Protein AF-0000000067247276 (afdb_homodimer)

Foldseek 3Di:
DPQFDWDDFFPDNDIATQAEAEQQPEQPLADLVQVLVLCVVCLVRPHQHYEEEQQGRPPGDLVRGNVSLLSQLVSCVVVVCPVSHQFEYEFEADDPPDQPLSSVQQLDVVRHDSVPGDGQALAQVRVVSRLNSSCVSNVHQAHAEYEHAADNWDDQDLQADDDDPVRTDDGDALLRNLVNVQVCCVVVRYVAYAYERDDLVSLVRNLVSCVVVVGPGHRAYEYADELLAHPCVPSVCVCCPSVHSTGAYAYECHCLQVLLQCPCQVVDQDPGDCNVPVVPSVLSPPPLNNVLSVVLQVLCVVVVHGSLLLSLCLQLPDPRHNHYHDYDSDPVRSVSNSVSSVDHDDPVSNVVSVVSCVVSPNSSRPD/DPQFDWDDFFPDNDIATQAEAEQQPEQPLADLVQVLVLCVVCLVRPHQHYEEEQQGRPPGDLVRGNVSLLSQLVSCVVVVCPVSHQFEYEFEADDPPDQPLSSVQQLDVVRHDSVPGDGQALAQVRVVSRLNSSCVSNVHQAHAEYEHAADNWDDQDLQADDDDPVRTDDGDALLRNLVNVQVCCVVVRYVAYAYERDDLVSLVRNLVSCVVVVGPGHRAYEYADELLAHPCVPSVCVCCPSVHSGGAYAYECHCLQVLLQCPCQVVDQDDGDCNVPVVPSVLSPPPLNNVLSVVLQVLCVVVVHGSLLLSLCLQLPDPRHNHYHDYDSDPVRSVSNSVSSVDHDDPVSNVVSVVSCVVSPNSSRDD

Nearest PDB structures (foldseek):
  1lqa-assembly1_A  TM=9.675E-01  e=2.875E-35  Escherichia coli
  8jwn-assembly1_G  TM=9.158E-01  e=9.170E-26  Streptomyces xinghaiensis
  8jwn-assembly1_A  TM=9.059E-01  e=4.051E-25  Streptomyces xinghaiensis
  8jwm-assembly1_D  TM=9.086E-01  e=8.514E-25  Streptomyces xinghaiensis
  8hwn-assembly3_C  TM=9.092E-01  e=7.904E-24  Devosia

Organism: Chlamydomonas reinhardtii (NCBI:txid3055)

Structure (mmCIF, N/CA/C/O backbone):
data_AF-0000000067247276-model_v1
#
loop_
_entity.id
_entity.type
_entity.pdbx_description
1 polymer 'NADP-dependent oxidoreductase domain-containing protein'
#
loop_
_atom_site.group_PDB
_atom_site.id
_atom_site.type_symbol
_atom_site.label_atom_id
_atom_site.label_alt_id
_atom_site.label_comp_id
_atom_site.label_asym_id
_atom_site.label_entity_id
_atom_site.label_seq_id
_atom_site.pdbx_PDB_ins_code
_atom_site.Cartn_x
_atom_site.Cartn_y
_atom_site.Cartn_z
_atom_site.occupancy
_atom_site.B_iso_or_equiv
_atom_site.auth_seq_id
_atom_site.auth_comp_id
_atom_site.auth_asym_id
_atom_site.auth_atom_id
_atom_site.pdbx_PDB_model_num
ATOM 1 N N . MET A 1 1 ? 16.297 -17.594 -31.016 1 51.22 1 MET A N 1
ATOM 2 C CA . MET A 1 1 ? 15.453 -17.156 -29.906 1 51.22 1 MET A CA 1
ATOM 3 C C . MET A 1 1 ? 16.312 -16.578 -28.781 1 51.22 1 MET A C 1
ATOM 5 O O . MET A 1 1 ? 17.438 -17.031 -28.547 1 51.22 1 MET A O 1
ATOM 9 N N . ALA A 1 2 ? 15.969 -15.344 -28.328 1 64.12 2 ALA A N 1
ATOM 10 C CA . ALA A 1 2 ? 16.75 -14.727 -27.266 1 64.12 2 ALA A CA 1
ATOM 11 C C . ALA A 1 2 ? 16.859 -15.656 -26.047 1 64.12 2 ALA A C 1
ATOM 13 O O . ALA A 1 2 ? 15.914 -16.391 -25.734 1 64.12 2 ALA A O 1
ATOM 14 N N . ALA A 1 3 ? 18 -15.852 -25.609 1 83.62 3 ALA A N 1
ATOM 15 C CA . ALA A 1 3 ? 18.25 -16.688 -24.453 1 83.62 3 ALA A CA 1
ATOM 16 C C . ALA A 1 3 ? 17.344 -16.312 -23.281 1 83.62 3 ALA A C 1
ATOM 18 O O . ALA A 1 3 ? 17.047 -15.133 -23.078 1 83.62 3 ALA A O 1
ATOM 19 N N . MET A 1 4 ? 16.75 -17.328 -22.594 1 91.88 4 MET A N 1
ATOM 20 C CA . MET A 1 4 ? 15.875 -17.125 -21.453 1 91.88 4 MET A CA 1
ATOM 21 C C . MET A 1 4 ? 16.594 -16.375 -20.344 1 91.88 4 MET A C 1
ATOM 23 O O . MET A 1 4 ? 17.641 -16.828 -19.844 1 91.88 4 MET A O 1
ATOM 27 N N . ARG A 1 5 ? 16.078 -15.164 -20.062 1 93.94 5 ARG A N 1
ATOM 28 C CA . ARG A 1 5 ? 16.625 -14.375 -18.969 1 93.94 5 ARG A CA 1
ATOM 29 C C . ARG A 1 5 ? 16.344 -15.039 -17.609 1 93.94 5 ARG A C 1
ATOM 31 O O . ARG A 1 5 ? 15.234 -15.531 -17.391 1 93.94 5 ARG A O 1
ATOM 38 N N . ARG A 1 6 ? 17.344 -15.094 -16.797 1 96.38 6 ARG A N 1
ATOM 39 C CA . ARG A 1 6 ? 17.219 -15.672 -15.461 1 96.38 6 ARG A CA 1
ATOM 40 C C . ARG A 1 6 ? 17.734 -14.711 -14.398 1 96.38 6 ARG A C 1
ATOM 42 O O . ARG A 1 6 ? 18.562 -13.844 -14.68 1 96.38 6 ARG A O 1
ATOM 49 N N . HIS A 1 7 ? 17.25 -14.828 -13.195 1 95 7 HIS A N 1
ATOM 50 C CA . HIS A 1 7 ? 17.75 -14.031 -12.078 1 95 7 HIS A CA 1
ATOM 51 C C . HIS A 1 7 ? 17.391 -14.672 -10.742 1 95 7 HIS A C 1
ATOM 53 O O . HIS A 1 7 ? 16.562 -15.578 -10.688 1 95 7 HIS A O 1
ATOM 59 N N . LYS A 1 8 ? 18.047 -14.242 -9.703 1 97.31 8 LYS A N 1
ATOM 60 C CA . LYS A 1 8 ? 17.797 -14.742 -8.352 1 97.31 8 LYS A CA 1
ATOM 61 C C . LYS A 1 8 ? 16.438 -14.289 -7.844 1 97.31 8 LYS A C 1
ATOM 63 O O . LYS A 1 8 ? 16.031 -13.148 -8.07 1 97.31 8 LYS A O 1
ATOM 68 N N . LEU A 1 9 ? 15.742 -15.141 -7.18 1 98.5 9 LEU A N 1
ATOM 69 C CA . LEU A 1 9 ? 14.422 -14.828 -6.637 1 98.5 9 LEU A CA 1
ATOM 70 C C . LEU A 1 9 ? 14.539 -14.258 -5.227 1 98.5 9 LEU A C 1
ATOM 72 O O . LEU A 1 9 ? 14.93 -14.961 -4.297 1 98.5 9 LEU A O 1
ATOM 76 N N . GLY A 1 10 ? 14.125 -13 -5.105 1 97.69 10 GLY A N 1
ATOM 77 C CA . GLY A 1 10 ? 14.234 -12.336 -3.816 1 97.69 10 GLY A CA 1
ATOM 78 C C . GLY A 1 10 ? 15.609 -12.453 -3.195 1 97.69 10 GLY A C 1
ATOM 79 O O . GLY A 1 10 ? 16.625 -12.18 -3.852 1 97.69 10 GLY A O 1
ATOM 80 N N . SER A 1 11 ? 15.586 -12.82 -1.955 1 96.56 11 SER A N 1
ATOM 81 C CA . SER A 1 11 ? 16.828 -12.883 -1.201 1 96.56 11 SER A CA 1
ATOM 82 C C . SER A 1 11 ? 17.484 -14.258 -1.32 1 96.56 11 SER A C 1
ATOM 84 O O . SER A 1 11 ? 18.516 -14.516 -0.71 1 96.56 11 SER A O 1
ATOM 86 N N . SER A 1 12 ? 16.938 -15.109 -2.145 1 97.38 12 SER A N 1
ATOM 87 C CA . SER A 1 12 ? 17.422 -16.484 -2.221 1 97.38 12 SER A CA 1
ATOM 88 C C . SER A 1 12 ? 18.469 -16.625 -3.316 1 97.38 12 SER A C 1
ATOM 90 O O . SER A 1 12 ? 18.75 -15.688 -4.059 1 97.38 12 SER A O 1
ATOM 92 N N . ASP A 1 13 ? 19.031 -17.891 -3.361 1 96.38 13 ASP A N 1
ATOM 93 C CA . ASP A 1 13 ? 19.953 -18.25 -4.43 1 96.38 13 ASP A CA 1
ATOM 94 C C . ASP A 1 13 ? 19.25 -19.016 -5.543 1 96.38 13 ASP A C 1
ATOM 96 O O . ASP A 1 13 ? 19.891 -19.5 -6.477 1 96.38 13 ASP A O 1
ATOM 100 N N . LEU A 1 14 ? 17.938 -19.078 -5.41 1 97.69 14 LEU A N 1
ATOM 101 C CA . LEU A 1 14 ? 17.172 -19.75 -6.449 1 97.69 14 LEU A CA 1
ATOM 102 C C . LEU A 1 14 ? 17.109 -18.891 -7.715 1 97.69 14 LEU A C 1
ATOM 104 O O . LEU A 1 14 ? 16.547 -17.797 -7.699 1 97.69 14 LEU A O 1
ATOM 108 N N . GLU A 1 15 ? 17.688 -19.344 -8.758 1 97.62 15 GLU A N 1
ATOM 109 C CA . GLU A 1 15 ? 17.641 -18.641 -10.039 1 97.62 15 GLU A CA 1
ATOM 110 C C . GLU A 1 15 ? 16.438 -19.094 -10.859 1 97.62 15 GLU A C 1
ATOM 112 O O . GLU A 1 15 ? 16.312 -20.281 -11.188 1 97.62 15 GLU A O 1
ATOM 117 N N . VAL A 1 16 ? 15.602 -18.188 -11.172 1 98.69 16 VAL A N 1
ATOM 118 C CA . VAL A 1 16 ? 14.391 -18.531 -11.914 1 98.69 16 VAL A CA 1
ATOM 119 C C . VAL A 1 16 ? 14.391 -17.828 -13.266 1 98.69 16 VAL A C 1
ATOM 121 O O . VAL A 1 16 ? 14.984 -16.75 -13.406 1 98.69 16 VAL A O 1
ATOM 124 N N . PRO A 1 17 ? 13.828 -18.484 -14.281 1 98.75 17 PRO A N 1
ATOM 125 C CA . PRO A 1 17 ? 13.625 -17.766 -15.547 1 98.75 17 PRO A CA 1
ATOM 126 C C . PRO A 1 17 ? 12.57 -16.672 -15.43 1 98.75 17 PRO A C 1
ATOM 128 O 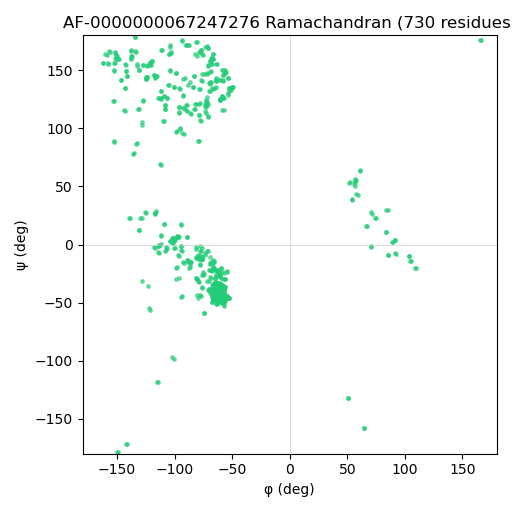O . PRO A 1 17 ? 11.727 -16.703 -14.531 1 98.75 17 PRO A O 1
ATOM 131 N N . ILE A 1 18 ? 12.539 -15.711 -16.328 1 98.75 18 ILE A N 1
ATOM 132 C CA . ILE A 1 18 ? 11.609 -14.594 -16.344 1 98.75 18 ILE A CA 1
ATOM 133 C C . ILE A 1 18 ? 10.195 -15.102 -16.641 1 98.75 18 ILE A C 1
ATOM 135 O O . ILE A 1 18 ? 9.219 -14.391 -16.406 1 98.75 18 ILE A O 1
ATOM 139 N N . VAL A 1 19 ? 10.109 -16.359 -17.125 1 98.88 19 VAL A N 1
ATOM 140 C CA . VAL A 1 19 ? 8.82 -16.984 -17.406 1 98.88 19 VAL A CA 1
ATOM 141 C C . VAL A 1 19 ? 8.57 -18.125 -16.438 1 98.88 19 VAL A C 1
ATOM 143 O O . VAL A 1 19 ? 9.438 -18.984 -16.25 1 98.88 19 VAL A O 1
ATOM 146 N N . CYS A 1 20 ? 7.504 -18.109 -15.781 1 98.94 20 CYS A N 1
ATOM 147 C CA . CYS A 1 20 ? 7 -19.219 -14.969 1 98.94 20 CYS A CA 1
ATOM 148 C C . CYS A 1 20 ? 5.773 -19.859 -15.617 1 98.94 20 CYS A C 1
ATOM 150 O O . CYS A 1 20 ? 4.848 -19.156 -16.031 1 98.94 20 CYS A O 1
ATOM 152 N N . LEU A 1 21 ? 5.828 -21.141 -15.773 1 98.88 21 LEU A N 1
ATOM 153 C CA . LEU A 1 21 ? 4.699 -21.844 -16.375 1 98.88 21 LEU A CA 1
ATOM 154 C C . LEU A 1 21 ? 3.572 -22.016 -15.359 1 98.88 21 LEU A C 1
ATOM 156 O O . LEU A 1 21 ? 3.689 -22.812 -14.422 1 98.88 21 LEU A O 1
ATOM 160 N N . GLY A 1 22 ? 2.498 -21.234 -15.562 1 98.81 22 GLY A N 1
ATOM 161 C CA . GLY A 1 22 ? 1.284 -21.453 -14.789 1 98.81 22 GLY A CA 1
ATOM 162 C C . GLY A 1 22 ? 0.493 -22.656 -15.266 1 98.81 22 GLY A C 1
ATOM 163 O O . GLY A 1 22 ? 0.414 -22.922 -16.469 1 98.81 22 GLY A O 1
ATOM 164 N N . THR A 1 23 ? -0.169 -23.328 -14.328 1 98.81 23 THR A N 1
ATOM 165 C CA . THR A 1 23 ? -0.74 -24.625 -14.688 1 98.81 23 THR A CA 1
ATOM 166 C C . THR A 1 23 ? -2.199 -24.703 -14.25 1 98.81 23 THR A C 1
ATOM 168 O O . THR A 1 23 ? -2.803 -25.781 -14.297 1 98.81 23 THR A O 1
ATOM 171 N N . MET A 1 24 ? -2.773 -23.578 -13.883 1 97.94 24 MET A N 1
ATOM 172 C CA . MET A 1 24 ? -4.074 -23.594 -13.227 1 97.94 24 MET A CA 1
ATOM 173 C C . MET A 1 24 ? -5.16 -24.109 -14.164 1 97.94 24 MET A C 1
ATOM 175 O O . MET A 1 24 ? -6.262 -24.453 -13.727 1 97.94 24 MET A O 1
ATOM 179 N N . THR A 1 25 ? -4.953 -24.188 -15.461 1 97.06 25 THR A N 1
ATOM 180 C CA . THR A 1 25 ? -5.973 -24.609 -16.422 1 97.06 25 THR A CA 1
ATOM 181 C C . THR A 1 25 ? -5.992 -26.125 -16.578 1 97.06 25 THR A C 1
ATOM 183 O O . THR A 1 25 ? -6.938 -26.688 -17.141 1 97.06 25 THR A O 1
ATOM 186 N N . TRP A 1 26 ? -4.938 -26.828 -16.203 1 98.56 26 TRP A N 1
ATOM 187 C CA . TRP A 1 26 ? -4.758 -28.25 -16.438 1 98.56 26 TRP A CA 1
ATOM 188 C C . TRP A 1 26 ? -5.676 -29.062 -15.539 1 98.56 26 TRP A C 1
ATOM 190 O O . TRP A 1 26 ? -5.543 -29.031 -14.312 1 98.56 26 TRP A O 1
ATOM 200 N N . GLY A 1 27 ? -6.496 -29.891 -16.141 1 97.38 27 GLY A N 1
ATOM 201 C CA . GLY A 1 27 ? -7.449 -30.703 -15.406 1 97.38 27 GLY A CA 1
ATOM 202 C C . GLY A 1 27 ? -8.875 -30.188 -15.516 1 97.38 27 GLY A C 1
ATOM 203 O O . GLY A 1 27 ? -9.812 -30.875 -15.102 1 97.38 27 GLY A O 1
ATOM 204 N N . GLU A 1 28 ? -9.039 -28.938 -15.992 1 95.69 28 GLU A N 1
ATOM 205 C CA . GLU A 1 28 ? -10.352 -28.359 -16.281 1 95.69 28 GLU A CA 1
ATOM 206 C C . GLU A 1 28 ? -10.461 -27.922 -17.734 1 95.69 28 GLU A C 1
ATOM 208 O O . GLU A 1 28 ? -11.234 -28.484 -18.5 1 95.69 28 GLU A O 1
ATOM 213 N N . GLN A 1 29 ? -9.57 -27.109 -18.188 1 95.44 29 GLN A N 1
ATOM 214 C CA . GLN A 1 29 ? -9.586 -26.609 -19.562 1 95.44 29 GLN A CA 1
ATOM 215 C C . GLN A 1 29 ? -8.625 -27.391 -20.438 1 95.44 29 GLN A C 1
ATOM 217 O O . GLN A 1 29 ? -8.719 -27.359 -21.672 1 95.44 29 GLN A O 1
ATOM 222 N N . ASN A 1 30 ? -7.645 -28.078 -19.891 1 97.44 30 ASN A N 1
ATOM 223 C CA . ASN A 1 30 ? -6.66 -28.891 -20.609 1 97.44 30 ASN A CA 1
ATOM 224 C C . ASN A 1 30 ? -6.637 -30.328 -20.094 1 97.44 30 ASN A C 1
ATOM 226 O O . ASN A 1 30 ? -6.758 -30.562 -18.891 1 97.44 30 ASN A O 1
ATOM 230 N N . THR A 1 31 ? -6.457 -31.234 -21 1 98.19 31 THR A N 1
ATOM 231 C CA . THR A 1 31 ? -6.25 -32.625 -20.656 1 98.19 31 THR A CA 1
ATOM 232 C C . THR A 1 31 ? -4.824 -32.875 -20.156 1 98.19 31 THR A C 1
ATOM 234 O O . THR A 1 31 ? -3.98 -31.969 -20.25 1 98.19 31 THR A O 1
ATOM 237 N N . GLU A 1 32 ? -4.617 -34.062 -19.578 1 98.75 32 GLU A N 1
ATOM 238 C CA . GLU A 1 32 ? -3.275 -34.438 -19.141 1 98.75 32 GLU A CA 1
ATOM 239 C C . GLU A 1 32 ? -2.293 -34.438 -20.312 1 98.75 32 GLU A C 1
ATOM 241 O O . GLU A 1 32 ? -1.143 -34 -20.156 1 98.75 32 GLU A O 1
ATOM 246 N N . GLU A 1 33 ? -2.783 -34.969 -21.422 1 98.62 33 GLU A N 1
ATOM 247 C CA . GLU A 1 33 ? -1.938 -35 -22.609 1 98.62 33 GLU A CA 1
ATOM 248 C C . GLU A 1 33 ? -1.524 -33.594 -23.031 1 98.62 33 GLU A C 1
ATOM 250 O O . GLU A 1 33 ? -0.365 -33.344 -23.375 1 98.62 33 GLU A O 1
ATOM 255 N N . GLU A 1 34 ? -2.438 -32.688 -23.031 1 98.62 34 GLU A N 1
ATOM 256 C CA . GLU A 1 34 ? -2.146 -31.281 -23.359 1 98.62 34 GLU A CA 1
ATOM 257 C C . GLU A 1 34 ? -1.194 -30.656 -22.344 1 98.62 34 GLU A C 1
ATOM 259 O O . GLU A 1 34 ? -0.307 -29.891 -22.703 1 98.62 34 GLU A O 1
ATOM 264 N N . ALA A 1 35 ? -1.417 -30.969 -21.109 1 98.81 35 ALA A N 1
ATOM 265 C CA . ALA A 1 35 ? -0.517 -30.516 -20.062 1 98.81 35 ALA A CA 1
ATOM 266 C C . ALA A 1 35 ? 0.913 -30.984 -20.312 1 98.81 35 ALA A C 1
ATOM 268 O O . ALA A 1 35 ? 1.857 -30.188 -20.219 1 98.81 35 ALA A O 1
ATOM 269 N N . TRP A 1 36 ? 1.057 -32.25 -20.688 1 98.81 36 TRP A N 1
ATOM 270 C CA . TRP A 1 36 ? 2.373 -32.812 -20.938 1 98.81 36 TRP A CA 1
ATOM 271 C C . TRP A 1 36 ? 3.049 -32.156 -22.125 1 98.81 36 TRP A C 1
ATOM 273 O O . TRP A 1 36 ? 4.254 -31.891 -22.094 1 98.81 36 TRP A O 1
ATOM 283 N N . GLN A 1 37 ? 2.25 -31.906 -23.141 1 98.81 37 GLN A N 1
ATOM 284 C CA . GLN A 1 37 ? 2.791 -31.219 -24.312 1 98.81 37 GLN A CA 1
ATOM 285 C C . GLN A 1 37 ? 3.338 -29.844 -23.922 1 98.81 37 GLN A C 1
ATOM 287 O O . GLN A 1 37 ? 4.41 -29.438 -24.391 1 98.81 37 GLN A O 1
ATOM 292 N N . GLN A 1 38 ? 2.621 -29.109 -23.125 1 98.81 38 GLN A N 1
ATOM 293 C CA . GLN A 1 38 ? 3.035 -27.781 -22.688 1 98.81 38 GLN A CA 1
ATOM 294 C C . GLN A 1 38 ? 4.277 -27.859 -21.797 1 98.81 38 GLN A C 1
ATOM 296 O O . GLN A 1 38 ? 5.199 -27.047 -21.953 1 98.81 38 GLN A O 1
ATOM 301 N N . LEU A 1 39 ? 4.293 -28.812 -20.922 1 98.88 39 LEU A N 1
ATOM 302 C CA . LEU A 1 39 ? 5.441 -29 -20.047 1 98.88 39 LEU A CA 1
ATOM 303 C C . LEU A 1 39 ? 6.695 -29.328 -20.844 1 98.88 39 LEU A C 1
ATOM 305 O O . LEU A 1 39 ? 7.758 -28.75 -20.609 1 98.88 39 LEU A O 1
ATOM 309 N N . ASP A 1 40 ? 6.539 -30.281 -21.797 1 98.81 40 ASP A N 1
ATOM 310 C CA . ASP A 1 40 ? 7.668 -30.656 -22.641 1 98.81 40 ASP A CA 1
ATOM 311 C C . ASP A 1 40 ? 8.219 -29.453 -23.406 1 98.81 40 ASP A C 1
ATOM 313 O O . ASP A 1 40 ? 9.43 -29.234 -23.422 1 98.81 40 ASP A O 1
ATOM 317 N N . TYR A 1 41 ? 7.344 -28.734 -24 1 98.69 41 TYR A N 1
ATOM 318 C CA . TYR A 1 41 ? 7.75 -27.594 -24.797 1 98.69 41 TYR A CA 1
ATOM 319 C C . TYR A 1 41 ? 8.422 -26.531 -23.922 1 98.69 41 TYR A C 1
ATOM 321 O O . TYR A 1 41 ? 9.461 -25.984 -24.297 1 98.69 41 TYR A O 1
ATOM 329 N N . ALA A 1 42 ? 7.785 -26.219 -22.797 1 98.62 42 ALA A N 1
ATOM 330 C CA . ALA A 1 42 ? 8.328 -25.203 -21.891 1 98.62 42 ALA A CA 1
ATOM 331 C C . ALA A 1 42 ? 9.742 -25.562 -21.453 1 98.62 42 ALA A C 1
ATOM 333 O O . ALA A 1 42 ? 10.656 -24.75 -21.562 1 98.62 42 ALA A O 1
ATOM 334 N N . LEU A 1 43 ? 9.891 -26.766 -20.984 1 98.25 43 LEU A N 1
ATOM 335 C CA . LEU A 1 43 ? 11.195 -27.219 -20.516 1 98.25 43 LEU A CA 1
ATOM 336 C C . LEU A 1 43 ? 12.234 -27.141 -21.625 1 98.25 43 LEU A C 1
ATOM 338 O O . LEU A 1 43 ? 13.359 -26.688 -21.406 1 98.25 43 LEU A O 1
ATOM 342 N N . GLU A 1 44 ? 11.828 -27.578 -22.812 1 97.5 44 GLU A N 1
ATOM 343 C CA . GLU A 1 44 ? 12.711 -27.547 -23.969 1 97.5 44 GLU A CA 1
ATOM 344 C C . GLU A 1 44 ? 13.141 -26.125 -24.312 1 97.5 44 GLU A C 1
ATOM 346 O O . GLU A 1 44 ? 14.219 -25.922 -24.875 1 97.5 44 GLU A O 1
ATOM 351 N N . HIS A 1 45 ? 12.375 -25.172 -23.922 1 97.38 45 HIS A N 1
ATOM 352 C CA . HIS A 1 45 ? 12.641 -23.797 -24.297 1 97.38 45 HIS A CA 1
ATOM 353 C C . HIS A 1 45 ? 13.117 -22.984 -23.094 1 97.38 45 HIS A C 1
ATOM 355 O O . HIS A 1 45 ? 12.969 -21.75 -23.078 1 97.38 45 HIS A O 1
ATOM 361 N N . GLY A 1 46 ? 13.562 -23.609 -22.047 1 97.12 46 GLY A N 1
ATOM 362 C CA . GLY A 1 46 ? 14.266 -22.969 -20.953 1 97.12 46 GLY A CA 1
ATOM 363 C C . GLY A 1 46 ? 13.336 -22.516 -19.828 1 97.12 46 GLY A C 1
ATOM 364 O O . GLY A 1 46 ? 13.766 -21.844 -18.906 1 97.12 46 GLY A O 1
ATOM 365 N N . VAL A 1 47 ? 12.078 -22.828 -19.953 1 98.56 47 VAL A N 1
ATOM 366 C CA . VAL A 1 47 ? 11.125 -22.547 -18.875 1 98.56 47 VAL A CA 1
ATOM 367 C C . VAL A 1 47 ? 10.992 -23.766 -17.969 1 98.56 47 VAL A C 1
ATOM 369 O O . VAL A 1 47 ? 10.172 -24.656 -18.219 1 98.56 47 VAL A O 1
ATOM 372 N N . ASN A 1 48 ? 11.766 -23.688 -16.922 1 98.56 48 ASN A N 1
ATOM 373 C CA . ASN A 1 48 ? 11.773 -24.844 -16.031 1 98.56 48 ASN A CA 1
ATOM 374 C C . ASN A 1 48 ? 11.141 -24.516 -14.68 1 98.56 48 ASN A C 1
ATOM 376 O O . ASN A 1 48 ? 11.312 -25.266 -13.711 1 98.56 48 ASN A O 1
ATOM 380 N N . PHE A 1 49 ? 10.555 -23.359 -14.531 1 98.94 49 PHE A N 1
ATOM 381 C CA . PHE A 1 49 ? 9.844 -22.922 -13.336 1 98.94 49 PHE A CA 1
ATOM 382 C C . PHE A 1 49 ? 8.352 -23.172 -13.469 1 98.94 49 PHE A C 1
ATOM 384 O O . PHE A 1 49 ? 7.684 -22.578 -14.312 1 98.94 49 PHE A O 1
ATOM 391 N N . ILE A 1 50 ? 7.785 -24.078 -12.656 1 98.94 50 ILE A N 1
ATOM 392 C CA . ILE A 1 50 ? 6.398 -24.516 -12.742 1 98.94 50 ILE A CA 1
ATOM 393 C C . ILE A 1 50 ? 5.637 -24.078 -11.492 1 98.94 50 ILE A C 1
ATOM 395 O O . ILE A 1 50 ? 6.082 -24.328 -10.367 1 98.94 50 ILE A O 1
ATOM 399 N N . ASP A 1 51 ? 4.559 -23.406 -11.688 1 98.94 51 ASP A N 1
ATOM 400 C CA . ASP A 1 51 ? 3.711 -22.953 -10.586 1 98.94 51 ASP A CA 1
ATOM 401 C C . ASP A 1 51 ? 2.422 -23.766 -10.516 1 98.94 51 ASP A C 1
ATOM 403 O O . ASP A 1 51 ? 1.688 -23.859 -11.5 1 98.94 51 ASP A O 1
ATOM 407 N N . THR A 1 52 ? 2.137 -24.312 -9.414 1 98.88 52 THR A N 1
ATOM 408 C CA . THR A 1 52 ? 0.88 -25 -9.172 1 98.88 52 THR A CA 1
ATOM 409 C C . THR A 1 52 ? 0.379 -24.734 -7.75 1 98.88 52 THR A C 1
ATOM 411 O O . THR A 1 52 ? 0.795 -23.766 -7.113 1 98.88 52 THR A O 1
ATOM 414 N N . ALA A 1 53 ? -0.673 -25.438 -7.309 1 98.94 53 ALA A N 1
ATOM 415 C CA . ALA A 1 53 ? -1.272 -25.328 -5.984 1 98.94 53 ALA A CA 1
ATOM 416 C C . ALA A 1 53 ? -2.139 -26.531 -5.66 1 98.94 53 ALA A C 1
ATOM 418 O O . ALA A 1 53 ? -2.678 -27.188 -6.562 1 98.94 53 ALA A O 1
ATOM 419 N N . GLU A 1 54 ? -2.342 -26.812 -4.395 1 98.81 54 GLU A N 1
ATOM 420 C CA . GLU A 1 54 ? -3.215 -27.922 -4.012 1 98.81 54 GLU A CA 1
ATOM 421 C C . GLU A 1 54 ? -4.648 -27.672 -4.469 1 98.81 54 GLU A C 1
ATOM 423 O O . GLU A 1 54 ? -5.406 -28.625 -4.688 1 98.81 54 GLU A O 1
ATOM 428 N N . LEU A 1 55 ? -4.973 -26.438 -4.672 1 98.44 55 LEU A N 1
ATOM 429 C CA . LEU A 1 55 ? -6.312 -26 -5.059 1 98.44 55 LEU A CA 1
ATOM 430 C C . LEU A 1 55 ? -6.574 -26.297 -6.531 1 98.44 55 LEU A C 1
ATOM 432 O O . LEU A 1 55 ? -7.727 -26.438 -6.941 1 98.44 55 LEU A O 1
ATOM 436 N N . TYR A 1 56 ? -5.602 -26.375 -7.344 1 98.5 56 TYR A N 1
ATOM 437 C CA . TYR A 1 56 ? -5.766 -26.375 -8.797 1 98.5 56 TYR A CA 1
ATOM 438 C C . TYR A 1 56 ? -6.367 -27.703 -9.266 1 98.5 56 TYR A C 1
ATOM 440 O O . TYR A 1 56 ? -6.129 -28.75 -8.672 1 98.5 56 TYR A O 1
ATOM 448 N N . PRO A 1 57 ? -7.188 -27.562 -10.383 1 98.12 57 PRO A N 1
ATOM 449 C CA . PRO A 1 57 ? -7.309 -26.469 -11.359 1 98.12 57 PRO A CA 1
ATOM 450 C C . PRO A 1 57 ? -8.344 -25.422 -10.953 1 98.12 57 PRO A C 1
ATOM 452 O O . PRO A 1 57 ? -9.016 -25.578 -9.93 1 98.12 57 PRO A O 1
ATOM 455 N N . VAL A 1 58 ? -8.297 -24.312 -11.797 1 95.38 58 VAL A N 1
ATOM 456 C CA . VAL A 1 58 ? -9.242 -23.219 -11.625 1 95.38 58 VAL A CA 1
ATOM 457 C C . VAL A 1 58 ? -10.125 -23.094 -12.867 1 95.38 58 VAL A C 1
ATOM 459 O O . VAL A 1 58 ? -9.633 -23.188 -13.992 1 95.38 58 VAL A O 1
ATOM 462 N N . PRO A 1 59 ? -11.484 -22.75 -12.695 1 95.81 59 PRO A N 1
ATOM 463 C CA . PRO A 1 59 ? -12.172 -22.516 -11.422 1 95.81 59 PRO A CA 1
ATOM 464 C C . PRO A 1 59 ? -12.164 -23.734 -10.5 1 95.81 59 PRO A C 1
ATOM 466 O O . PRO A 1 59 ? -12.312 -24.859 -10.969 1 95.81 59 PRO A O 1
ATOM 469 N N . PRO A 1 60 ? -12.008 -23.469 -9.25 1 95 60 PRO A N 1
ATOM 470 C CA . PRO A 1 60 ? -11.914 -24.562 -8.289 1 95 60 PRO A CA 1
ATOM 471 C C . PRO A 1 60 ? -13.242 -25.297 -8.109 1 95 60 PRO A C 1
ATOM 473 O O . PRO A 1 60 ? -14.305 -24.672 -8.109 1 95 60 PRO A O 1
ATOM 476 N N . ASN A 1 61 ? -13.188 -26.578 -8.023 1 94.19 61 ASN A N 1
ATOM 477 C CA . ASN A 1 61 ? -14.367 -27.391 -7.742 1 94.19 61 ASN A CA 1
ATOM 478 C C . ASN A 1 61 ? -14 -28.75 -7.16 1 94.19 61 ASN A C 1
ATOM 480 O O . ASN A 1 61 ? -12.875 -29.219 -7.34 1 94.19 61 ASN A O 1
ATOM 484 N N . PRO A 1 62 ? -14.938 -29.375 -6.406 1 95.06 62 PRO A N 1
ATOM 485 C CA . PRO A 1 62 ? -14.641 -30.609 -5.672 1 95.06 62 PRO A CA 1
ATOM 486 C C . PRO A 1 62 ? -14.273 -31.766 -6.594 1 95.06 62 PRO A C 1
ATOM 488 O O . PRO A 1 62 ? -13.578 -32.688 -6.172 1 95.06 62 PRO A O 1
ATOM 491 N N . LYS A 1 63 ? -14.648 -31.719 -7.805 1 95.62 63 LYS A N 1
ATOM 492 C CA . LYS A 1 63 ? -14.461 -32.844 -8.703 1 95.62 63 LYS A CA 1
ATOM 493 C C . LYS A 1 63 ? -13.039 -32.875 -9.258 1 95.62 63 LYS A C 1
ATOM 495 O O . LYS A 1 63 ? -12.516 -33.969 -9.57 1 95.62 63 LYS A O 1
ATOM 500 N N . THR A 1 64 ? -12.43 -31.688 -9.367 1 97.31 64 THR A N 1
ATOM 501 C CA . THR A 1 64 ? -11.164 -31.656 -10.094 1 97.31 64 THR A CA 1
ATOM 502 C C . THR A 1 64 ? -10.023 -31.203 -9.18 1 97.31 64 THR A C 1
ATOM 504 O O . THR A 1 64 ? -8.867 -31.188 -9.594 1 97.31 64 THR A O 1
ATOM 507 N N . VAL A 1 65 ? -10.328 -30.875 -7.926 1 97.81 65 VAL A N 1
ATOM 508 C CA . VAL A 1 65 ? -9.328 -30.375 -6.992 1 97.81 65 VAL A CA 1
ATOM 509 C C . VAL A 1 65 ? -8.141 -31.328 -6.941 1 97.81 65 VAL A C 1
ATOM 511 O O . VAL A 1 65 ? -8.312 -32.562 -6.887 1 97.81 65 VAL A O 1
ATOM 514 N N . GLY A 1 66 ? -6.863 -30.766 -6.992 1 98.25 66 GLY A N 1
ATOM 515 C CA . GLY A 1 66 ? -5.637 -31.547 -6.859 1 98.25 66 GLY A CA 1
ATOM 516 C C . GLY A 1 66 ? -5.172 -32.156 -8.164 1 98.25 66 GLY A C 1
ATOM 517 O O . GLY A 1 66 ? -4.035 -32.625 -8.273 1 98.25 66 GLY A O 1
ATOM 518 N N . ARG A 1 67 ? -5.965 -32.094 -9.203 1 98.56 67 ARG A N 1
ATOM 519 C CA . ARG A 1 67 ? -5.691 -32.781 -10.453 1 98.56 67 ARG A CA 1
ATOM 520 C C . ARG A 1 67 ? -4.465 -32.219 -11.148 1 98.56 67 ARG A C 1
ATOM 522 O O . ARG A 1 67 ? -3.701 -32.969 -11.781 1 98.56 67 ARG A O 1
ATOM 529 N N . THR A 1 68 ? -4.309 -30.906 -11.078 1 98.88 68 THR A N 1
ATOM 530 C CA . THR A 1 68 ? -3.16 -30.281 -11.719 1 98.88 68 THR A CA 1
ATOM 531 C C . THR A 1 68 ? -1.856 -30.844 -11.172 1 98.88 68 THR A C 1
ATOM 533 O O . THR A 1 68 ? -0.961 -31.203 -11.938 1 98.88 68 THR A O 1
ATOM 536 N N . GLU A 1 69 ? -1.758 -30.953 -9.844 1 98.94 69 GLU A N 1
ATOM 537 C CA . GLU A 1 69 ? -0.56 -31.516 -9.234 1 98.94 69 GLU A CA 1
ATOM 538 C C . GLU A 1 69 ? -0.362 -32.969 -9.672 1 98.94 69 GLU A C 1
ATOM 540 O O . GLU A 1 69 ? 0.77 -33.406 -9.891 1 98.94 69 GLU A O 1
ATOM 545 N N . VAL A 1 70 ? -1.438 -33.719 -9.812 1 98.88 70 VAL A N 1
ATOM 546 C CA . VAL A 1 70 ? -1.355 -35.125 -10.25 1 98.88 70 VAL A CA 1
ATOM 547 C C . VAL A 1 70 ? -0.779 -35.188 -11.664 1 98.88 70 VAL A C 1
ATOM 549 O O . VAL A 1 70 ? 0.12 -36 -11.938 1 98.88 70 VAL A O 1
ATOM 552 N N . TYR A 1 71 ? -1.316 -34.312 -12.539 1 98.94 71 TYR A N 1
ATOM 553 C CA . TYR A 1 71 ? -0.807 -34.281 -13.906 1 98.94 71 TYR A CA 1
ATOM 554 C C . TYR A 1 71 ? 0.69 -34 -13.922 1 98.94 71 TYR A C 1
ATOM 556 O O . TYR A 1 71 ? 1.44 -34.625 -14.664 1 98.94 71 TYR A O 1
ATOM 564 N N . ILE A 1 72 ? 1.138 -33.062 -13.133 1 98.94 72 ILE A N 1
ATOM 565 C CA . ILE A 1 72 ? 2.545 -32.688 -13.07 1 98.94 72 ILE A CA 1
ATOM 566 C C . ILE A 1 72 ? 3.369 -33.844 -12.508 1 98.94 72 ILE A C 1
ATOM 568 O O . ILE A 1 72 ? 4.43 -34.156 -13.039 1 98.94 72 ILE A O 1
ATOM 572 N N . GLY A 1 73 ? 2.871 -34.438 -11.398 1 98.94 73 GLY A N 1
ATOM 573 C CA . GLY A 1 73 ? 3.564 -35.562 -10.805 1 98.94 73 GLY A CA 1
ATOM 574 C C . GLY A 1 73 ? 3.766 -36.719 -11.773 1 98.94 73 GLY A C 1
ATOM 575 O O . GLY A 1 73 ? 4.855 -37.281 -11.859 1 98.94 73 GLY A O 1
ATOM 576 N N . ASN A 1 74 ? 2.686 -37.062 -12.5 1 98.88 74 ASN A N 1
ATOM 577 C CA . ASN A 1 74 ? 2.77 -38.094 -13.516 1 98.88 74 ASN A CA 1
ATOM 578 C C . ASN A 1 74 ? 3.82 -37.781 -14.57 1 98.88 74 ASN A C 1
ATOM 580 O O . ASN A 1 74 ? 4.574 -38.656 -15 1 98.88 74 ASN A O 1
ATOM 584 N N . TRP A 1 75 ? 3.842 -36.562 -14.977 1 98.94 75 TRP A N 1
ATOM 585 C CA . TRP A 1 75 ? 4.801 -36.125 -15.977 1 98.94 75 TRP A CA 1
ATOM 586 C C . TRP A 1 75 ? 6.227 -36.219 -15.453 1 98.94 75 TRP A C 1
ATOM 588 O O . TRP A 1 75 ? 7.117 -36.719 -16.141 1 98.94 75 TRP A O 1
ATOM 598 N N . LEU A 1 76 ? 6.461 -35.75 -14.234 1 98.88 76 LEU A N 1
ATOM 599 C CA . LEU A 1 76 ? 7.781 -35.812 -13.617 1 98.88 76 LEU A CA 1
ATOM 600 C C . LEU A 1 76 ? 8.297 -37.25 -13.555 1 98.88 76 LEU A C 1
ATOM 602 O O . LEU A 1 76 ? 9.453 -37.531 -13.883 1 98.88 76 LEU A O 1
ATOM 606 N N . LYS A 1 77 ? 7.449 -38.094 -13.125 1 9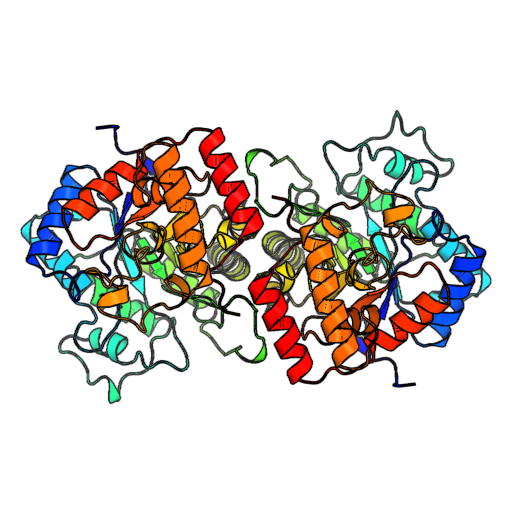8.62 77 LYS A N 1
ATOM 607 C CA . LYS A 1 77 ? 7.812 -39.5 -13.023 1 98.62 77 LYS A CA 1
ATOM 608 C C . LYS A 1 77 ? 8.117 -40.094 -14.391 1 98.62 77 LYS A C 1
ATOM 610 O O . LYS A 1 77 ? 9.133 -40.781 -14.57 1 98.62 77 LYS A O 1
ATOM 615 N N . ALA A 1 78 ? 7.254 -39.812 -15.289 1 98.69 78 ALA A N 1
ATOM 616 C CA . ALA A 1 78 ? 7.391 -40.406 -16.625 1 98.69 78 ALA A CA 1
ATOM 617 C C . ALA A 1 78 ? 8.672 -39.906 -17.297 1 98.69 78 ALA A C 1
ATOM 619 O O . ALA A 1 78 ? 9.336 -40.688 -18 1 98.69 78 ALA A O 1
ATOM 620 N N . ARG A 1 79 ? 8.977 -38.625 -17.125 1 98.31 79 ARG A N 1
ATOM 621 C CA . ARG A 1 79 ? 10.133 -38.031 -17.781 1 98.31 79 ARG A CA 1
ATOM 622 C C . ARG A 1 79 ? 11.398 -38.219 -16.938 1 98.31 79 ARG A C 1
ATOM 624 O O . ARG A 1 79 ? 12.508 -38.031 -17.438 1 98.31 79 ARG A O 1
ATOM 631 N N . GLY A 1 80 ? 11.25 -38.531 -15.703 1 98.25 80 GLY A N 1
ATOM 632 C CA . GLY A 1 80 ? 12.391 -38.625 -14.805 1 98.25 80 GLY A CA 1
ATOM 633 C C . GLY A 1 80 ? 13.172 -37.312 -14.695 1 98.25 80 GLY A C 1
ATOM 634 O O . GLY A 1 80 ? 14.406 -37.312 -14.734 1 98.25 80 GLY A O 1
ATOM 635 N N . CYS A 1 81 ? 12.484 -36.156 -14.594 1 97.94 81 CYS A N 1
ATOM 636 C CA . CYS A 1 81 ? 13.18 -34.906 -14.758 1 97.94 81 CYS A CA 1
ATOM 637 C C . CYS A 1 81 ? 12.953 -34 -13.555 1 97.94 81 CYS A C 1
ATOM 639 O O . CYS A 1 81 ? 12.945 -32.75 -13.68 1 97.94 81 CYS A O 1
ATOM 641 N N . ARG A 1 82 ? 12.703 -34.562 -12.359 1 98.5 82 ARG A N 1
ATOM 642 C CA . ARG A 1 82 ? 12.438 -33.75 -11.164 1 98.5 82 ARG A CA 1
ATOM 643 C C . ARG A 1 82 ? 13.578 -32.781 -10.898 1 98.5 82 ARG A C 1
ATOM 645 O O . ARG A 1 82 ? 13.344 -31.641 -10.477 1 98.5 82 ARG A O 1
ATOM 652 N N . ASP A 1 83 ? 14.766 -33.156 -11.133 1 97.62 83 ASP A N 1
ATOM 653 C CA . ASP A 1 83 ? 15.953 -32.344 -10.812 1 97.62 83 ASP A CA 1
ATOM 654 C C . ASP A 1 83 ? 16.156 -31.234 -11.828 1 97.62 83 ASP A C 1
ATOM 656 O O . ASP A 1 83 ? 17 -30.359 -11.633 1 97.62 83 ASP A O 1
ATOM 660 N N . LYS A 1 84 ? 15.344 -31.234 -12.867 1 98.06 84 LYS A N 1
ATOM 661 C CA . LYS A 1 84 ? 15.508 -30.25 -13.938 1 98.06 84 LYS A CA 1
ATOM 662 C C . LYS A 1 84 ? 14.5 -29.109 -13.789 1 98.06 84 LYS A C 1
ATOM 664 O O . LYS A 1 84 ? 14.555 -28.141 -14.539 1 98.06 84 LYS A O 1
ATOM 669 N N . VAL A 1 85 ? 13.617 -29.203 -12.789 1 98.62 85 VAL A N 1
ATOM 670 C CA . VAL A 1 85 ? 12.562 -28.203 -12.711 1 98.62 85 VAL A CA 1
ATOM 671 C C . VAL A 1 85 ? 12.578 -27.547 -11.336 1 98.62 85 VAL A C 1
ATOM 673 O O . VAL A 1 85 ? 13.008 -28.141 -10.352 1 98.62 85 VAL A O 1
ATOM 676 N N . ILE A 1 86 ? 12.305 -26.281 -11.312 1 98.88 86 ILE A N 1
ATOM 677 C CA . ILE A 1 86 ? 11.906 -25.562 -10.109 1 98.88 86 ILE A CA 1
ATOM 678 C C . ILE A 1 86 ? 10.398 -25.688 -9.898 1 98.88 86 ILE A C 1
ATOM 680 O O . ILE A 1 86 ? 9.609 -25.203 -10.711 1 98.88 86 ILE A O 1
ATOM 684 N N . LEU A 1 87 ? 10.008 -26.375 -8.875 1 98.94 87 LEU A N 1
ATOM 685 C CA . LEU A 1 87 ? 8.609 -26.703 -8.648 1 98.94 87 LEU A CA 1
ATOM 686 C C . LEU A 1 87 ? 8.047 -25.906 -7.477 1 98.94 87 LEU A C 1
ATOM 688 O O . LEU A 1 87 ? 8.547 -26 -6.355 1 98.94 87 LEU A O 1
ATOM 692 N N . ALA A 1 88 ? 7.043 -25.047 -7.77 1 98.94 88 ALA A N 1
ATOM 693 C CA . ALA A 1 88 ? 6.355 -24.25 -6.754 1 98.94 88 ALA A CA 1
ATOM 694 C C . ALA A 1 88 ? 4.914 -24.719 -6.582 1 98.94 88 ALA A C 1
ATOM 696 O O . ALA A 1 88 ? 4.215 -24.984 -7.562 1 98.94 88 ALA A O 1
ATOM 697 N N . THR A 1 89 ? 4.48 -24.922 -5.402 1 98.94 89 THR A N 1
ATOM 698 C CA . THR A 1 89 ? 3.078 -25.188 -5.09 1 98.94 89 THR A CA 1
ATOM 699 C C . THR A 1 89 ? 2.625 -24.344 -3.895 1 98.94 89 THR A C 1
ATOM 701 O O . THR A 1 89 ? 3.363 -23.484 -3.416 1 98.94 89 THR A O 1
ATOM 704 N N . LYS A 1 90 ? 1.312 -24.469 -3.506 1 98.94 90 LYS A N 1
ATOM 705 C CA . LYS A 1 90 ? 0.764 -23.562 -2.504 1 98.94 90 LYS A CA 1
ATOM 706 C C . LYS A 1 90 ? -0.198 -24.281 -1.568 1 98.94 90 LYS A C 1
ATOM 708 O O . LYS A 1 90 ? -0.857 -25.25 -1.971 1 98.94 90 LYS A O 1
ATOM 713 N N . VAL A 1 91 ? -0.206 -23.781 -0.413 1 98.94 91 VAL A N 1
ATOM 714 C CA . VAL A 1 91 ? -1.186 -24.234 0.567 1 98.94 91 VAL A CA 1
ATOM 715 C C . VAL A 1 91 ? -2.338 -23.234 0.65 1 98.94 91 VAL A C 1
ATOM 717 O O . VAL A 1 91 ? -2.115 -22.016 0.715 1 98.94 91 VAL A O 1
ATOM 720 N N . ALA A 1 92 ? -3.564 -23.75 0.669 1 98.69 92 ALA A N 1
ATOM 721 C CA . ALA A 1 92 ? -4.762 -22.906 0.732 1 98.69 92 ALA A CA 1
ATOM 722 C C . ALA A 1 92 ? -4.98 -22.375 2.141 1 98.69 92 ALA A C 1
ATOM 724 O O . ALA A 1 92 ? -4.758 -23.078 3.127 1 98.69 92 ALA A O 1
ATOM 725 N N . ALA A 1 93 ? -5.41 -21.125 2.209 1 98.38 93 ALA A N 1
ATOM 726 C CA . ALA A 1 93 ? -5.777 -20.484 3.463 1 98.38 93 ALA A CA 1
ATOM 727 C C . ALA A 1 93 ? -7.293 -20.391 3.611 1 98.38 93 ALA A C 1
ATOM 729 O O . ALA A 1 93 ? -8.039 -20.734 2.689 1 98.38 93 ALA A O 1
ATOM 730 N N . PRO A 1 94 ? -7.719 -19.984 4.805 1 96.88 94 PRO A N 1
ATOM 731 C CA . PRO A 1 94 ? -9.164 -19.828 4.996 1 96.88 94 PRO A CA 1
ATOM 732 C C . PRO A 1 94 ? -9.766 -18.75 4.109 1 96.88 94 PRO A C 1
ATOM 734 O O . PRO A 1 94 ? -9.141 -17.703 3.896 1 96.88 94 PRO A O 1
ATOM 737 N N . LEU A 1 95 ? -10.898 -19.016 3.621 1 93.88 95 LEU A N 1
ATOM 738 C CA . LEU A 1 95 ? -11.695 -18.062 2.863 1 93.88 95 LEU A CA 1
ATOM 739 C C . LEU A 1 95 ? -13.141 -18.062 3.338 1 93.88 95 LEU A C 1
ATOM 741 O O . LEU A 1 95 ? -14.008 -18.656 2.701 1 93.88 95 LEU A O 1
ATOM 745 N N . PRO A 1 96 ? -13.406 -17.266 4.344 1 90.06 96 PRO A N 1
ATOM 746 C CA . PRO A 1 96 ? -14.758 -17.281 4.91 1 90.06 96 PRO A CA 1
ATOM 747 C C . PRO A 1 96 ? -15.836 -16.953 3.877 1 90.06 96 PRO A C 1
ATOM 749 O O . PRO A 1 96 ? -15.641 -16.094 3.023 1 90.06 96 PRO A O 1
ATOM 752 N N . GLY A 1 97 ? -16.875 -17.672 4.043 1 90.5 97 GLY A N 1
ATOM 753 C CA . GLY A 1 97 ? -18.016 -17.453 3.168 1 90.5 97 GLY A CA 1
ATOM 754 C C . GLY A 1 97 ? -18 -18.344 1.932 1 90.5 97 GLY A C 1
ATOM 755 O O . GLY A 1 97 ? -18.969 -18.375 1.177 1 90.5 97 GLY A O 1
ATOM 756 N N . VAL A 1 98 ? -16.922 -19.062 1.718 1 91.06 98 VAL A N 1
ATOM 757 C CA . VAL A 1 98 ? -16.781 -19.984 0.586 1 91.06 98 VAL A CA 1
ATOM 758 C C . VAL A 1 98 ? -16.375 -21.359 1.083 1 91.06 98 VAL A C 1
ATOM 760 O O . VAL A 1 98 ? -15.359 -21.516 1.766 1 91.06 98 VAL A O 1
ATOM 763 N N . ASP A 1 99 ? -17.156 -22.344 0.752 1 94.5 99 ASP A N 1
ATOM 764 C CA . ASP A 1 99 ? -16.797 -23.688 1.171 1 94.5 99 ASP A CA 1
ATOM 765 C C . ASP A 1 99 ? -15.586 -24.203 0.391 1 94.5 99 ASP A C 1
ATOM 767 O O . ASP A 1 99 ? -15.617 -24.266 -0.84 1 94.5 99 ASP A O 1
ATOM 771 N N . ARG A 1 100 ? -14.562 -24.531 1.145 1 96.5 100 ARG A N 1
ATOM 772 C CA . ARG A 1 100 ? -13.359 -25.125 0.566 1 96.5 100 ARG A CA 1
ATOM 773 C C . ARG A 1 100 ? -12.953 -26.391 1.319 1 96.5 100 ARG A C 1
ATOM 775 O O . ARG A 1 100 ? -11.773 -26.75 1.333 1 96.5 100 ARG A O 1
ATOM 782 N N . SER A 1 101 ? -13.969 -26.953 1.982 1 97.12 101 SER A N 1
ATOM 783 C CA . SER A 1 101 ? -13.711 -28.156 2.762 1 97.12 101 SER A CA 1
ATOM 784 C C . SER A 1 101 ? -13.219 -29.297 1.872 1 97.12 101 SER A C 1
ATOM 786 O O . SER A 1 101 ? -12.484 -30.172 2.328 1 97.12 101 SER A O 1
ATOM 788 N N . TRP A 1 102 ? -13.594 -29.281 0.623 1 97.38 102 TRP A N 1
ATOM 789 C CA . TRP A 1 102 ? -13.227 -30.328 -0.314 1 97.38 102 TRP A CA 1
ATOM 790 C C . TRP A 1 102 ? -11.734 -30.281 -0.633 1 97.38 102 TRP A C 1
ATOM 792 O O . TRP A 1 102 ? -11.156 -31.281 -1.068 1 97.38 102 TRP A O 1
ATOM 802 N N . ILE A 1 103 ? -11.039 -29.141 -0.453 1 98.38 103 ILE A N 1
ATOM 803 C CA . ILE A 1 103 ? -9.586 -29.078 -0.569 1 98.38 103 ILE A CA 1
ATOM 804 C C . ILE A 1 103 ? -8.945 -29.938 0.521 1 98.38 103 ILE A C 1
ATOM 806 O O . ILE A 1 103 ? -8.016 -30.703 0.251 1 98.38 103 ILE A O 1
ATOM 810 N N . VAL A 1 104 ? -9.492 -29.781 1.716 1 98.25 104 VAL A N 1
ATOM 811 C CA . VAL A 1 104 ? -8.977 -30.516 2.861 1 98.25 104 VAL A CA 1
ATOM 812 C C . VAL A 1 104 ? -9.266 -32 2.689 1 98.25 104 VAL A C 1
ATOM 814 O O . VAL A 1 104 ? -8.414 -32.844 2.977 1 98.25 104 VAL A O 1
ATOM 817 N N . ALA A 1 105 ? -10.445 -32.281 2.205 1 98.06 105 ALA A N 1
ATOM 818 C CA . ALA A 1 105 ? -10.812 -33.688 1.956 1 98.06 105 ALA A CA 1
ATOM 819 C C . ALA A 1 105 ? -9.828 -34.344 0.991 1 98.06 105 ALA A C 1
ATOM 821 O O . ALA A 1 105 ? -9.516 -35.531 1.133 1 98.06 105 ALA A O 1
ATOM 822 N N . ASN A 1 106 ? -9.352 -33.594 0.069 1 97.94 106 ASN A N 1
ATOM 823 C CA . ASN A 1 106 ? -8.484 -34.125 -0.981 1 97.94 106 ASN A CA 1
ATOM 824 C C . ASN A 1 106 ? -7.059 -34.344 -0.475 1 97.94 106 ASN A C 1
ATOM 826 O O . ASN A 1 106 ? -6.203 -34.844 -1.206 1 97.94 106 ASN A O 1
ATOM 830 N N . ARG A 1 107 ? -6.738 -34.031 0.805 1 98.25 107 ARG A N 1
ATOM 831 C CA . ARG A 1 107 ? -5.41 -34.219 1.379 1 98.25 107 ARG A CA 1
ATOM 832 C C . ARG A 1 107 ? -5.207 -35.656 1.821 1 98.25 107 ARG A C 1
ATOM 834 O O . ARG A 1 107 ? -4.074 -36.062 2.064 1 98.25 107 ARG A O 1
ATOM 841 N N . SER A 1 108 ? -6.355 -36.344 1.813 1 95.94 108 SER A N 1
ATOM 842 C CA . SER A 1 108 ? -6.305 -37.75 2.195 1 95.94 108 SER A CA 1
ATOM 843 C C . SER A 1 108 ? -6.402 -38.688 0.975 1 95.94 108 SER A C 1
ATOM 845 O O . SER A 1 108 ? -7.031 -38.312 -0.023 1 95.94 108 SER A O 1
ATOM 847 N N . ASP A 1 109 ? -5.824 -39.812 1.003 1 93.19 109 ASP A N 1
ATOM 848 C CA . ASP A 1 109 ? -5.934 -40.875 0.009 1 93.19 109 ASP A CA 1
ATOM 849 C C . ASP A 1 109 ? -6.285 -42.188 0.667 1 93.19 109 ASP A C 1
ATOM 851 O O . ASP A 1 109 ? -5.445 -42.812 1.335 1 93.19 109 ASP A O 1
ATOM 855 N N . PRO A 1 110 ? -7.527 -42.75 0.605 1 93 110 PRO A N 1
ATOM 856 C CA . PRO A 1 110 ? -8.531 -42.219 -0.331 1 93 110 PRO A CA 1
ATOM 857 C C . PRO A 1 110 ? -9.148 -40.906 0.129 1 93 110 PRO A C 1
ATOM 859 O O . PRO A 1 110 ? -9 -40.531 1.293 1 93 110 PRO A O 1
ATOM 862 N N . LEU A 1 111 ? -9.766 -40.281 -0.859 1 92.75 111 LEU A N 1
ATOM 863 C CA . LEU A 1 111 ? -10.43 -39 -0.615 1 92.75 111 LEU A CA 1
ATOM 864 C C . LEU A 1 111 ? -11.367 -39.094 0.583 1 92.75 111 LEU A C 1
ATOM 866 O O . LEU A 1 111 ? -12.125 -40.062 0.71 1 92.75 111 LEU A O 1
ATOM 870 N N . ALA A 1 112 ? -11.25 -38.062 1.49 1 94.81 112 ALA A N 1
ATOM 871 C CA . ALA A 1 112 ? -12.156 -38.031 2.633 1 94.81 112 ALA A CA 1
ATOM 872 C C . ALA A 1 112 ? -13.5 -37.406 2.236 1 94.81 112 ALA A C 1
ATOM 874 O O . ALA A 1 112 ? -13.633 -36.812 1.165 1 94.81 112 ALA A O 1
ATOM 875 N N . ASP A 1 113 ? -14.531 -37.656 3.143 1 94.44 113 ASP A N 1
ATOM 876 C CA . ASP A 1 113 ? -15.82 -37 2.984 1 94.44 113 ASP A CA 1
ATOM 877 C C . ASP A 1 113 ? -15.727 -35.5 3.322 1 94.44 113 ASP A C 1
ATOM 879 O O . ASP A 1 113 ? -15.57 -35.125 4.488 1 94.44 113 ASP A O 1
ATOM 883 N N . HIS A 1 114 ? -15.852 -34.688 2.248 1 92.31 114 HIS A N 1
ATOM 884 C CA . HIS A 1 114 ? -15.641 -33.281 2.441 1 92.31 114 HIS A CA 1
ATOM 885 C C . HIS A 1 114 ? -16.641 -32.688 3.438 1 92.31 114 HIS A C 1
ATOM 887 O O . HIS A 1 114 ? -16.344 -31.719 4.129 1 92.31 114 HIS A O 1
ATOM 893 N N . THR A 1 115 ? -17.828 -33.312 3.584 1 93.12 115 THR A N 1
ATOM 894 C CA . THR A 1 115 ? -18.875 -32.781 4.465 1 93.12 115 THR A CA 1
ATOM 895 C C . THR A 1 115 ? -18.453 -32.906 5.926 1 93.12 115 THR A C 1
ATOM 897 O O . THR A 1 115 ? -19.047 -32.25 6.797 1 93.12 115 THR A O 1
ATOM 900 N N . THR A 1 116 ? -17.391 -33.625 6.188 1 94.94 116 THR A N 1
ATOM 901 C CA . THR A 1 116 ? -16.922 -33.812 7.559 1 94.94 116 THR A CA 1
ATOM 902 C C . THR A 1 116 ? -15.562 -33.125 7.758 1 94.94 116 THR A C 1
ATOM 904 O O . THR A 1 116 ? -14.961 -33.219 8.828 1 94.94 116 THR A O 1
ATOM 907 N N . CYS A 1 117 ? -15.039 -32.531 6.723 1 96.19 117 CYS A N 1
ATOM 908 C CA . CYS A 1 117 ? -13.734 -31.875 6.777 1 96.19 117 CYS A CA 1
ATOM 909 C C . CYS A 1 117 ? -13.867 -30.406 7.156 1 96.19 117 CYS A C 1
ATOM 911 O O . CYS A 1 117 ? -14.859 -29.75 6.809 1 96.19 117 CYS A O 1
ATOM 913 N N . PRO A 1 118 ? -12.93 -29.953 7.91 1 96.62 118 PRO A N 1
ATOM 914 C CA . PRO A 1 118 ? -12.922 -28.516 8.18 1 96.62 118 PRO A CA 1
ATOM 915 C C . PRO A 1 118 ? -12.531 -27.688 6.953 1 96.62 118 PRO A C 1
ATOM 917 O O . PRO A 1 118 ? -12.141 -28.25 5.926 1 96.62 118 PRO A O 1
ATOM 920 N N . GLN A 1 119 ? -12.719 -26.375 7.062 1 96.94 119 GLN A N 1
ATOM 921 C CA . GLN A 1 119 ? -12.164 -25.453 6.066 1 96.94 119 GLN A CA 1
ATOM 922 C C . GLN A 1 119 ? -10.641 -25.422 6.145 1 96.94 119 GLN A C 1
ATOM 924 O O . GLN A 1 119 ? -10.055 -25.75 7.176 1 96.94 119 GLN A O 1
ATOM 929 N N . PRO A 1 120 ? -9.977 -25.047 5.012 1 98 120 PRO A N 1
ATOM 930 C CA . PRO A 1 120 ? -8.523 -24.875 5.066 1 98 120 PRO A CA 1
ATOM 931 C C . PRO A 1 120 ? -8.086 -23.922 6.172 1 98 120 PRO A C 1
ATOM 933 O O . PRO A 1 120 ? -8.773 -22.938 6.449 1 98 120 PRO A O 1
ATOM 936 N N . GLU A 1 121 ? -6.996 -24.203 6.781 1 97.94 121 GLU A N 1
ATOM 937 C CA . GLU A 1 121 ? -6.367 -23.391 7.82 1 97.94 121 GLU A CA 1
ATOM 938 C C . GLU A 1 121 ? -4.855 -23.328 7.625 1 97.94 121 GLU A C 1
ATOM 940 O O . GLU A 1 121 ? -4.293 -24.078 6.82 1 97.94 121 GLU A O 1
ATOM 945 N N . LEU A 1 122 ? -4.199 -22.422 8.344 1 98.75 122 LEU A N 1
ATOM 946 C CA . LEU A 1 122 ? -2.75 -22.297 8.234 1 98.75 122 LEU A CA 1
ATOM 947 C C . LEU A 1 122 ? -2.082 -22.609 9.57 1 98.75 122 LEU A C 1
ATOM 949 O O . LEU A 1 122 ? -1.063 -22 9.914 1 98.75 122 LEU A O 1
ATOM 953 N N . ASP A 1 123 ? -2.764 -23.438 10.352 1 98.56 123 ASP A N 1
ATOM 954 C CA . ASP A 1 123 ? -2.088 -23.984 11.523 1 98.56 123 ASP A CA 1
ATOM 955 C C . ASP A 1 123 ? -1.194 -25.172 11.148 1 98.56 123 ASP A C 1
ATOM 957 O O . ASP A 1 123 ? -1.18 -25.594 9.992 1 98.56 123 ASP A O 1
ATOM 961 N N . GLU A 1 124 ? -0.439 -25.688 12.086 1 98.62 124 GLU A N 1
ATOM 962 C CA . GLU A 1 124 ? 0.624 -26.641 11.797 1 98.62 124 GLU A CA 1
ATOM 963 C C . GLU A 1 124 ? 0.06 -27.938 11.211 1 98.62 124 GLU A C 1
ATOM 965 O O . GLU A 1 124 ? 0.499 -28.375 10.148 1 98.62 124 GLU A O 1
ATOM 970 N N . PRO A 1 125 ? -0.988 -28.609 11.852 1 98.5 125 PRO A N 1
ATOM 971 C CA . PRO A 1 125 ? -1.503 -29.828 11.242 1 98.5 125 PRO A CA 1
ATOM 972 C C . PRO A 1 125 ? -1.995 -29.625 9.812 1 98.5 125 PRO A C 1
ATOM 974 O O . PRO A 1 125 ? -1.788 -30.484 8.953 1 98.5 125 PRO A O 1
ATOM 977 N N . SER A 1 126 ? -2.594 -28.516 9.586 1 98.56 126 SER A N 1
ATOM 978 C CA . SER A 1 126 ? -3.148 -28.234 8.266 1 98.56 126 SER A CA 1
ATOM 979 C C . SER A 1 126 ? -2.047 -28.078 7.223 1 98.56 126 SER A C 1
ATOM 981 O O . SER A 1 126 ? -2.115 -28.672 6.148 1 98.56 126 SER A O 1
ATOM 983 N N . ILE A 1 127 ? -1.043 -27.266 7.508 1 98.88 127 ILE A N 1
ATOM 984 C CA . ILE A 1 127 ? 0.038 -27.016 6.559 1 98.88 127 ILE A CA 1
ATOM 985 C C . ILE A 1 127 ? 0.785 -28.312 6.273 1 98.88 127 ILE A C 1
ATOM 987 O O . ILE A 1 127 ? 1.089 -28.609 5.117 1 98.88 127 ILE A O 1
ATOM 991 N N . ARG A 1 128 ? 1.083 -29.094 7.285 1 98.81 128 ARG A N 1
ATOM 992 C CA . ARG A 1 128 ? 1.815 -30.344 7.117 1 98.81 128 ARG A CA 1
ATOM 993 C C . ARG A 1 128 ? 1.016 -31.344 6.281 1 98.81 128 ARG A C 1
ATOM 995 O O . ARG A 1 128 ? 1.567 -32 5.406 1 98.81 128 ARG A O 1
ATOM 1002 N N . ALA A 1 129 ? -0.279 -31.438 6.594 1 98.75 129 ALA A N 1
ATOM 1003 C CA . ALA A 1 129 ? -1.129 -32.344 5.824 1 98.75 129 ALA A CA 1
ATOM 1004 C C . ALA A 1 129 ? -1.215 -31.906 4.363 1 98.75 129 ALA A C 1
ATOM 1006 O O . ALA A 1 129 ? -1.209 -32.75 3.459 1 98.75 129 ALA A O 1
ATOM 1007 N N . ALA A 1 130 ? -1.342 -30.594 4.145 1 98.94 130 ALA A N 1
ATOM 1008 C CA . ALA A 1 130 ? -1.428 -30.062 2.791 1 98.94 130 ALA A CA 1
ATOM 1009 C C . ALA A 1 130 ? -0.163 -30.375 1.996 1 98.94 130 ALA A C 1
ATOM 1011 O O . ALA A 1 130 ? -0.237 -30.844 0.858 1 98.94 130 ALA A O 1
ATOM 1012 N N . LEU A 1 131 ? 0.996 -30.125 2.6 1 98.94 131 LEU A N 1
ATOM 1013 C CA . LEU A 1 131 ? 2.256 -30.375 1.904 1 98.94 131 LEU A CA 1
ATOM 1014 C C . LEU A 1 131 ? 2.445 -31.859 1.628 1 98.94 131 LEU A C 1
ATOM 1016 O O . LEU A 1 131 ? 2.861 -32.25 0.532 1 98.94 131 LEU A O 1
ATOM 1020 N N . ALA A 1 132 ? 2.158 -32.688 2.629 1 98.88 132 ALA A N 1
ATOM 1021 C CA . ALA A 1 132 ? 2.291 -34.125 2.436 1 98.88 132 ALA A CA 1
ATOM 1022 C C . ALA A 1 132 ? 1.451 -34.594 1.252 1 98.88 132 ALA A C 1
ATOM 1024 O O . ALA A 1 132 ? 1.908 -35.406 0.444 1 98.88 132 ALA A O 1
ATOM 1025 N N . ALA A 1 133 ? 0.271 -34.156 1.173 1 98.94 133 ALA A N 1
ATOM 1026 C CA . ALA A 1 133 ? -0.622 -34.531 0.079 1 98.94 133 ALA A CA 1
ATOM 1027 C C . ALA A 1 133 ? -0.101 -34 -1.257 1 98.94 133 ALA A C 1
ATOM 1029 O O . ALA A 1 133 ? -0.164 -34.688 -2.271 1 98.94 133 ALA A O 1
ATOM 1030 N N . SER A 1 134 ? 0.371 -32.719 -1.282 1 98.94 134 SER A N 1
ATOM 1031 C CA . SER A 1 134 ? 0.952 -32.156 -2.498 1 98.94 134 SER A CA 1
ATOM 1032 C C . SER A 1 134 ? 2.143 -33 -2.973 1 98.94 134 SER A C 1
ATOM 1034 O O . SER A 1 134 ? 2.262 -33.281 -4.164 1 98.94 134 SER A O 1
ATOM 1036 N N . LEU A 1 135 ? 3.023 -33.312 -2.025 1 98.94 135 LEU A N 1
ATOM 1037 C CA . LEU A 1 135 ? 4.199 -34.094 -2.371 1 98.94 135 LEU A CA 1
ATOM 1038 C C . LEU A 1 135 ? 3.791 -35.469 -2.934 1 98.94 135 LEU A C 1
ATOM 1040 O O . LEU A 1 135 ? 4.41 -35.938 -3.877 1 98.94 135 LEU A O 1
ATOM 1044 N N . ARG A 1 136 ? 2.76 -36.062 -2.355 1 98.81 136 ARG A N 1
ATOM 1045 C CA . ARG A 1 136 ? 2.246 -37.344 -2.871 1 98.81 136 ARG A CA 1
ATOM 1046 C C . ARG A 1 136 ? 1.738 -37.188 -4.301 1 98.81 136 ARG A C 1
ATOM 1048 O O . ARG A 1 136 ? 2.098 -37.969 -5.18 1 98.81 136 ARG A O 1
ATOM 1055 N N . ARG A 1 137 ? 0.917 -36.188 -4.57 1 98.88 137 ARG A N 1
ATOM 1056 C CA . ARG A 1 137 ? 0.349 -35.969 -5.895 1 98.88 137 ARG A CA 1
ATOM 1057 C C . ARG A 1 137 ? 1.437 -35.625 -6.906 1 98.88 137 ARG A C 1
ATOM 1059 O O . ARG A 1 137 ? 1.405 -36.094 -8.047 1 98.88 137 ARG A O 1
ATOM 1066 N N . LEU A 1 138 ? 2.418 -34.844 -6.449 1 98.94 138 LEU A N 1
ATOM 1067 C CA . LEU A 1 138 ? 3.5 -34.375 -7.312 1 98.94 138 LEU A CA 1
ATOM 1068 C C . LEU A 1 138 ? 4.555 -35.469 -7.492 1 98.94 138 LEU A C 1
ATOM 1070 O O . LEU A 1 138 ? 5.434 -35.344 -8.344 1 98.94 138 LEU A O 1
ATOM 1074 N N . GLN A 1 139 ? 4.473 -36.531 -6.695 1 98.75 139 GLN A N 1
ATOM 1075 C CA . GLN A 1 139 ? 5.371 -37.656 -6.758 1 98.75 139 GLN A CA 1
ATOM 1076 C C . GLN A 1 139 ? 6.828 -37.25 -6.59 1 98.75 139 GLN A C 1
ATOM 1078 O O . GLN A 1 139 ? 7.688 -37.625 -7.387 1 98.75 139 GLN A O 1
ATOM 1083 N N . THR A 1 140 ? 7.074 -36.5 -5.559 1 98.81 140 THR A N 1
ATOM 1084 C CA . THR A 1 140 ? 8.406 -36 -5.195 1 98.81 140 THR A CA 1
ATOM 1085 C C . THR A 1 140 ? 8.516 -35.812 -3.686 1 98.81 140 THR A C 1
ATOM 1087 O O . THR A 1 140 ? 7.508 -35.781 -2.98 1 98.81 140 THR A O 1
ATOM 1090 N N . ASP A 1 141 ? 9.75 -35.719 -3.16 1 98.5 141 ASP A N 1
ATOM 1091 C CA . ASP A 1 141 ? 9.969 -35.656 -1.72 1 98.5 141 ASP A CA 1
ATOM 1092 C C . ASP A 1 141 ? 10.133 -34.219 -1.249 1 98.5 141 ASP A C 1
ATOM 1094 O O . ASP A 1 141 ? 10.172 -33.938 -0.046 1 98.5 141 ASP A O 1
ATOM 1098 N N . TYR A 1 142 ? 10.242 -33.281 -2.232 1 98.81 142 TYR A N 1
ATOM 1099 C CA . TYR A 1 142 ? 10.398 -31.875 -1.878 1 98.81 142 TYR A CA 1
ATOM 1100 C C . TYR A 1 142 ? 9.828 -30.969 -2.961 1 98.81 142 TYR A C 1
ATOM 1102 O O . TYR A 1 142 ? 9.586 -31.406 -4.086 1 98.81 142 TYR A O 1
ATOM 1110 N N . VAL A 1 143 ? 9.57 -29.797 -2.6 1 98.88 143 VAL A N 1
ATOM 1111 C CA . VAL A 1 143 ? 9.328 -28.734 -3.574 1 98.88 143 VAL A CA 1
ATOM 1112 C C . VAL A 1 143 ? 10.344 -27.609 -3.371 1 98.88 143 VAL A C 1
ATOM 1114 O O . VAL A 1 143 ? 10.898 -27.453 -2.279 1 98.88 143 VAL A O 1
ATOM 1117 N N . ASP A 1 144 ? 10.609 -26.859 -4.457 1 98.94 144 ASP A N 1
ATOM 1118 C CA . ASP A 1 144 ? 11.602 -25.797 -4.418 1 98.94 144 ASP A CA 1
ATOM 1119 C C . ASP A 1 144 ? 11.039 -24.531 -3.764 1 98.94 144 ASP A C 1
ATOM 1121 O O . ASP A 1 144 ? 11.773 -23.766 -3.137 1 98.94 144 ASP A O 1
ATOM 1125 N N . LEU A 1 145 ? 9.766 -24.312 -3.926 1 98.94 145 LEU A N 1
ATOM 1126 C CA . LEU A 1 145 ? 9.094 -23.125 -3.398 1 98.94 145 LEU A CA 1
ATOM 1127 C C . LEU A 1 145 ? 7.684 -23.484 -2.926 1 98.94 145 LEU A C 1
ATOM 1129 O O . LEU A 1 145 ? 6.852 -23.922 -3.717 1 98.94 145 LEU A O 1
ATOM 1133 N N . TYR A 1 146 ? 7.438 -23.359 -1.651 1 98.94 146 TYR A N 1
ATOM 1134 C CA . TYR A 1 146 ? 6.117 -23.562 -1.064 1 98.94 146 TYR A CA 1
ATOM 1135 C C . TYR A 1 146 ? 5.504 -22.25 -0.615 1 98.94 146 TYR A C 1
ATOM 1137 O O . TYR A 1 146 ? 6.055 -21.562 0.246 1 98.94 146 TYR A O 1
ATOM 1145 N N . GLN A 1 147 ? 4.344 -21.906 -1.182 1 98.94 147 GLN A N 1
ATOM 1146 C CA . GLN A 1 147 ? 3.807 -20.562 -0.929 1 98.94 147 GLN A CA 1
ATOM 1147 C C . GLN A 1 147 ? 2.482 -20.641 -0.172 1 98.94 147 GLN A C 1
ATOM 1149 O O . GLN A 1 147 ? 1.713 -21.594 -0.35 1 98.94 147 GLN A O 1
ATOM 1154 N N . ILE A 1 148 ? 2.215 -19.688 0.717 1 98.94 148 ILE A N 1
ATOM 1155 C CA . ILE A 1 148 ? 0.882 -19.469 1.268 1 98.94 148 ILE A CA 1
ATOM 1156 C C . ILE A 1 148 ? -0.012 -18.828 0.208 1 98.94 148 ILE A C 1
ATOM 1158 O O . ILE A 1 148 ? 0.248 -17.703 -0.239 1 98.94 148 ILE A O 1
ATOM 1162 N N . HIS A 1 149 ? -1.059 -19.438 -0.176 1 98.88 149 HIS A N 1
ATOM 1163 C CA . HIS A 1 149 ? -1.829 -19.109 -1.366 1 98.88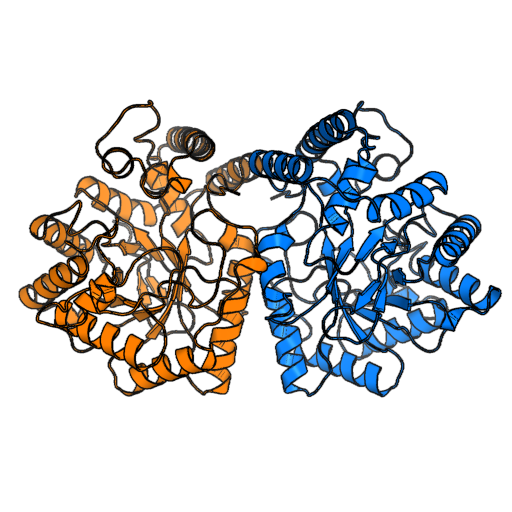 149 HIS A CA 1
ATOM 1164 C C . HIS A 1 149 ? -2.541 -17.766 -1.195 1 98.88 149 HIS A C 1
ATOM 1166 O O . HIS A 1 149 ? -2.689 -17.016 -2.158 1 98.88 149 HIS A O 1
ATOM 1172 N N . TRP A 1 150 ? -3.096 -17.484 -0.087 1 98.62 150 TRP A N 1
ATOM 1173 C CA . TRP A 1 150 ? -3.59 -16.188 0.38 1 98.62 150 TRP A CA 1
ATOM 1174 C C . TRP A 1 150 ? -3.529 -16.109 1.901 1 98.62 150 TRP A C 1
ATOM 1176 O O . TRP A 1 150 ? -3.34 -17.109 2.582 1 98.62 150 TRP A O 1
ATOM 1186 N N . PRO A 1 151 ? -3.652 -14.914 2.457 1 98.56 151 PRO A N 1
ATOM 1187 C CA . PRO A 1 151 ? -3.422 -14.75 3.895 1 98.56 151 PRO A CA 1
ATOM 1188 C C . PRO A 1 151 ? -4.496 -15.43 4.746 1 98.56 151 PRO A C 1
ATOM 1190 O O . PRO A 1 151 ? -5.664 -15.477 4.348 1 98.56 151 PRO A O 1
ATOM 1193 N N . ALA A 1 152 ? -4.074 -15.867 5.902 1 98.25 152 ALA A N 1
ATOM 1194 C CA . ALA A 1 152 ? -5 -16.422 6.887 1 98.25 152 ALA A CA 1
ATOM 1195 C C . ALA A 1 152 ? -5.984 -15.352 7.367 1 98.25 152 ALA A C 1
ATOM 1197 O O . ALA A 1 152 ? -7.145 -15.656 7.652 1 98.25 152 ALA A O 1
ATOM 1198 N N . ARG A 1 153 ? -5.555 -14.125 7.43 1 98.25 153 ARG A N 1
ATOM 1199 C CA . ARG A 1 153 ? -6.344 -13.008 7.934 1 98.25 153 ARG A CA 1
ATOM 1200 C C . ARG A 1 153 ? -7.184 -12.391 6.824 1 98.25 153 ARG A C 1
ATOM 1202 O O . ARG A 1 153 ? -7.016 -12.719 5.648 1 98.25 153 ARG A O 1
ATOM 1209 N N . TYR A 1 154 ? -8.039 -11.5 7.25 1 97.56 154 TYR A N 1
ATOM 1210 C CA . TYR A 1 154 ? -8.805 -10.789 6.234 1 97.56 154 TYR A CA 1
ATOM 1211 C C . TYR A 1 154 ? -7.918 -9.836 5.445 1 97.56 154 TYR A C 1
ATOM 1213 O O . TYR A 1 154 ? -7.109 -9.109 6.023 1 97.56 154 TYR A O 1
ATOM 1221 N N . VAL A 1 155 ? -7.988 -9.852 4.207 1 97.44 155 VAL A N 1
ATOM 1222 C CA . VAL A 1 155 ? -7.438 -8.906 3.238 1 97.44 155 VAL A CA 1
ATOM 1223 C C . VAL A 1 155 ? -8.406 -8.727 2.076 1 97.44 155 VAL A C 1
ATOM 1225 O O . VAL A 1 155 ? -9.016 -9.695 1.615 1 97.44 155 VAL A O 1
ATOM 1228 N N . PRO A 1 156 ? -8.609 -7.418 1.68 1 96.5 156 PRO A N 1
ATOM 1229 C CA . PRO A 1 156 ? -9.367 -7.305 0.434 1 96.5 156 PRO A CA 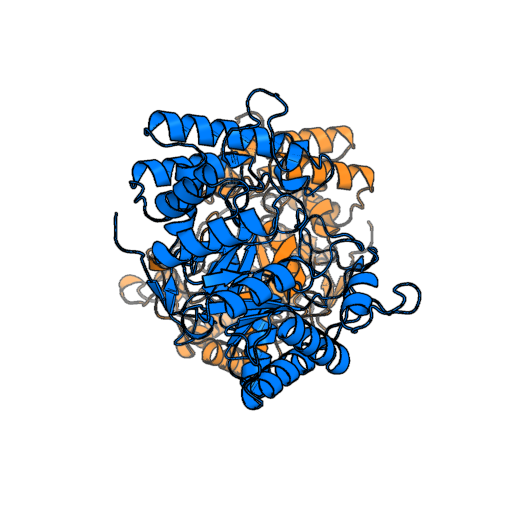1
ATOM 1230 C C . PRO A 1 156 ? -8.672 -7.98 -0.747 1 96.5 156 PRO A C 1
ATOM 1232 O O . PRO A 1 156 ? -7.504 -7.699 -1.021 1 96.5 156 PRO A O 1
ATOM 1235 N N . LEU A 1 157 ? -9.312 -8.875 -1.445 1 94.5 157 LEU A N 1
ATOM 1236 C CA . LEU A 1 157 ? -8.711 -9.672 -2.51 1 94.5 157 LEU A CA 1
ATOM 1237 C C . LEU A 1 157 ? -9.602 -9.68 -3.75 1 94.5 157 LEU A C 1
ATOM 1239 O O . LEU A 1 157 ? -10.812 -9.484 -3.65 1 94.5 157 LEU A O 1
ATOM 1243 N N . TRP A 1 158 ? -8.945 -9.883 -4.91 1 94.25 158 TRP A N 1
ATOM 1244 C CA . TRP A 1 158 ? -9.586 -10.266 -6.16 1 94.25 158 TRP A CA 1
ATOM 1245 C C . TRP A 1 158 ? -10.656 -9.25 -6.559 1 94.25 158 TRP A C 1
ATOM 1247 O O . TRP A 1 158 ? -11.812 -9.617 -6.781 1 94.25 158 TRP A O 1
ATOM 1257 N N . GLY A 1 159 ? -10.266 -8.055 -6.645 1 94.81 159 GLY A N 1
ATOM 1258 C CA . GLY A 1 159 ? -11.117 -6.965 -7.09 1 94.81 159 GLY A CA 1
ATOM 1259 C C . GLY A 1 159 ? -11.492 -6.008 -5.973 1 94.81 159 GLY A C 1
ATOM 1260 O O . GLY A 1 159 ? -11.898 -4.875 -6.234 1 94.81 159 GLY A O 1
ATOM 1261 N N . LYS A 1 160 ? -11.375 -6.473 -4.738 1 95.25 160 LYS A N 1
ATOM 1262 C CA . LYS A 1 160 ? -11.617 -5.609 -3.582 1 95.25 160 LYS A CA 1
ATOM 1263 C C . LYS A 1 160 ? -10.344 -4.879 -3.166 1 95.25 160 LYS A C 1
ATOM 1265 O O . LYS A 1 160 ? -9.258 -5.449 -3.207 1 95.25 160 LYS A O 1
ATOM 1270 N N . ARG A 1 161 ? -10.508 -3.588 -2.863 1 94.12 161 ARG A N 1
ATOM 1271 C CA . ARG A 1 161 ? -9.336 -2.783 -2.543 1 94.12 161 ARG A CA 1
ATOM 1272 C C . ARG A 1 161 ? -9.469 -2.148 -1.162 1 94.12 161 ARG A C 1
ATOM 1274 O O . ARG A 1 161 ? -8.469 -1.999 -0.447 1 94.12 161 ARG A O 1
ATOM 1281 N N . GLN A 1 162 ? -10.656 -1.748 -0.764 1 96.62 162 GLN A N 1
ATOM 1282 C CA . GLN A 1 162 ? -10.883 -1.076 0.51 1 96.62 162 GLN A CA 1
ATOM 1283 C C . GLN A 1 162 ? -10.75 -2.049 1.678 1 96.62 162 GLN A C 1
ATOM 1285 O O . GLN A 1 162 ? -11.375 -3.111 1.684 1 96.62 162 GLN A O 1
ATOM 1290 N N . TYR A 1 163 ? -9.922 -1.7 2.637 1 98.25 163 TYR A N 1
ATOM 1291 C CA . TYR A 1 163 ? -9.844 -2.506 3.85 1 98.25 163 TYR A CA 1
ATOM 1292 C C . TYR A 1 163 ? -11.07 -2.287 4.727 1 98.25 163 TYR A C 1
ATOM 1294 O O . TYR A 1 163 ? -11.352 -1.16 5.145 1 98.25 163 TYR A O 1
ATOM 1302 N N . ARG A 1 164 ? -11.773 -3.326 4.984 1 97.19 164 ARG A N 1
ATOM 1303 C CA . ARG A 1 164 ? -13.008 -3.273 5.758 1 97.19 164 ARG A CA 1
ATOM 1304 C C . ARG A 1 164 ? -12.828 -3.928 7.125 1 97.19 164 ARG A C 1
ATOM 1306 O O . ARG A 1 164 ? -12.875 -5.152 7.242 1 97.19 164 ARG A O 1
ATOM 1313 N N . VAL A 1 165 ? -12.766 -3.084 8.109 1 97.5 165 VAL A N 1
ATOM 1314 C CA . VAL A 1 165 ? -12.398 -3.527 9.445 1 97.5 165 VAL A CA 1
ATOM 1315 C C . VAL A 1 165 ? -13.453 -4.496 9.977 1 97.5 165 VAL A C 1
ATOM 1317 O O . VAL A 1 165 ? -13.141 -5.395 10.766 1 97.5 165 VAL A O 1
ATOM 1320 N N . GLU A 1 166 ? -14.688 -4.367 9.5 1 97.06 166 GLU A N 1
ATOM 1321 C CA . GLU A 1 166 ? -15.789 -5.207 9.961 1 97.06 166 GLU A CA 1
ATOM 1322 C C . GLU A 1 166 ? -15.609 -6.652 9.5 1 97.06 166 GLU A C 1
ATOM 1324 O O . GLU A 1 166 ? -16.281 -7.559 10.008 1 97.06 166 GLU A O 1
ATOM 1329 N N . ASN A 1 167 ? -14.734 -6.895 8.523 1 97.19 167 ASN A N 1
ATOM 1330 C CA . ASN A 1 167 ? -14.516 -8.234 7.996 1 97.19 167 ASN A CA 1
ATOM 1331 C C . ASN A 1 167 ? -13.336 -8.922 8.688 1 97.19 167 ASN A C 1
ATOM 1333 O O . ASN A 1 167 ? -13.031 -10.078 8.398 1 97.19 167 ASN A O 1
ATOM 1337 N N . GLU A 1 168 ? -12.703 -8.211 9.609 1 98 168 GLU A N 1
ATOM 1338 C CA . GLU A 1 168 ? -11.625 -8.828 10.367 1 98 168 GLU A CA 1
ATOM 1339 C C . GLU A 1 168 ? -12.102 -10.094 11.07 1 98 168 GLU A C 1
ATOM 1341 O O . GLU A 1 168 ? -13.281 -10.211 11.422 1 98 168 GLU A O 1
ATOM 1346 N N . ARG A 1 169 ? -11.18 -11.055 11.266 1 97.31 169 ARG A N 1
ATOM 1347 C CA . ARG A 1 169 ? -11.469 -12.344 11.883 1 97.31 169 ARG A CA 1
ATOM 1348 C C . ARG A 1 169 ? -10.227 -12.914 12.555 1 97.31 169 ARG A C 1
ATOM 1350 O O . ARG A 1 169 ? -9.102 -12.539 12.211 1 97.31 169 ARG A O 1
ATOM 1357 N N . PRO A 1 170 ? -10.469 -13.812 1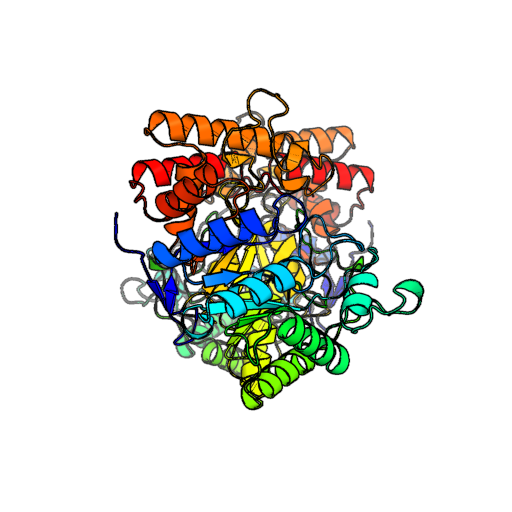3.57 1 97.19 170 PRO A N 1
ATOM 1358 C CA . PRO A 1 170 ? -9.312 -14.531 14.102 1 97.19 170 PRO A CA 1
ATOM 1359 C C . PRO A 1 170 ? -8.57 -15.336 13.031 1 97.19 170 PRO A C 1
ATOM 1361 O O . PRO A 1 170 ? -9.195 -15.828 12.086 1 97.19 170 PRO A O 1
ATOM 1364 N N . PHE A 1 171 ? -7.297 -15.414 13.164 1 98.19 171 PHE A N 1
ATOM 1365 C CA . PHE A 1 171 ? -6.484 -16.156 12.211 1 98.19 171 PHE A CA 1
ATOM 1366 C C . PHE A 1 171 ? -5.258 -16.75 12.891 1 98.19 171 PHE A C 1
ATOM 1368 O O . PHE A 1 171 ? -4.898 -16.344 14 1 98.19 171 PHE A O 1
ATOM 1375 N N . THR A 1 172 ? -4.648 -17.797 12.258 1 98.62 172 THR A N 1
ATOM 1376 C CA . THR A 1 172 ? -3.387 -18.344 12.742 1 98.62 172 THR A CA 1
ATOM 1377 C C . THR A 1 172 ? -2.312 -17.266 12.797 1 98.62 172 THR A C 1
ATOM 1379 O O . THR A 1 172 ? -2.062 -16.578 11.797 1 98.62 172 THR A O 1
ATOM 1382 N N . PRO A 1 173 ? -1.671 -17.078 13.945 1 98.5 173 PRO A N 1
ATOM 1383 C CA . PRO A 1 173 ? -0.685 -16 14.078 1 98.5 173 PRO A CA 1
ATOM 1384 C C . PRO A 1 173 ? 0.465 -16.125 13.078 1 98.5 173 PRO A C 1
ATOM 1386 O O . PRO A 1 173 ? 0.855 -17.234 12.719 1 98.5 173 PRO A O 1
ATOM 1389 N N . PHE A 1 174 ? 1.032 -14.977 12.688 1 98.75 174 PHE A N 1
ATOM 1390 C CA . PHE A 1 174 ? 2.145 -14.922 11.75 1 98.75 174 PHE A CA 1
ATOM 1391 C C . PHE A 1 174 ? 3.293 -15.812 12.211 1 98.75 174 PHE A C 1
ATOM 1393 O O . PHE A 1 174 ? 3.859 -16.562 11.422 1 98.75 174 PHE A O 1
ATOM 1400 N N . GLU A 1 175 ? 3.627 -15.719 13.469 1 98.75 175 GLU A N 1
ATOM 1401 C CA . GLU A 1 175 ? 4.762 -16.453 14.031 1 98.75 175 GLU A CA 1
ATOM 1402 C C . GLU A 1 175 ? 4.578 -17.953 13.875 1 98.75 175 GLU A C 1
ATOM 1404 O O . GLU A 1 175 ? 5.535 -18.672 13.586 1 98.75 175 GLU A O 1
ATOM 1409 N N . GLU A 1 176 ? 3.363 -18.391 14.109 1 98.88 176 GLU A N 1
ATOM 1410 C CA . GLU A 1 176 ? 3.092 -19.828 13.953 1 98.88 176 GLU A CA 1
ATOM 1411 C C . GLU A 1 176 ? 3.26 -20.266 12.5 1 98.88 176 GLU A C 1
ATOM 1413 O O . GLU A 1 176 ? 3.883 -21.281 12.219 1 98.88 176 GLU A O 1
ATOM 1418 N N . GLN A 1 177 ? 2.732 -19.531 11.578 1 98.94 177 GLN A N 1
ATOM 1419 C CA . GLN A 1 177 ? 2.859 -19.844 10.164 1 98.94 177 GLN A CA 1
ATOM 1420 C C . GLN A 1 177 ? 4.324 -19.906 9.742 1 98.94 177 GLN A C 1
ATOM 1422 O O . GLN A 1 177 ? 4.746 -20.844 9.07 1 98.94 177 GLN A O 1
ATOM 1427 N N . VAL A 1 178 ? 5.09 -18.906 10.195 1 98.94 178 VAL A N 1
ATOM 1428 C CA . VAL A 1 178 ? 6.5 -18.781 9.836 1 98.94 178 VAL A CA 1
ATOM 1429 C C . VAL A 1 178 ? 7.281 -19.953 10.445 1 98.94 178 VAL A C 1
ATOM 1431 O O . VAL A 1 178 ? 8.125 -20.547 9.781 1 98.94 178 VAL A O 1
ATOM 1434 N N . ARG A 1 179 ? 7.016 -20.219 11.719 1 98.88 179 ARG A N 1
ATOM 1435 C CA . ARG A 1 179 ? 7.691 -21.328 12.398 1 98.88 179 ARG A CA 1
ATOM 1436 C C . ARG A 1 179 ? 7.516 -22.625 11.633 1 98.88 179 ARG A C 1
ATOM 1438 O O . ARG A 1 179 ? 8.477 -23.391 11.461 1 98.88 179 ARG A O 1
ATOM 1445 N N . ILE A 1 180 ? 6.309 -22.906 11.156 1 98.94 180 ILE A N 1
ATOM 1446 C CA . ILE A 1 180 ? 6.008 -24.141 10.438 1 98.94 180 ILE A CA 1
ATOM 1447 C C . ILE A 1 180 ? 6.812 -24.188 9.141 1 98.94 180 ILE A C 1
ATOM 1449 O O . ILE A 1 180 ? 7.395 -25.234 8.805 1 98.94 180 ILE A O 1
ATOM 1453 N N . MET A 1 181 ? 6.887 -23.062 8.383 1 98.94 181 MET A N 1
ATOM 1454 C CA . MET A 1 181 ? 7.684 -23.016 7.164 1 98.94 181 MET A CA 1
ATOM 1455 C C . MET A 1 181 ? 9.148 -23.312 7.457 1 98.94 181 MET A C 1
ATOM 1457 O O . MET A 1 181 ? 9.805 -24.047 6.715 1 98.94 181 MET A O 1
ATOM 1461 N N . GLY A 1 182 ? 9.641 -22.734 8.531 1 98.94 182 GLY A N 1
ATOM 1462 C CA . GLY A 1 182 ? 11.016 -23 8.938 1 98.94 182 GLY A CA 1
ATOM 1463 C C . GLY A 1 182 ? 11.273 -24.469 9.227 1 98.94 182 GLY A C 1
ATOM 1464 O O . GLY A 1 182 ? 12.312 -25 8.828 1 98.94 182 GLY A O 1
ATOM 1465 N N . GLU A 1 183 ? 10.359 -25.109 9.93 1 98.88 183 GLU A N 1
ATOM 1466 C CA . GLU A 1 183 ? 10.492 -26.531 10.25 1 98.88 183 GLU A CA 1
ATOM 1467 C C . GLU A 1 183 ? 10.492 -27.375 8.984 1 98.88 183 GLU A C 1
ATOM 1469 O O . GLU A 1 183 ? 11.258 -28.344 8.875 1 98.88 183 GLU A O 1
ATOM 1474 N N . LEU A 1 184 ? 9.633 -27.016 8.047 1 98.94 184 LEU A N 1
ATOM 1475 C CA . LEU A 1 184 ? 9.555 -27.766 6.793 1 98.94 184 LEU A CA 1
ATOM 1476 C C . LEU A 1 184 ? 10.852 -27.625 6 1 98.94 184 LEU A C 1
ATOM 1478 O O . LEU A 1 184 ? 11.266 -28.547 5.309 1 98.94 184 LEU A O 1
ATOM 1482 N N . ILE A 1 185 ? 11.508 -26.453 6.023 1 98.88 185 ILE A N 1
ATOM 1483 C CA . ILE A 1 185 ? 12.812 -26.25 5.395 1 98.88 185 ILE A CA 1
ATOM 1484 C C . ILE A 1 185 ? 13.852 -27.156 6.047 1 98.88 185 ILE A C 1
ATOM 1486 O O . ILE A 1 185 ? 14.609 -27.844 5.355 1 98.88 185 ILE A O 1
ATOM 1490 N N . LYS A 1 186 ? 13.891 -27.25 7.352 1 98.75 186 LYS A N 1
ATOM 1491 C CA . LYS A 1 186 ? 14.836 -28.078 8.094 1 98.75 186 LYS A CA 1
ATOM 1492 C C . LYS A 1 186 ? 14.641 -29.547 7.766 1 98.75 186 LYS A C 1
ATOM 1494 O O . LYS A 1 186 ? 15.609 -30.312 7.703 1 98.75 186 LYS A O 1
ATOM 1499 N N . GLU A 1 187 ? 13.383 -29.906 7.574 1 98.81 187 GLU A N 1
ATOM 1500 C CA . GLU A 1 187 ? 13.055 -31.297 7.273 1 98.81 187 GLU A CA 1
ATOM 1501 C C . GLU A 1 187 ? 13.383 -31.641 5.824 1 98.81 187 GLU A C 1
ATOM 1503 O O . GLU A 1 187 ? 13.312 -32.812 5.43 1 98.81 187 GLU A O 1
ATOM 1508 N N . GLY A 1 188 ? 13.656 -30.641 5 1 98.69 188 GLY A N 1
ATOM 1509 C CA . GLY A 1 188 ? 14.047 -30.844 3.613 1 98.69 188 GLY A CA 1
ATOM 1510 C C . GLY A 1 188 ? 12.859 -31.031 2.682 1 98.69 188 GLY A C 1
ATOM 1511 O O . GLY A 1 188 ? 13.031 -31.422 1.523 1 98.69 188 GLY A O 1
ATOM 1512 N N . LYS A 1 189 ? 11.68 -30.781 3.18 1 98.88 189 LYS A N 1
ATOM 1513 C CA . LYS A 1 189 ? 10.469 -30.969 2.381 1 98.88 189 LYS A CA 1
ATOM 1514 C C . LYS A 1 189 ? 10.234 -29.781 1.447 1 98.88 189 LYS A C 1
ATOM 1516 O O . LYS A 1 189 ? 9.586 -29.922 0.41 1 98.88 189 LYS A O 1
ATOM 1521 N N . ILE A 1 190 ? 10.688 -28.625 1.872 1 98.88 190 ILE A N 1
ATOM 1522 C CA . ILE A 1 190 ? 10.695 -27.453 1.01 1 98.88 190 ILE A CA 1
ATOM 1523 C C . ILE A 1 190 ? 12.07 -26.781 1.05 1 98.88 190 ILE A C 1
ATOM 1525 O O . ILE A 1 190 ? 12.789 -26.891 2.049 1 98.88 190 ILE A O 1
ATOM 1529 N N . ARG A 1 191 ? 12.438 -26.125 -0.072 1 98.81 191 ARG A N 1
ATOM 1530 C CA . ARG A 1 191 ? 13.719 -25.422 -0.103 1 98.81 191 ARG A CA 1
ATOM 1531 C C . ARG A 1 191 ? 13.555 -23.953 0.275 1 98.81 191 ARG A C 1
ATOM 1533 O O . ARG A 1 191 ? 14.375 -23.406 1.012 1 98.81 191 ARG A O 1
ATOM 1540 N N . HIS A 1 192 ? 12.57 -23.312 -0.254 1 98.88 192 HIS A N 1
ATOM 1541 C CA . HIS A 1 192 ? 12.203 -21.922 0.005 1 98.88 192 HIS A CA 1
ATOM 1542 C C . HIS A 1 192 ? 10.703 -21.797 0.231 1 98.88 192 HIS A C 1
ATOM 1544 O O . HIS A 1 192 ? 9.945 -22.734 -0.008 1 98.88 192 HIS A O 1
ATOM 1550 N N . TRP A 1 193 ? 10.273 -20.672 0.732 1 98.94 193 TRP A N 1
ATOM 1551 C CA . TRP A 1 193 ? 8.844 -20.422 0.873 1 98.94 193 TRP A CA 1
ATOM 1552 C C . TRP A 1 193 ? 8.5 -19 0.467 1 98.94 193 TRP A C 1
ATOM 1554 O O . TRP A 1 193 ? 9.391 -18.156 0.292 1 98.94 193 TRP A O 1
ATOM 1564 N N . GLY A 1 194 ? 7.234 -18.75 0.147 1 98.94 194 GLY A N 1
ATOM 1565 C CA . GLY A 1 194 ? 6.777 -17.469 -0.336 1 98.94 194 GLY A CA 1
ATOM 1566 C C . GLY A 1 194 ? 5.344 -17.156 0.052 1 98.94 194 GLY A C 1
ATOM 1567 O O . GLY A 1 194 ? 4.742 -17.875 0.853 1 98.94 194 GLY A O 1
ATOM 1568 N N . LEU A 1 195 ? 4.918 -16.047 -0.387 1 98.94 195 LEU A N 1
ATOM 1569 C CA . LEU A 1 195 ? 3.588 -15.516 -0.113 1 98.94 195 LEU A CA 1
ATOM 1570 C C . LEU A 1 195 ? 2.807 -15.32 -1.407 1 98.94 195 LEU A C 1
ATOM 1572 O O . LEU A 1 195 ? 3.395 -15.242 -2.488 1 98.94 195 LEU A O 1
ATOM 1576 N N . SER A 1 196 ? 1.499 -15.281 -1.334 1 98.81 196 SER A N 1
ATOM 1577 C CA . SER A 1 196 ? 0.644 -14.93 -2.463 1 98.81 196 SER A CA 1
ATOM 1578 C C . SER A 1 196 ? -0.544 -14.086 -2.016 1 98.81 196 SER A C 1
ATOM 1580 O O . SER A 1 196 ? -1.073 -14.281 -0.919 1 98.81 196 SER A O 1
ATOM 1582 N N . ASN A 1 197 ? -0.93 -13.172 -2.855 1 98.5 197 ASN A N 1
ATOM 1583 C CA . ASN A 1 197 ? -2.059 -12.281 -2.592 1 98.5 197 ASN A CA 1
ATOM 1584 C C . ASN A 1 197 ? -1.904 -11.562 -1.257 1 98.5 197 ASN A C 1
ATOM 1586 O O . ASN A 1 197 ? -2.869 -11.43 -0.502 1 98.5 197 ASN A O 1
ATOM 1590 N N . GLU A 1 198 ? -0.69 -11.172 -0.98 1 98.62 198 GLU A N 1
ATOM 1591 C CA . GLU A 1 198 ? -0.343 -10.586 0.311 1 98.62 198 GLU A CA 1
ATOM 1592 C C . GLU A 1 198 ? -0.193 -9.07 0.205 1 98.62 198 GLU A C 1
ATOM 1594 O O . GLU A 1 198 ? -0.159 -8.523 -0.897 1 98.62 198 GLU A O 1
ATOM 1599 N N . THR A 1 199 ? -0.173 -8.352 1.33 1 98.75 199 THR A N 1
ATOM 1600 C CA . THR A 1 199 ? -0.054 -6.902 1.447 1 98.75 199 THR A CA 1
ATOM 1601 C C . THR A 1 199 ? 1.291 -6.516 2.059 1 98.75 199 THR A C 1
ATOM 1603 O O . THR A 1 199 ? 2.031 -7.379 2.535 1 98.75 199 THR A O 1
ATOM 1606 N N . SER A 1 200 ? 1.617 -5.215 1.978 1 98.88 200 SER A N 1
ATOM 1607 C CA . SER A 1 200 ? 2.848 -4.727 2.594 1 98.88 200 SER A CA 1
ATOM 1608 C C . SER A 1 200 ? 2.883 -5.043 4.086 1 98.88 200 SER A C 1
ATOM 1610 O O . SER A 1 200 ? 3.936 -5.387 4.625 1 98.88 200 SER A O 1
ATOM 1612 N N . TYR A 1 201 ? 1.72 -4.926 4.816 1 98.88 201 TYR A N 1
ATOM 1613 C CA . TYR A 1 201 ? 1.635 -5.266 6.234 1 98.88 201 TYR A CA 1
ATOM 1614 C C . TYR A 1 201 ? 1.993 -6.73 6.465 1 98.88 201 TYR A C 1
ATOM 1616 O O . TYR A 1 201 ? 2.805 -7.047 7.34 1 98.88 201 TYR A O 1
ATOM 1624 N N . GLY A 1 202 ? 1.364 -7.59 5.633 1 98.88 202 GLY A N 1
ATOM 1625 C CA . GLY A 1 202 ? 1.633 -9.008 5.773 1 98.88 202 GLY A CA 1
ATOM 1626 C C . GLY A 1 202 ? 3.078 -9.375 5.492 1 98.88 202 GLY A C 1
ATOM 1627 O O . GLY A 1 202 ? 3.672 -10.18 6.211 1 98.88 202 GLY A O 1
ATOM 1628 N N . VAL A 1 203 ? 3.656 -8.828 4.422 1 98.94 203 VAL A N 1
ATOM 1629 C CA . VAL A 1 203 ? 5.059 -9.07 4.102 1 98.94 203 VAL A CA 1
ATOM 1630 C C . VAL A 1 203 ? 5.938 -8.672 5.285 1 98.94 203 VAL A C 1
ATOM 1632 O O . VAL A 1 203 ? 6.816 -9.43 5.699 1 98.94 203 VAL A O 1
ATOM 1635 N N . ALA A 1 204 ? 5.672 -7.457 5.816 1 98.94 204 ALA A N 1
ATOM 1636 C CA . ALA A 1 204 ? 6.465 -6.98 6.949 1 98.94 204 ALA A CA 1
ATOM 1637 C C . ALA A 1 204 ? 6.348 -7.93 8.141 1 98.94 204 ALA A C 1
ATOM 1639 O O . ALA A 1 204 ? 7.352 -8.305 8.742 1 98.94 204 ALA A O 1
ATOM 1640 N N . GLN A 1 205 ? 5.09 -8.312 8.461 1 98.88 205 GLN A N 1
ATOM 1641 C CA . GLN A 1 205 ? 4.871 -9.195 9.602 1 98.88 205 GLN A CA 1
ATOM 1642 C C . GLN A 1 205 ? 5.582 -10.531 9.414 1 98.88 205 GLN A C 1
ATOM 1644 O O . GLN A 1 205 ? 6.219 -11.039 10.336 1 98.88 205 GLN A O 1
ATOM 1649 N N . MET A 1 206 ? 5.457 -11.133 8.211 1 98.94 206 MET A N 1
ATOM 1650 C CA . MET A 1 206 ? 6.074 -12.43 7.922 1 98.94 206 MET A CA 1
ATOM 1651 C C . MET A 1 206 ? 7.594 -12.336 7.988 1 98.94 206 MET A C 1
ATOM 1653 O O . MET A 1 206 ? 8.25 -13.195 8.578 1 98.94 206 MET A O 1
ATOM 1657 N N . CYS A 1 207 ? 8.164 -11.32 7.395 1 98.88 207 CYS A N 1
ATOM 1658 C CA . CYS A 1 207 ? 9.617 -11.164 7.363 1 98.88 207 CYS A CA 1
ATOM 1659 C C . CYS A 1 207 ? 10.164 -10.883 8.758 1 98.88 207 CYS A C 1
ATOM 1661 O O . CYS A 1 207 ? 11.203 -11.414 9.141 1 98.88 207 CYS A O 1
ATOM 1663 N N . GLU A 1 208 ? 9.484 -10.016 9.516 1 98.69 208 GLU A N 1
ATOM 1664 C CA . GLU A 1 208 ? 9.938 -9.719 10.875 1 98.69 208 GLU A CA 1
ATOM 1665 C C . GLU A 1 208 ? 9.82 -10.938 11.781 1 98.69 208 GLU A C 1
ATOM 1667 O O . GLU A 1 208 ? 10.68 -11.164 12.633 1 98.69 208 GLU A O 1
ATOM 1672 N N . ALA A 1 209 ? 8.727 -11.688 11.633 1 98.75 209 ALA A N 1
ATOM 1673 C CA . ALA A 1 209 ? 8.602 -12.945 12.375 1 98.75 209 ALA A CA 1
ATOM 1674 C C . ALA A 1 209 ? 9.727 -13.906 12.023 1 98.75 209 ALA A C 1
ATOM 1676 O O . ALA A 1 209 ? 10.297 -14.555 12.906 1 98.75 209 ALA A O 1
ATOM 1677 N N . ALA A 1 210 ? 10.047 -14.039 10.719 1 98.88 210 ALA A N 1
ATOM 1678 C CA . ALA A 1 210 ? 11.133 -14.914 10.273 1 98.88 210 ALA A CA 1
ATOM 1679 C C . ALA A 1 210 ? 12.453 -14.508 10.922 1 98.88 210 ALA A C 1
ATOM 1681 O O . ALA A 1 210 ? 13.203 -15.367 11.398 1 98.88 210 ALA A O 1
ATOM 1682 N N . LYS A 1 211 ? 12.695 -13.242 10.922 1 98.06 211 LYS A N 1
ATOM 1683 C CA . LYS A 1 211 ? 13.914 -12.727 11.547 1 98.06 211 LYS A CA 1
ATOM 1684 C C . LYS A 1 211 ? 13.977 -13.102 13.023 1 98.06 211 LYS A C 1
ATOM 1686 O O . LYS A 1 211 ? 15.008 -13.578 13.508 1 98.06 211 LYS A O 1
ATOM 1691 N N . ARG A 1 212 ? 12.898 -12.922 13.734 1 97.56 212 ARG A N 1
ATOM 1692 C CA . ARG A 1 212 ? 12.844 -13.188 15.172 1 97.56 212 ARG A CA 1
ATOM 1693 C C . ARG A 1 212 ? 13.031 -14.68 15.453 1 97.56 212 ARG A C 1
ATOM 1695 O O . ARG A 1 212 ? 13.648 -15.047 16.453 1 97.56 212 ARG A O 1
ATOM 1702 N N . LEU A 1 213 ? 12.555 -15.5 14.57 1 98.56 213 LEU A N 1
ATOM 1703 C CA . LEU A 1 213 ? 12.547 -16.938 14.812 1 98.56 213 LEU A CA 1
ATOM 1704 C C . LEU A 1 213 ? 13.781 -17.609 14.219 1 98.56 213 LEU A C 1
ATOM 1706 O O . LEU A 1 213 ? 13.992 -18.812 14.383 1 98.56 213 LEU A O 1
ATOM 1710 N N . GLY A 1 214 ? 14.586 -16.844 13.516 1 98.5 214 GLY A N 1
ATOM 1711 C CA . GLY A 1 214 ? 15.742 -17.406 12.836 1 98.5 214 GLY A CA 1
ATOM 1712 C C . GLY A 1 214 ? 15.375 -18.281 11.648 1 98.5 214 GLY A C 1
ATOM 1713 O O . GLY A 1 214 ? 16.047 -19.281 11.383 1 98.5 214 GLY A O 1
ATOM 1714 N N . VAL A 1 215 ? 14.25 -18.047 11 1 98.75 215 VAL A N 1
ATOM 1715 C CA . VAL A 1 215 ? 13.781 -18.75 9.812 1 98.75 215 VAL A CA 1
ATOM 1716 C C . VAL A 1 215 ? 14.164 -17.953 8.562 1 98.75 215 VAL A C 1
ATOM 1718 O O . VAL A 1 215 ? 14.086 -16.734 8.547 1 98.75 215 VAL A O 1
ATOM 1721 N N . PRO A 1 216 ? 14.719 -18.672 7.492 1 98.69 216 PRO A N 1
ATOM 1722 C CA . PRO A 1 216 ? 14.883 -17.922 6.238 1 98.69 216 PRO A CA 1
ATOM 1723 C C . PRO A 1 216 ? 13.609 -17.188 5.82 1 98.69 216 PRO A C 1
ATOM 1725 O O . PRO A 1 216 ? 12.508 -17.734 5.953 1 98.69 216 PRO A O 1
ATOM 1728 N N . PRO A 1 217 ? 13.695 -15.945 5.398 1 98.69 217 PRO A N 1
ATOM 1729 C CA . PRO A 1 217 ? 12.508 -15.172 5.027 1 98.69 217 PRO A CA 1
ATOM 1730 C C . PRO A 1 217 ? 11.844 -15.68 3.746 1 98.69 217 PRO A C 1
ATOM 1732 O O . PRO A 1 217 ? 12.461 -16.438 2.99 1 98.69 217 PRO A O 1
ATOM 1735 N N . PRO A 1 218 ? 10.539 -15.359 3.562 1 98.94 218 PRO A N 1
ATOM 1736 C CA . PRO A 1 218 ? 9.953 -15.648 2.252 1 98.94 218 PRO A CA 1
ATOM 1737 C C . PRO A 1 218 ? 10.719 -14.992 1.105 1 98.94 218 PRO A C 1
ATOM 1739 O O . PRO A 1 218 ? 11.211 -13.867 1.252 1 98.94 218 PRO A O 1
ATOM 1742 N N . VAL A 1 219 ? 10.75 -15.656 -0.072 1 98.88 219 VAL A N 1
ATOM 1743 C CA . VAL A 1 219 ? 11.625 -15.164 -1.129 1 98.88 219 VAL A CA 1
ATOM 1744 C C . VAL A 1 219 ? 10.781 -14.664 -2.305 1 98.88 219 VAL A C 1
ATOM 1746 O O . VAL A 1 219 ? 11.312 -14.055 -3.238 1 98.88 219 VAL A O 1
ATOM 1749 N N . SER A 1 220 ? 9.406 -14.891 -2.248 1 98.88 220 SER A N 1
ATOM 1750 C CA . SER A 1 220 ? 8.531 -14.508 -3.352 1 98.88 220 SER A CA 1
ATOM 1751 C C . SER A 1 220 ? 7.195 -13.984 -2.842 1 98.88 220 SER A C 1
ATOM 1753 O O . SER A 1 220 ? 6.812 -14.25 -1.701 1 98.88 220 SER A O 1
ATOM 1755 N N . ILE A 1 221 ? 6.609 -13.211 -3.635 1 98.94 221 ILE A N 1
ATOM 1756 C CA . ILE A 1 221 ? 5.211 -12.836 -3.48 1 98.94 221 ILE A CA 1
ATOM 1757 C C . ILE A 1 221 ? 4.48 -13 -4.812 1 98.94 221 ILE A C 1
ATOM 1759 O O . ILE A 1 221 ? 4.867 -12.398 -5.816 1 98.94 221 ILE A O 1
ATOM 1763 N N . GLN A 1 222 ? 3.514 -13.883 -4.867 1 98.94 222 GLN A N 1
ATOM 1764 C CA . GLN A 1 222 ? 2.705 -14.102 -6.059 1 98.94 222 GLN A CA 1
ATOM 1765 C C . GLN A 1 222 ? 1.411 -13.289 -6.004 1 98.94 222 GLN A C 1
ATOM 1767 O O . GLN A 1 222 ? 0.472 -13.664 -5.297 1 98.94 222 GLN A O 1
ATOM 1772 N N . ASN A 1 223 ? 1.383 -12.141 -6.691 1 98.81 223 ASN A N 1
ATOM 1773 C CA . ASN A 1 223 ? 0.239 -11.234 -6.672 1 98.81 223 ASN A CA 1
ATOM 1774 C C . ASN A 1 223 ? -0.286 -10.961 -8.078 1 98.81 223 ASN A C 1
ATOM 1776 O O . ASN A 1 223 ? 0.457 -11.07 -9.055 1 98.81 223 ASN A O 1
ATOM 1780 N N . ASP A 1 224 ? -1.639 -10.617 -8.133 1 98.25 224 ASP A N 1
ATOM 1781 C CA . ASP A 1 224 ? -2.277 -10.156 -9.359 1 98.25 224 ASP A CA 1
ATOM 1782 C C . ASP A 1 224 ? -1.623 -8.867 -9.867 1 98.25 224 ASP A C 1
ATOM 1784 O O . ASP A 1 224 ? -1.433 -7.922 -9.102 1 98.25 224 ASP A O 1
ATOM 1788 N N . PHE A 1 225 ? -1.152 -8.859 -11.102 1 98.62 225 PHE A N 1
ATOM 1789 C CA . PHE A 1 225 ? -0.462 -7.703 -11.664 1 98.62 225 PHE A CA 1
ATOM 1790 C C . PHE A 1 225 ? -0.61 -7.664 -13.18 1 98.62 225 PHE A C 1
ATOM 1792 O O . PHE A 1 225 ? -0.277 -8.633 -13.867 1 98.62 225 PHE A O 1
ATOM 1799 N N . ALA A 1 226 ? -1.107 -6.621 -13.688 1 98.62 226 ALA A N 1
ATOM 1800 C CA . ALA A 1 226 ? -1.375 -6.41 -15.109 1 98.62 226 ALA A CA 1
ATOM 1801 C C . ALA A 1 226 ? -1.416 -4.922 -15.445 1 98.62 226 ALA A C 1
ATOM 1803 O O . ALA A 1 226 ? -1.471 -4.078 -14.547 1 98.62 226 ALA A O 1
ATOM 1804 N N . PRO A 1 227 ? -1.362 -4.605 -16.75 1 98.56 227 PRO A N 1
ATOM 1805 C CA . PRO A 1 227 ? -1.521 -3.197 -17.125 1 98.56 227 PRO A CA 1
ATOM 1806 C C . PRO A 1 227 ? -2.805 -2.58 -16.578 1 98.56 227 PRO A C 1
ATOM 1808 O O . PRO A 1 227 ? -2.852 -1.377 -16.312 1 98.56 227 PRO A O 1
ATOM 1811 N N . VAL A 1 228 ? -3.828 -3.396 -16.266 1 98 228 VAL A N 1
ATOM 1812 C CA . VAL A 1 228 ? -5.121 -2.902 -15.812 1 98 228 VAL A CA 1
ATOM 1813 C C . VAL A 1 228 ? -5.227 -3.057 -14.297 1 98 228 VAL A C 1
ATOM 1815 O O . VAL A 1 228 ? -6.289 -2.832 -13.719 1 98 228 VAL A O 1
ATOM 1818 N N . TYR A 1 229 ? -4.152 -3.467 -13.695 1 97.38 229 TYR A N 1
ATOM 1819 C CA . TYR A 1 229 ? -4.113 -3.727 -12.258 1 97.38 229 TYR A CA 1
ATOM 1820 C C . TYR A 1 229 ? -2.703 -3.541 -11.711 1 97.38 229 TYR A C 1
ATOM 1822 O O . TYR A 1 229 ? -1.966 -4.512 -11.539 1 97.38 229 TYR A O 1
ATOM 1830 N N . ARG A 1 230 ? -2.336 -2.355 -11.297 1 97.5 230 ARG A N 1
ATOM 1831 C CA . ARG A 1 230 ? -0.946 -2.014 -11.008 1 97.5 230 ARG A CA 1
ATOM 1832 C C . ARG A 1 230 ? -0.764 -1.652 -9.539 1 97.5 230 ARG A C 1
ATOM 1834 O O . ARG A 1 230 ? 0.124 -0.871 -9.188 1 97.5 230 ARG A O 1
ATOM 1841 N N . HIS A 1 231 ? -1.624 -2.184 -8.602 1 96.12 231 HIS A N 1
ATOM 1842 C CA . HIS A 1 231 ? -1.533 -1.861 -7.184 1 96.12 231 HIS A CA 1
ATOM 1843 C C . HIS A 1 231 ? -0.162 -2.223 -6.621 1 96.12 231 HIS A C 1
ATOM 1845 O O . HIS A 1 231 ? 0.34 -1.551 -5.719 1 96.12 231 HIS A O 1
ATOM 1851 N N . TYR A 1 232 ? 0.497 -3.236 -7.18 1 98.06 232 TYR A N 1
ATOM 1852 C CA . TYR A 1 232 ? 1.785 -3.715 -6.691 1 98.06 232 TYR A CA 1
ATOM 1853 C C . TYR A 1 232 ? 2.85 -2.629 -6.805 1 98.06 232 TYR A C 1
ATOM 1855 O O . TYR A 1 232 ? 3.76 -2.557 -5.977 1 98.06 232 TYR A O 1
ATOM 1863 N N . GLU A 1 233 ? 2.846 -1.767 -7.77 1 97.69 233 GLU A N 1
ATOM 1864 C CA . GLU A 1 233 ? 3.963 -0.95 -8.234 1 97.69 233 GLU A CA 1
ATOM 1865 C C . GLU A 1 233 ? 4.277 0.173 -7.254 1 97.69 233 GLU A C 1
ATOM 1867 O O . GLU A 1 233 ? 5.305 0.843 -7.375 1 97.69 233 GLU A O 1
ATOM 1872 N N . SER A 1 234 ? 3.404 0.365 -6.238 1 96 234 SER A N 1
ATOM 1873 C CA . SER A 1 234 ? 3.602 1.433 -5.262 1 96 234 SER A CA 1
ATOM 1874 C C . SER A 1 234 ? 4.168 0.889 -3.955 1 96 234 SER A C 1
ATOM 1876 O O . SER A 1 234 ? 5.363 0.594 -3.865 1 96 234 SER A O 1
ATOM 1878 N N . GLU A 1 235 ? 3.301 0.618 -2.938 1 97.25 235 GLU A N 1
ATOM 1879 C CA . GLU A 1 235 ? 3.762 0.26 -1.599 1 97.25 235 GLU A CA 1
ATOM 1880 C C . GLU A 1 235 ? 4.402 -1.124 -1.588 1 97.25 235 GLU A C 1
ATOM 1882 O O . GLU A 1 235 ? 5.395 -1.349 -0.893 1 97.25 235 GLU A O 1
ATOM 1887 N N . LEU A 1 236 ? 3.852 -2.061 -2.354 1 98.56 236 LEU A N 1
ATOM 1888 C CA . LEU A 1 236 ? 4.414 -3.408 -2.361 1 98.56 236 LEU A CA 1
ATOM 1889 C C . LEU A 1 236 ? 5.766 -3.428 -3.066 1 98.56 236 LEU A C 1
ATOM 1891 O O . LEU A 1 236 ? 6.672 -4.16 -2.658 1 98.56 236 LEU A O 1
ATOM 1895 N N . ALA A 1 237 ? 5.848 -2.641 -4.168 1 98.75 237 ALA A N 1
ATOM 1896 C CA . ALA A 1 237 ? 7.141 -2.541 -4.844 1 98.75 237 ALA A CA 1
ATOM 1897 C C . ALA A 1 237 ? 8.219 -2.029 -3.891 1 98.75 237 ALA A C 1
ATOM 1899 O O . ALA A 1 237 ? 9.336 -2.543 -3.879 1 98.75 237 ALA A O 1
ATOM 1900 N N . GLU A 1 238 ? 7.875 -1.048 -3.088 1 98.75 238 GLU A N 1
ATOM 1901 C CA . GLU A 1 238 ? 8.805 -0.56 -2.07 1 98.75 238 GLU A CA 1
ATOM 1902 C C . GLU A 1 238 ? 9.125 -1.646 -1.048 1 98.75 238 GLU A C 1
ATOM 1904 O O . GLU A 1 238 ? 10.289 -1.927 -0.778 1 98.75 238 GLU A O 1
ATOM 1909 N N . THR A 1 239 ? 8.086 -2.279 -0.513 1 98.88 239 THR A N 1
ATOM 1910 C CA . THR A 1 239 ? 8.203 -3.229 0.587 1 98.88 239 THR A CA 1
ATOM 1911 C C . THR A 1 239 ? 9.047 -4.438 0.172 1 98.88 239 THR A C 1
ATOM 1913 O O . THR A 1 239 ? 9.805 -4.977 0.978 1 98.88 239 THR A O 1
ATOM 1916 N N . CYS A 1 240 ? 8.93 -4.777 -1.125 1 98.88 240 CYS A N 1
ATOM 1917 C CA . CYS A 1 240 ? 9.578 -5.988 -1.614 1 98.88 240 CYS A CA 1
ATOM 1918 C C . CYS A 1 240 ? 10.883 -5.656 -2.33 1 98.88 240 CYS A C 1
ATOM 1920 O O . CYS A 1 240 ? 11.539 -6.543 -2.877 1 98.88 240 CYS A O 1
ATOM 1922 N N . ALA A 1 241 ? 11.289 -4.387 -2.346 1 98.69 241 ALA A N 1
ATOM 1923 C CA . ALA A 1 241 ? 12.5 -3.971 -3.041 1 98.69 241 ALA A CA 1
ATOM 1924 C C . ALA A 1 241 ? 13.734 -4.617 -2.42 1 98.69 241 ALA A C 1
ATOM 1926 O O . ALA A 1 241 ? 13.727 -4.98 -1.241 1 98.69 241 ALA A O 1
ATOM 1927 N N . PRO A 1 242 ? 14.82 -4.758 -3.209 1 98.12 242 PRO A N 1
ATOM 1928 C CA . PRO A 1 242 ? 16.062 -5.309 -2.67 1 98.12 242 PRO A CA 1
ATOM 1929 C C . PRO A 1 242 ? 16.578 -4.531 -1.46 1 98.12 242 PRO A C 1
ATOM 1931 O O . PRO A 1 242 ? 17.203 -5.113 -0.564 1 98.12 242 PRO A O 1
ATOM 1934 N N . SER A 1 243 ? 16.312 -3.236 -1.365 1 98.12 243 SER A N 1
ATOM 1935 C CA . SER A 1 243 ? 16.766 -2.387 -0.262 1 98.12 243 SER A CA 1
ATOM 1936 C C . SER A 1 243 ? 15.875 -2.578 0.967 1 98.12 243 SER A C 1
ATOM 1938 O O . SER A 1 243 ? 16.203 -2.088 2.051 1 98.12 243 SER A O 1
ATOM 1940 N N . ALA A 1 244 ? 14.781 -3.301 0.793 1 98.5 244 ALA A N 1
ATOM 1941 C CA . ALA A 1 244 ? 13.836 -3.566 1.873 1 98.5 244 ALA A CA 1
ATOM 1942 C C . ALA A 1 244 ? 13.797 -5.055 2.213 1 98.5 244 ALA A C 1
ATOM 1944 O O . ALA A 1 244 ? 14.812 -5.641 2.58 1 98.5 244 ALA A O 1
ATOM 1945 N N . TYR A 1 245 ? 12.586 -5.727 2.043 1 98.75 245 TYR A N 1
ATOM 1946 C CA . TYR A 1 245 ? 12.492 -7.117 2.471 1 98.75 245 TYR A CA 1
ATOM 1947 C C . TYR A 1 245 ? 12.914 -8.062 1.354 1 98.75 245 TYR A C 1
ATOM 1949 O O . TYR A 1 245 ? 13.148 -9.25 1.592 1 98.75 245 TYR A O 1
ATOM 1957 N N . ASN A 1 246 ? 13.039 -7.625 0.131 1 98.69 246 ASN A N 1
ATOM 1958 C CA . ASN A 1 246 ? 13.625 -8.305 -1.02 1 98.69 246 ASN A CA 1
ATOM 1959 C C . ASN A 1 246 ? 12.875 -9.594 -1.353 1 98.69 246 ASN A C 1
ATOM 1961 O O . ASN A 1 246 ? 13.453 -10.68 -1.315 1 98.69 246 ASN A O 1
ATOM 1965 N N . LEU A 1 247 ? 11.664 -9.492 -1.726 1 98.88 247 LEU A N 1
ATOM 1966 C CA . LEU A 1 247 ? 10.867 -10.57 -2.295 1 98.88 247 LEU A CA 1
ATOM 1967 C C . LEU A 1 247 ? 10.688 -10.391 -3.799 1 98.88 247 LEU A C 1
ATOM 1969 O O . LEU A 1 247 ? 10.477 -9.266 -4.27 1 98.88 247 LEU A O 1
ATOM 1973 N N . GLY A 1 248 ? 10.82 -11.469 -4.566 1 98.75 248 GLY A N 1
ATOM 1974 C CA . GLY A 1 248 ? 10.555 -11.391 -5.996 1 98.75 248 GLY A CA 1
ATOM 1975 C C . GLY A 1 248 ? 9.086 -11.547 -6.34 1 98.75 248 GLY A C 1
ATOM 1976 O O . GLY A 1 248 ? 8.398 -12.406 -5.777 1 98.75 248 GLY A O 1
ATOM 1977 N N . LEU A 1 249 ? 8.578 -10.711 -7.223 1 98.88 249 LEU A N 1
ATOM 1978 C CA . LEU A 1 249 ? 7.191 -10.797 -7.652 1 98.88 249 LEU A CA 1
ATOM 1979 C C . LEU A 1 249 ? 7.008 -11.922 -8.672 1 98.88 249 LEU A C 1
ATOM 1981 O O . LEU A 1 249 ? 7.73 -11.984 -9.664 1 98.88 249 LEU A O 1
ATOM 1985 N N . LEU A 1 250 ? 6.168 -12.844 -8.367 1 98.94 250 LEU A N 1
ATOM 1986 C CA . LEU A 1 250 ? 5.602 -13.773 -9.344 1 98.94 250 LEU A CA 1
ATOM 1987 C C . LEU A 1 250 ? 4.211 -13.32 -9.773 1 98.94 250 LEU A C 1
ATOM 1989 O O . LEU A 1 250 ? 3.229 -13.57 -9.07 1 98.94 250 LEU A O 1
ATOM 1993 N N . ALA A 1 251 ? 4.172 -12.633 -10.898 1 98.88 251 ALA A N 1
ATOM 1994 C CA . ALA A 1 251 ? 2.934 -11.984 -11.312 1 98.88 251 ALA A CA 1
ATOM 1995 C C . ALA A 1 251 ? 1.994 -12.977 -12 1 98.88 251 ALA A C 1
ATOM 1997 O O . ALA A 1 251 ? 2.359 -13.602 -13 1 98.88 251 ALA A O 1
ATOM 1998 N N . TYR A 1 252 ? 0.852 -13.117 -11.453 1 98.69 252 TYR A N 1
ATOM 1999 C CA . TYR A 1 252 ? -0.201 -13.82 -12.18 1 98.69 252 TYR A CA 1
ATOM 2000 C C . TYR A 1 252 ? -1.232 -12.844 -12.727 1 98.69 252 TYR A C 1
ATOM 2002 O O . TYR A 1 252 ? -1.246 -11.664 -12.352 1 98.69 252 TYR A O 1
ATOM 2010 N N . GLY A 1 253 ? -2.021 -13.289 -13.641 1 98 253 GLY A N 1
ATOM 2011 C CA . GLY A 1 253 ? -3.105 -12.477 -14.164 1 98 253 GLY A CA 1
ATOM 2012 C C . GLY A 1 253 ? -2.631 -11.375 -15.102 1 98 253 GLY A C 1
ATOM 2013 O O . GLY A 1 253 ? -3.338 -10.391 -15.328 1 98 253 GLY A O 1
ATOM 2014 N N . VAL A 1 254 ? -1.488 -11.492 -15.703 1 98.69 254 VAL A N 1
ATOM 2015 C CA . VAL A 1 254 ? -0.875 -10.438 -16.5 1 98.69 254 VAL A CA 1
ATOM 2016 C C . VAL A 1 254 ? -1.74 -10.156 -17.734 1 98.69 254 VAL A C 1
ATOM 2018 O O . VAL A 1 254 ? -1.813 -9.016 -18.203 1 98.69 254 VAL A O 1
ATOM 2021 N N . LEU A 1 255 ? -2.471 -11.188 -18.219 1 98.56 255 LEU A N 1
ATOM 2022 C CA . LEU A 1 255 ? -3.359 -11.016 -19.359 1 98.56 255 LEU A CA 1
ATOM 2023 C C . LEU A 1 255 ? -4.797 -10.797 -18.906 1 98.56 255 LEU A C 1
ATOM 2025 O O . LEU A 1 255 ? -5.723 -10.812 -19.719 1 98.56 255 LEU A O 1
ATOM 2029 N N . ALA A 1 256 ? -5.008 -10.664 -17.656 1 97.31 256 ALA A N 1
ATOM 2030 C CA . ALA A 1 256 ? -6.336 -10.469 -17.078 1 97.31 256 ALA A CA 1
ATOM 2031 C C . ALA A 1 256 ? -7.309 -11.539 -17.562 1 97.31 256 ALA A C 1
ATOM 2033 O O . ALA A 1 256 ? -8.383 -11.227 -18.078 1 97.31 256 ALA A O 1
ATOM 2034 N N . GLY A 1 257 ? -6.887 -12.797 -17.375 1 95.25 257 GLY A N 1
ATOM 2035 C CA . GLY A 1 257 ? -7.734 -13.906 -17.781 1 95.25 257 GLY A CA 1
ATOM 2036 C C . GLY A 1 257 ? -7.926 -13.992 -19.281 1 95.25 257 GLY A C 1
ATOM 2037 O O . GLY A 1 257 ? -8.906 -14.57 -19.75 1 95.25 257 GLY A O 1
ATOM 2038 N N . GLY A 1 258 ? -7.148 -13.359 -20.031 1 96.25 258 GLY A N 1
ATOM 2039 C CA . GLY A 1 258 ? -7.238 -13.375 -21.484 1 96.25 258 GLY A CA 1
ATOM 2040 C C . GLY A 1 258 ? -7.844 -12.109 -22.062 1 96.25 258 GLY A C 1
ATOM 2041 O O . GLY A 1 258 ? -7.758 -11.867 -23.266 1 96.25 258 GLY A O 1
ATOM 2042 N N . THR A 1 259 ? -8.383 -11.273 -21.234 1 96.75 259 THR A N 1
ATOM 2043 C CA . THR A 1 259 ? -9.023 -10.039 -21.688 1 96.75 259 THR A CA 1
ATOM 2044 C C . THR A 1 259 ? -8.023 -9.141 -22.406 1 96.75 259 THR A C 1
ATOM 2046 O O . THR A 1 259 ? -8.344 -8.555 -23.438 1 96.75 259 THR A O 1
ATOM 2049 N N . LEU A 1 260 ? -6.762 -9.07 -21.984 1 98 260 LEU A N 1
ATOM 2050 C CA . LEU A 1 260 ? -5.75 -8.18 -22.547 1 98 260 LEU A CA 1
ATOM 2051 C C . LEU A 1 260 ? -5.141 -8.773 -23.812 1 98 260 LEU A C 1
ATOM 2053 O O . LEU A 1 260 ? -4.301 -8.141 -24.453 1 98 260 LEU A O 1
ATOM 2057 N N . SER A 1 261 ? -5.562 -9.984 -24.172 1 96.56 261 SER A N 1
ATOM 2058 C CA . SER A 1 261 ? -5.16 -10.531 -25.469 1 96.56 261 SER A CA 1
ATOM 2059 C C . SER A 1 261 ? -5.973 -9.922 -26.594 1 96.56 261 SER A C 1
ATOM 2061 O O . SER A 1 261 ? -5.609 -10.062 -27.766 1 96.56 261 SER A O 1
ATOM 2063 N N . GLY A 1 262 ? -7.09 -9.32 -26.266 1 93.25 262 GLY A N 1
ATOM 2064 C CA . GLY A 1 262 ? -7.945 -8.703 -27.281 1 93.25 262 GLY A CA 1
ATOM 2065 C C . GLY A 1 262 ? -8.984 -9.656 -27.844 1 93.25 262 GLY A C 1
ATOM 2066 O O . GLY A 1 262 ? -9.844 -9.25 -28.625 1 93.25 262 GLY A O 1
ATOM 2067 N N . LYS A 1 263 ? -9.039 -10.844 -27.359 1 91.81 263 LYS A N 1
ATOM 2068 C CA . LYS A 1 263 ? -9.875 -11.844 -28.016 1 91.81 263 LYS A CA 1
ATOM 2069 C C . LYS A 1 263 ? -11.352 -11.633 -27.703 1 91.81 263 LYS A C 1
ATOM 2071 O O . LYS A 1 263 ? -12.227 -12.125 -28.406 1 91.81 263 LYS A O 1
ATOM 2076 N N . TYR A 1 264 ? -11.633 -10.766 -26.703 1 89.94 264 TYR A N 1
ATOM 2077 C CA . TYR A 1 264 ? -13.016 -10.531 -26.328 1 89.94 264 TYR A CA 1
ATOM 2078 C C . TYR A 1 264 ? -13.5 -9.188 -26.859 1 89.94 264 TYR A C 1
ATOM 2080 O O . TYR A 1 264 ? -14.609 -8.742 -26.531 1 89.94 264 TYR A O 1
ATOM 2088 N N . SER A 1 265 ? -12.734 -8.438 -27.609 1 83.38 265 SER A N 1
ATOM 2089 C CA . SER A 1 265 ? -12.945 -7.031 -27.953 1 83.38 265 SER A CA 1
ATOM 2090 C C . SER A 1 265 ? -14.148 -6.863 -28.875 1 83.38 265 SER A C 1
ATOM 2092 O O . SER A 1 265 ? -14.758 -5.793 -28.906 1 83.38 265 SER A O 1
ATOM 2094 N N . ASP A 1 266 ? -14.453 -7.785 -29.625 1 79.19 266 ASP A N 1
ATOM 2095 C CA . ASP A 1 266 ? -15.484 -7.602 -30.641 1 79.19 266 ASP A CA 1
ATOM 2096 C C . ASP A 1 266 ? -16.844 -8.055 -30.125 1 79.19 266 ASP A C 1
ATOM 2098 O O . ASP A 1 266 ? -17.781 -8.234 -30.906 1 79.19 266 ASP A O 1
ATOM 2102 N N . GLY A 1 267 ? -16.844 -8.164 -28.781 1 75.38 267 GLY A N 1
ATOM 2103 C CA . GLY A 1 267 ? -18.109 -8.594 -28.219 1 75.38 267 GLY A CA 1
ATOM 2104 C C . GLY A 1 267 ? -18.438 -10.047 -28.5 1 75.38 267 GLY A C 1
ATOM 2105 O O . GLY A 1 267 ? -19.469 -10.555 -28.047 1 75.38 267 GLY A O 1
ATOM 2106 N N . GLY A 1 268 ? -17.562 -10.688 -29.219 1 76.81 268 GLY A N 1
ATOM 2107 C CA . GLY A 1 268 ? -17.781 -12.109 -29.469 1 76.81 268 GLY A CA 1
ATOM 2108 C C . GLY A 1 268 ? -17.516 -12.969 -28.25 1 76.81 268 GLY A C 1
ATOM 2109 O O . GLY A 1 268 ? -17.172 -12.461 -27.172 1 76.81 268 GLY A O 1
ATOM 2110 N N . LYS A 1 269 ? -17.938 -14.25 -28.453 1 82.81 269 LYS A N 1
ATOM 2111 C CA . LYS A 1 269 ? -17.719 -15.258 -27.422 1 82.81 269 LYS A CA 1
ATOM 2112 C C . LYS A 1 269 ? -16.719 -16.312 -27.891 1 82.81 269 LYS A C 1
ATOM 2114 O O . LYS A 1 269 ? -17.062 -17.5 -28 1 82.81 269 LYS A O 1
ATOM 2119 N N . PRO A 1 270 ? -15.453 -15.789 -28 1 87.62 270 PRO A N 1
ATOM 2120 C CA . PRO A 1 270 ? -14.422 -16.75 -28.391 1 87.62 270 PRO A CA 1
ATOM 2121 C C . PRO A 1 270 ? -14.18 -17.812 -27.328 1 87.62 270 PRO A C 1
ATOM 2123 O O . PRO A 1 270 ? -14.57 -17.625 -26.172 1 87.62 270 PRO A O 1
ATOM 2126 N N . LYS A 1 271 ? -13.578 -18.922 -27.891 1 88.19 271 LYS A N 1
ATOM 2127 C CA . LYS A 1 271 ? -13.141 -19.891 -26.906 1 88.19 271 LYS A CA 1
ATOM 2128 C C . LYS A 1 271 ? -12.148 -19.281 -25.922 1 88.19 271 LYS A C 1
ATOM 2130 O O . LYS A 1 271 ? -11.203 -18.609 -26.328 1 88.19 271 LYS A O 1
ATOM 2135 N N . GLY A 1 272 ? -12.523 -19.5 -24.625 1 90.12 272 GLY A N 1
ATOM 2136 C CA . GLY A 1 272 ? -11.672 -18.953 -23.594 1 90.12 272 GLY A CA 1
ATOM 2137 C C . GLY A 1 272 ? -12.328 -18.938 -22.219 1 90.12 272 GLY A C 1
ATOM 2138 O O . GLY A 1 272 ? -13.508 -19.25 -22.094 1 90.12 272 GLY A O 1
ATOM 2139 N N . ARG A 1 273 ? -11.641 -18.562 -21.266 1 90.56 273 ARG A N 1
ATOM 2140 C CA . ARG A 1 273 ? -12.016 -18.641 -19.859 1 90.56 273 ARG A CA 1
ATOM 2141 C C . ARG A 1 273 ? -13.328 -17.906 -19.594 1 90.56 273 ARG A C 1
ATOM 2143 O O . ARG A 1 273 ? -14.25 -18.469 -19 1 90.56 273 ARG A O 1
ATOM 2150 N N . HIS A 1 274 ? -13.414 -16.672 -20.125 1 91.44 274 HIS A N 1
ATOM 2151 C CA . HIS A 1 274 ? -14.57 -15.836 -19.781 1 91.44 274 HIS A CA 1
ATOM 2152 C C . HIS A 1 274 ? -15.82 -16.312 -20.516 1 91.44 274 HIS A C 1
ATOM 2154 O O . HIS A 1 274 ? -16.938 -16.016 -20.078 1 91.44 274 HIS A O 1
ATOM 2160 N N . THR A 1 275 ? -15.594 -16.953 -21.625 1 92.44 275 THR A N 1
ATOM 2161 C CA . THR A 1 275 ? -16.703 -17.562 -22.344 1 92.44 275 THR A CA 1
ATOM 2162 C C . THR A 1 275 ? -17.141 -18.859 -21.672 1 92.44 275 THR A C 1
ATOM 2164 O O . THR A 1 275 ? -18.328 -19.109 -21.484 1 92.44 275 THR A O 1
ATOM 2167 N N . ASP A 1 276 ? -16.156 -19.688 -21.281 1 92.31 276 ASP A N 1
ATOM 2168 C CA . ASP A 1 276 ? -16.406 -20.984 -20.672 1 92.31 276 ASP A CA 1
ATOM 2169 C C . ASP A 1 276 ? -16.969 -20.844 -19.266 1 92.31 276 ASP A C 1
ATOM 2171 O O . ASP A 1 276 ? -17.766 -21.672 -18.812 1 92.31 276 ASP A O 1
ATOM 2175 N N . PHE A 1 277 ? -16.562 -19.766 -18.578 1 94 277 PHE A N 1
ATOM 2176 C CA . PHE A 1 277 ? -16.984 -19.516 -17.203 1 94 277 PHE A CA 1
ATOM 2177 C C . PHE A 1 277 ? -17.375 -18.047 -17.016 1 94 277 PHE A C 1
ATOM 2179 O O . PHE A 1 277 ? -16.656 -17.297 -16.344 1 94 277 PHE A O 1
ATOM 2186 N N . PRO A 1 278 ? -18.469 -17.625 -17.406 1 90.44 278 PRO A N 1
ATOM 2187 C CA . PRO A 1 278 ? -18.828 -16.219 -17.516 1 90.44 278 PRO A CA 1
ATOM 2188 C C . PRO A 1 278 ? -18.906 -15.531 -16.141 1 90.44 278 PRO A C 1
ATOM 2190 O O . PRO A 1 278 ? -18.797 -14.305 -16.062 1 90.44 278 PRO A O 1
ATOM 2193 N N . GLN A 1 279 ? -19.047 -16.281 -15.062 1 90.19 279 GLN A N 1
ATOM 2194 C CA . GLN A 1 279 ? -19.203 -15.656 -13.75 1 90.19 279 GLN A CA 1
ATOM 2195 C C . GLN A 1 279 ? -17.891 -15.703 -12.969 1 90.19 279 GLN A C 1
ATOM 2197 O O . GLN A 1 279 ? -17.812 -15.188 -11.859 1 90.19 279 GLN A O 1
ATOM 2202 N N . PHE A 1 280 ? -16.906 -16.25 -13.602 1 91.88 280 PHE A N 1
ATOM 2203 C CA . PHE A 1 280 ? -15.641 -16.469 -12.914 1 91.88 280 PHE A CA 1
ATOM 2204 C C . PHE A 1 280 ? -14.703 -15.289 -13.133 1 91.88 280 PHE A C 1
ATOM 2206 O O . PHE A 1 280 ? -14.531 -14.828 -14.266 1 91.88 280 PHE A O 1
ATOM 2213 N N . GLN A 1 281 ? -14.109 -14.703 -11.969 1 94.81 281 GLN A N 1
ATOM 2214 C CA . GLN A 1 281 ? -13.102 -13.648 -11.961 1 94.81 281 GLN A CA 1
ATOM 2215 C C . GLN A 1 281 ? -13.586 -12.414 -12.719 1 94.81 281 GLN A C 1
ATOM 2217 O O . GLN A 1 281 ? -12.898 -11.922 -13.609 1 94.81 281 GLN A O 1
ATOM 2222 N N . SER A 1 282 ? -14.75 -11.867 -12.352 1 94.19 282 SER A N 1
ATOM 2223 C CA . SER A 1 282 ? -15.414 -10.758 -13.016 1 94.19 282 SER A CA 1
ATOM 2224 C C . SER A 1 282 ? -14.516 -9.531 -13.078 1 94.19 282 SER A C 1
ATOM 2226 O O . SER A 1 282 ? -14.648 -8.695 -13.977 1 94.19 282 SER A O 1
ATOM 2228 N N . ARG A 1 283 ? -13.555 -9.406 -12.188 1 95.94 283 ARG A N 1
ATOM 2229 C CA . ARG A 1 283 ? -12.641 -8.273 -12.172 1 95.94 283 ARG A CA 1
ATOM 2230 C C . ARG A 1 283 ? -11.867 -8.172 -13.484 1 95.94 283 ARG A C 1
ATOM 2232 O O . ARG A 1 283 ? -11.438 -7.09 -13.875 1 95.94 283 ARG A O 1
ATOM 2239 N N . TYR A 1 284 ? -11.797 -9.297 -14.242 1 96.5 284 TYR A N 1
ATOM 2240 C CA . TYR A 1 284 ? -10.984 -9.344 -15.453 1 96.5 284 TYR A CA 1
ATOM 2241 C C . TYR A 1 284 ? -11.82 -8.977 -16.672 1 96.5 284 TYR A C 1
ATOM 2243 O O . TYR A 1 284 ? -11.273 -8.727 -17.75 1 96.5 284 TYR A O 1
ATOM 2251 N N . HIS A 1 285 ? -13.125 -8.992 -16.484 1 93.94 285 HIS A N 1
ATOM 2252 C CA . HIS A 1 285 ? -13.906 -8.812 -17.703 1 93.94 285 HIS A CA 1
ATOM 2253 C C . HIS A 1 285 ? -15.102 -7.902 -17.469 1 93.94 285 HIS A C 1
ATOM 2255 O O . HIS A 1 285 ? -16.109 -7.984 -18.172 1 93.94 285 HIS A O 1
ATOM 2261 N N . ASN A 1 286 ? -15.055 -7.055 -16.438 1 94 286 ASN A N 1
ATOM 2262 C CA . ASN A 1 286 ? -16.031 -5.98 -16.297 1 94 286 ASN A CA 1
ATOM 2263 C C . ASN A 1 286 ? -15.891 -4.938 -17.391 1 94 286 ASN A C 1
ATOM 2265 O O . ASN A 1 286 ? -14.883 -4.898 -18.094 1 94 286 ASN A O 1
ATOM 2269 N N . PRO A 1 287 ? -16.906 -4.066 -17.609 1 94.06 287 PRO A N 1
ATOM 2270 C CA . PRO A 1 287 ? -16.922 -3.139 -18.75 1 94.06 287 PRO A CA 1
ATOM 2271 C C . PRO A 1 287 ? -15.719 -2.205 -18.766 1 94.06 287 PRO A C 1
ATOM 2273 O O . PRO A 1 287 ? -15.172 -1.911 -19.828 1 94.06 287 PRO A O 1
ATOM 2276 N N . ARG A 1 288 ? -15.258 -1.742 -17.641 1 95.31 288 ARG A N 1
ATOM 2277 C CA . ARG A 1 288 ? -14.109 -0.839 -17.578 1 95.31 288 ARG A CA 1
ATOM 2278 C C . ARG A 1 288 ? -12.836 -1.544 -18.016 1 95.31 288 ARG A C 1
ATOM 2280 O O . ARG A 1 288 ? -12.008 -0.959 -18.734 1 95.31 288 ARG A O 1
ATOM 2287 N N . THR A 1 289 ? -12.664 -2.82 -17.594 1 96.62 289 THR A N 1
ATOM 2288 C CA . THR A 1 289 ? -11.484 -3.594 -17.984 1 96.62 289 THR A CA 1
ATOM 2289 C C . THR A 1 289 ? -11.5 -3.91 -19.469 1 96.62 289 THR A C 1
ATOM 2291 O O . THR A 1 289 ? -10.461 -3.844 -20.141 1 96.62 289 THR A O 1
ATOM 2294 N N . LEU A 1 290 ? -12.641 -4.207 -20 1 95.75 290 LEU A N 1
ATOM 2295 C CA . LEU A 1 290 ? -12.766 -4.461 -21.422 1 95.75 290 LEU A CA 1
ATOM 2296 C C . LEU A 1 290 ? -12.414 -3.217 -22.234 1 95.75 290 LEU A C 1
ATOM 2298 O O . LEU A 1 290 ? -11.727 -3.307 -23.25 1 95.75 290 LEU A O 1
ATOM 2302 N N . ALA A 1 291 ? -12.914 -2.088 -21.75 1 95.44 291 ALA A N 1
ATOM 2303 C CA . ALA A 1 291 ? -12.609 -0.831 -22.422 1 95.44 291 ALA A CA 1
ATOM 2304 C C . ALA A 1 291 ? -11.109 -0.533 -22.391 1 95.44 291 ALA A C 1
ATOM 2306 O O . ALA A 1 291 ? -10.539 -0.074 -23.375 1 95.44 291 ALA A O 1
ATOM 2307 N N . ALA A 1 292 ? -10.477 -0.776 -21.281 1 97.12 292 ALA A N 1
ATOM 2308 C CA . ALA A 1 292 ? -9.031 -0.588 -21.156 1 97.12 292 ALA A CA 1
ATOM 2309 C C . ALA A 1 292 ? -8.281 -1.522 -22.109 1 97.12 292 ALA A C 1
ATOM 2311 O O . ALA A 1 292 ? -7.309 -1.114 -22.75 1 97.12 292 ALA A O 1
ATOM 2312 N N . ALA A 1 293 ? -8.727 -2.76 -22.156 1 97.44 293 ALA A N 1
ATOM 2313 C CA . ALA A 1 293 ? -8.102 -3.742 -23.047 1 97.44 293 ALA A CA 1
ATOM 2314 C C . ALA A 1 293 ? -8.125 -3.271 -24.5 1 97.44 293 ALA A C 1
ATOM 2316 O O . ALA A 1 293 ? -7.16 -3.488 -25.234 1 97.44 293 ALA A O 1
ATOM 2317 N N . ALA A 1 294 ? -9.195 -2.656 -24.875 1 97.06 294 ALA A N 1
ATOM 2318 C CA . ALA A 1 294 ? -9.305 -2.141 -26.234 1 97.06 294 ALA A CA 1
ATOM 2319 C C . ALA A 1 294 ? -8.258 -1.062 -26.5 1 97.06 294 ALA A C 1
ATOM 2321 O O . ALA A 1 294 ? -7.695 -0.996 -27.594 1 97.06 294 ALA A O 1
ATOM 2322 N N . GLU A 1 295 ? -7.977 -0.223 -25.531 1 97.81 295 GLU A N 1
ATOM 2323 C CA . GLU A 1 295 ? -6.961 0.814 -25.688 1 97.81 295 GLU A CA 1
ATOM 2324 C C . GLU A 1 295 ? -5.566 0.209 -25.797 1 97.81 295 GLU A C 1
ATOM 2326 O O . GLU A 1 295 ? -4.766 0.63 -26.625 1 97.81 295 GLU A O 1
ATOM 2331 N N . TYR A 1 296 ? -5.277 -0.732 -24.969 1 98.38 296 TYR A N 1
ATOM 2332 C CA . TYR A 1 296 ? -3.98 -1.397 -25.047 1 98.38 296 TYR A CA 1
ATOM 2333 C C . TYR A 1 296 ? -3.826 -2.148 -26.359 1 98.38 296 TYR A C 1
ATOM 2335 O O . TYR A 1 296 ? -2.732 -2.199 -26.922 1 98.38 296 TYR A O 1
ATOM 2343 N N . ALA A 1 297 ? -4.926 -2.764 -26.828 1 98.06 297 ALA A N 1
ATOM 2344 C CA . ALA A 1 297 ? -4.891 -3.451 -28.109 1 98.06 297 ALA A CA 1
ATOM 2345 C C . ALA A 1 297 ? -4.59 -2.475 -29.25 1 98.06 297 ALA A C 1
ATOM 2347 O O . ALA A 1 297 ? -3.844 -2.801 -30.172 1 98.06 297 ALA A O 1
ATOM 2348 N N . ALA A 1 298 ? -5.219 -1.314 -29.203 1 98.19 298 ALA A N 1
ATOM 2349 C CA . ALA A 1 298 ? -4.953 -0.289 -30.203 1 98.19 298 ALA A CA 1
ATOM 2350 C C . ALA A 1 298 ? -3.486 0.123 -30.203 1 98.19 298 ALA A C 1
ATOM 2352 O O . ALA A 1 298 ? -2.877 0.293 -31.266 1 98.19 298 ALA A O 1
ATOM 2353 N N . LEU A 1 299 ? -2.918 0.287 -29 1 98.62 299 LEU A N 1
ATOM 2354 C CA . LEU A 1 299 ? -1.499 0.609 -28.891 1 98.62 299 LEU A CA 1
ATOM 2355 C C . LEU A 1 299 ? -0.64 -0.518 -29.453 1 98.62 299 LEU A C 1
ATOM 2357 O O . LEU A 1 299 ? 0.31 -0.266 -30.203 1 98.62 299 LEU A O 1
ATOM 2361 N N . ALA A 1 300 ? -0.956 -1.77 -29.047 1 98.62 300 ALA A N 1
ATOM 2362 C CA . ALA A 1 300 ? -0.211 -2.924 -29.547 1 98.62 300 ALA A CA 1
ATOM 2363 C C . ALA A 1 300 ? -0.168 -2.934 -31.078 1 98.62 300 ALA A C 1
ATOM 2365 O O . ALA A 1 300 ? 0.895 -3.123 -31.672 1 98.62 300 ALA A O 1
ATOM 2366 N N . LYS A 1 301 ? -1.292 -2.713 -31.656 1 97.81 301 LYS A N 1
ATOM 2367 C CA . LYS A 1 301 ? -1.382 -2.666 -33.125 1 97.81 301 LYS A CA 1
ATOM 2368 C C . LYS A 1 301 ? -0.478 -1.576 -33.688 1 97.81 301 LYS A C 1
ATOM 2370 O O . LYS A 1 301 ? 0.242 -1.808 -34.656 1 97.81 301 LYS A O 1
ATOM 2375 N N . ARG A 1 302 ? -0.533 -0.438 -33.125 1 98.31 302 ARG A N 1
ATOM 2376 C CA . ARG A 1 302 ? 0.247 0.697 -33.594 1 98.31 302 ARG A CA 1
ATOM 2377 C C . ARG A 1 302 ? 1.741 0.396 -33.531 1 98.31 302 ARG A C 1
ATOM 2379 O O . ARG A 1 302 ? 2.498 0.842 -34.406 1 98.31 302 ARG A O 1
ATOM 2386 N N . VAL A 1 303 ? 2.174 -0.36 -32.594 1 98.25 303 VAL A N 1
ATOM 2387 C CA . VAL A 1 303 ? 3.609 -0.569 -32.438 1 98.25 303 VAL A CA 1
ATOM 2388 C C . VAL A 1 303 ? 4 -1.924 -33 1 98.25 303 VAL A C 1
ATOM 2390 O O . VAL A 1 303 ? 5.117 -2.4 -32.781 1 98.25 303 VAL A O 1
ATOM 2393 N N . GLY A 1 304 ? 3.092 -2.666 -33.625 1 98.12 304 GLY A N 1
ATOM 2394 C CA . GLY A 1 304 ? 3.367 -3.879 -34.375 1 98.12 304 GLY A CA 1
ATOM 2395 C C . GLY A 1 304 ? 3.459 -5.117 -33.5 1 98.12 304 GLY A C 1
ATOM 2396 O O . GLY A 1 304 ? 4.215 -6.043 -33.812 1 98.12 304 GLY A O 1
ATOM 2397 N N . LEU A 1 305 ? 2.77 -5.16 -32.406 1 98.62 305 LEU A N 1
ATOM 2398 C CA . LEU A 1 305 ? 2.754 -6.297 -31.5 1 98.62 305 LEU A CA 1
ATOM 2399 C C . LEU A 1 305 ? 1.34 -6.844 -31.328 1 98.62 305 LEU A C 1
ATOM 2401 O O . LEU A 1 305 ? 0.365 -6.164 -31.656 1 98.62 305 LEU A O 1
ATOM 2405 N N . SER A 1 306 ? 1.251 -8.07 -30.953 1 98.44 306 SER A N 1
ATOM 2406 C CA . SER A 1 306 ? -0.034 -8.531 -30.438 1 98.44 306 SER A CA 1
ATOM 2407 C C . SER A 1 306 ? -0.326 -7.941 -29.062 1 98.44 306 SER A C 1
ATOM 2409 O O . SER A 1 306 ? 0.596 -7.602 -28.312 1 98.44 306 SER A O 1
ATOM 2411 N N . PRO A 1 307 ? -1.614 -7.836 -28.734 1 98.38 307 PRO A N 1
ATOM 2412 C CA . PRO A 1 307 ? -1.94 -7.324 -27.406 1 98.38 307 PRO A CA 1
ATOM 2413 C C . PRO A 1 307 ? -1.358 -8.18 -26.281 1 98.38 307 PRO A C 1
ATOM 2415 O O . PRO A 1 307 ? -0.878 -7.652 -25.281 1 98.38 307 PRO A O 1
ATOM 2418 N N . ALA A 1 308 ? -1.376 -9.469 -26.469 1 98.62 308 ALA A N 1
ATOM 2419 C CA . ALA A 1 308 ? -0.815 -10.375 -25.469 1 98.62 308 ALA A CA 1
ATOM 2420 C C . ALA A 1 308 ? 0.68 -10.125 -25.281 1 98.62 308 ALA A C 1
ATOM 2422 O O . ALA A 1 308 ? 1.178 -10.102 -24.156 1 98.62 308 ALA A O 1
ATOM 2423 N N . THR A 1 309 ? 1.368 -9.945 -26.391 1 98.81 309 THR A N 1
ATOM 2424 C CA . THR A 1 309 ? 2.801 -9.68 -26.328 1 98.81 309 THR A CA 1
ATOM 2425 C C . THR A 1 309 ? 3.074 -8.352 -25.641 1 98.81 309 THR A C 1
ATOM 2427 O O . THR A 1 309 ? 3.959 -8.266 -24.781 1 98.81 309 THR A O 1
ATOM 2430 N N . LEU A 1 310 ? 2.277 -7.332 -25.938 1 98.88 310 LEU A N 1
ATOM 2431 C CA . LEU A 1 310 ? 2.463 -6.023 -25.312 1 98.88 310 LEU A CA 1
ATOM 2432 C C . LEU A 1 310 ? 2.352 -6.121 -23.797 1 98.88 310 LEU A C 1
ATOM 2434 O O . LEU A 1 310 ? 3.232 -5.648 -23.078 1 98.88 310 LEU A O 1
ATOM 2438 N N . ALA A 1 311 ? 1.293 -6.754 -23.328 1 98.88 311 ALA A N 1
ATOM 2439 C CA . ALA A 1 311 ? 1.019 -6.832 -21.906 1 98.8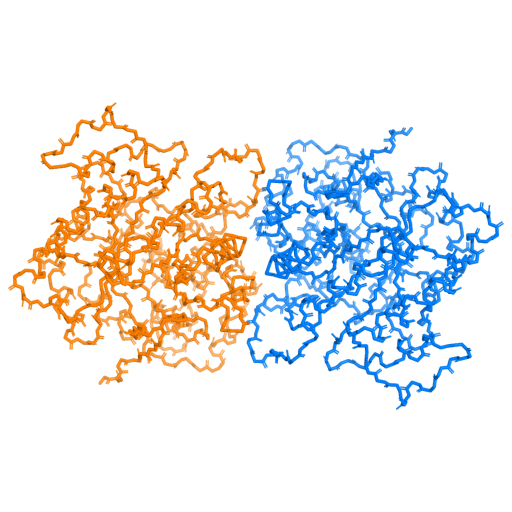8 311 ALA A CA 1
ATOM 2440 C C . ALA A 1 311 ? 2.111 -7.613 -21.172 1 98.88 311 ALA A C 1
ATOM 2442 O O . ALA A 1 311 ? 2.609 -7.176 -20.141 1 98.88 311 ALA A O 1
ATOM 2443 N N . GLN A 1 312 ? 2.5 -8.711 -21.703 1 98.94 312 GLN A N 1
ATOM 2444 C CA . GLN A 1 312 ? 3.443 -9.594 -21.031 1 98.94 312 GLN A CA 1
ATOM 2445 C C . GLN A 1 312 ? 4.867 -9.047 -21.109 1 98.94 312 GLN A C 1
ATOM 2447 O O . GLN A 1 312 ? 5.652 -9.195 -20.172 1 98.94 312 GLN A O 1
ATOM 2452 N N . ALA A 1 313 ? 5.195 -8.453 -22.234 1 98.88 313 ALA A N 1
ATOM 2453 C CA . ALA A 1 313 ? 6.492 -7.785 -22.344 1 98.88 313 ALA A CA 1
ATOM 2454 C C . ALA A 1 313 ? 6.617 -6.656 -21.328 1 98.88 313 ALA A C 1
ATOM 2456 O O . ALA A 1 313 ? 7.668 -6.477 -20.719 1 98.88 313 ALA A O 1
ATOM 2457 N N . TRP A 1 314 ? 5.555 -5.891 -21.188 1 98.88 314 TRP A N 1
ATOM 2458 C CA . TRP A 1 314 ? 5.527 -4.824 -20.203 1 98.88 314 TRP A CA 1
ATOM 2459 C C . TRP A 1 314 ? 5.77 -5.375 -18.797 1 98.88 314 TRP A C 1
ATOM 2461 O O . TRP A 1 314 ? 6.629 -4.875 -18.062 1 98.88 314 TRP A O 1
ATOM 2471 N N . ALA A 1 315 ? 5.043 -6.395 -18.469 1 98.81 315 ALA A N 1
ATOM 2472 C CA . ALA A 1 315 ? 5.195 -6.984 -17.141 1 98.81 315 ALA A CA 1
ATOM 2473 C C . ALA A 1 315 ? 6.625 -7.477 -16.922 1 98.81 315 ALA A C 1
ATOM 2475 O O . ALA A 1 315 ? 7.223 -7.219 -15.875 1 98.81 315 ALA A O 1
ATOM 2476 N N . ALA A 1 316 ? 7.172 -8.117 -17.906 1 98.69 316 ALA A N 1
ATOM 2477 C CA . ALA A 1 316 ? 8.508 -8.703 -17.812 1 98.69 316 ALA A CA 1
ATOM 2478 C C . ALA A 1 316 ? 9.57 -7.617 -17.672 1 98.69 316 ALA A C 1
ATOM 2480 O O . ALA A 1 316 ? 10.688 -7.887 -17.219 1 98.69 316 ALA A O 1
ATOM 2481 N N . SER A 1 317 ? 9.227 -6.418 -18.078 1 98.19 317 SER A N 1
ATOM 2482 C CA . SER A 1 317 ? 10.219 -5.344 -18.109 1 98.19 317 SER A CA 1
ATOM 2483 C C . SER A 1 317 ? 10.312 -4.648 -16.75 1 98.19 317 SER A C 1
ATOM 2485 O O . SER A 1 317 ? 11.25 -3.877 -16.5 1 98.19 317 SER A O 1
ATOM 2487 N N . ARG A 1 318 ? 9.359 -4.844 -15.852 1 97.94 318 ARG A N 1
ATOM 2488 C CA . ARG A 1 318 ? 9.352 -4.145 -14.57 1 97.94 318 ARG A CA 1
ATOM 2489 C C . ARG A 1 318 ? 10.562 -4.539 -13.727 1 97.94 318 ARG A C 1
ATOM 2491 O O . ARG A 1 318 ? 10.906 -5.719 -13.641 1 97.94 318 ARG A O 1
ATOM 2498 N N . TRP A 1 319 ? 11.164 -3.572 -12.961 1 97.38 319 TRP A N 1
ATOM 2499 C CA . TRP A 1 319 ? 12.391 -3.84 -12.203 1 97.38 319 TRP A CA 1
ATOM 2500 C C . TRP A 1 319 ? 12.125 -4.816 -11.062 1 97.38 319 TRP A C 1
ATOM 2502 O O . TRP A 1 319 ? 13.031 -5.52 -10.617 1 97.38 319 TRP A O 1
ATOM 2512 N N . TYR A 1 320 ? 10.875 -4.91 -10.633 1 97.69 320 TYR A N 1
ATOM 2513 C CA . TYR A 1 320 ? 10.523 -5.723 -9.477 1 97.69 320 TYR A CA 1
ATOM 2514 C C . TYR A 1 320 ? 10.023 -7.098 -9.906 1 97.69 320 TYR A C 1
ATOM 2516 O O . TYR A 1 320 ? 9.531 -7.875 -9.086 1 97.69 320 TYR A O 1
ATOM 2524 N N . MET A 1 321 ? 10.109 -7.453 -11.211 1 98.62 321 MET A N 1
ATOM 2525 C CA . MET A 1 321 ? 9.562 -8.711 -11.703 1 98.62 321 MET A CA 1
ATOM 2526 C C . MET A 1 321 ? 10.531 -9.859 -11.461 1 98.62 321 MET A C 1
ATOM 2528 O O . MET A 1 321 ? 11.672 -9.82 -11.922 1 98.62 321 MET A O 1
ATOM 2532 N N . GLY A 1 322 ? 10.094 -10.828 -10.625 1 98.5 322 GLY A N 1
ATOM 2533 C CA . GLY A 1 322 ? 10.797 -12.109 -10.586 1 98.5 322 GLY A CA 1
ATOM 2534 C C . GLY A 1 322 ? 10.508 -12.984 -11.797 1 98.5 322 GLY A C 1
ATOM 2535 O O . GLY A 1 322 ? 11.414 -13.297 -12.57 1 98.5 322 GLY A O 1
ATOM 2536 N N . SER A 1 323 ? 9.234 -13.266 -11.938 1 98.88 323 SER A N 1
ATOM 2537 C CA . SER A 1 323 ? 8.789 -14.039 -13.094 1 98.88 323 SER A CA 1
ATOM 2538 C C . SER A 1 323 ? 7.348 -13.711 -13.461 1 98.88 323 SER A C 1
ATOM 2540 O O . SER A 1 323 ? 6.559 -13.32 -12.594 1 98.88 323 SER A O 1
ATOM 2542 N N . VAL A 1 324 ? 7.074 -13.828 -14.734 1 98.88 324 VAL A N 1
ATOM 2543 C CA . VAL A 1 324 ? 5.699 -13.727 -15.219 1 98.88 324 VAL A CA 1
ATOM 2544 C C . VAL A 1 324 ? 5.074 -15.117 -15.281 1 98.88 324 VAL A C 1
ATOM 2546 O O . VAL A 1 324 ? 5.555 -15.992 -16 1 98.88 324 VAL A O 1
ATOM 2549 N N . ILE A 1 325 ? 4.039 -15.32 -14.516 1 98.94 325 ILE A N 1
ATOM 2550 C CA . ILE A 1 325 ? 3.32 -16.578 -14.617 1 98.94 325 ILE A CA 1
ATOM 2551 C C . ILE A 1 325 ? 2.393 -16.562 -15.828 1 98.94 325 ILE A C 1
ATOM 2553 O O . ILE A 1 325 ? 1.394 -15.836 -15.836 1 98.94 325 ILE A O 1
ATOM 2557 N N . ILE A 1 326 ? 2.734 -17.359 -16.781 1 98.69 326 ILE A N 1
ATOM 2558 C CA . ILE A 1 326 ? 1.93 -17.391 -18 1 98.69 326 ILE A CA 1
ATOM 2559 C C . ILE A 1 326 ? 0.975 -18.578 -17.953 1 98.69 326 ILE A C 1
ATOM 2561 O O . ILE A 1 326 ? 1.264 -19.594 -17.312 1 98.69 326 ILE A O 1
ATOM 2565 N N . GLY A 1 327 ? -0.162 -18.422 -18.531 1 96 327 GLY A N 1
ATOM 2566 C CA . GLY A 1 327 ? -1.132 -19.484 -18.719 1 96 327 GLY A CA 1
ATOM 2567 C C . GLY A 1 327 ? -1.526 -19.688 -20.172 1 96 327 GLY A C 1
ATOM 2568 O O . GLY A 1 327 ? -1.569 -18.719 -20.938 1 96 327 GLY A O 1
ATOM 2569 N N . ALA A 1 328 ? -1.75 -20.906 -20.562 1 96.44 328 ALA A N 1
ATOM 2570 C CA . ALA A 1 328 ? -2.125 -21.234 -21.938 1 96.44 328 ALA A CA 1
ATOM 2571 C C . ALA A 1 328 ? -3.078 -22.422 -21.984 1 96.44 328 ALA A C 1
ATOM 2573 O O . ALA A 1 328 ? -2.936 -23.375 -21.219 1 96.44 328 ALA A O 1
ATOM 2574 N N . THR A 1 329 ? -4.02 -22.328 -22.875 1 96.25 329 THR A N 1
ATOM 2575 C CA . THR A 1 329 ? -4.895 -23.469 -23.125 1 96.25 329 THR A CA 1
ATOM 2576 C C . THR A 1 329 ? -4.578 -24.109 -24.484 1 96.25 329 THR A C 1
ATOM 2578 O O . THR A 1 329 ? -5.16 -25.125 -24.844 1 96.25 329 THR A O 1
ATOM 2581 N N . SER A 1 330 ? -3.693 -23.5 -25.25 1 97.12 330 SER A N 1
ATOM 2582 C CA . SER A 1 330 ? -3.225 -24.062 -26.5 1 97.12 330 SER A CA 1
ATOM 2583 C C . SER A 1 330 ? -1.717 -23.891 -26.656 1 97.12 330 SER A C 1
ATOM 2585 O O . SER A 1 330 ? -1.106 -23.078 -25.984 1 97.12 330 SER A O 1
ATOM 2587 N N . MET A 1 331 ? -1.195 -24.719 -27.594 1 98.31 331 MET A N 1
ATOM 2588 C CA . MET A 1 331 ? 0.238 -24.625 -27.859 1 98.31 331 MET A CA 1
ATOM 2589 C C . MET A 1 331 ? 0.585 -23.281 -28.5 1 98.31 331 MET A C 1
ATOM 2591 O O . MET A 1 331 ? 1.659 -22.734 -28.25 1 98.31 331 MET A O 1
ATOM 2595 N N . GLU A 1 332 ? -0.271 -22.75 -29.328 1 97.81 332 GLU A N 1
ATOM 2596 C CA . GLU A 1 332 ? -0.056 -21.438 -29.938 1 97.81 332 GLU A CA 1
ATOM 2597 C C . GLU A 1 332 ? 0.043 -20.344 -28.875 1 97.81 332 GLU A C 1
ATOM 2599 O O . GLU A 1 332 ? 0.941 -19.5 -28.938 1 97.81 332 GLU A O 1
ATOM 2604 N N . GLN A 1 333 ? -0.865 -20.391 -27.922 1 97.81 333 GLN A N 1
ATOM 2605 C CA . GLN A 1 333 ? -0.827 -19.438 -26.812 1 97.81 333 GLN A CA 1
ATOM 2606 C C . GLN A 1 333 ? 0.472 -19.562 -26.031 1 97.81 333 GLN A C 1
ATOM 2608 O O . GLN A 1 333 ? 1.114 -18.562 -25.703 1 97.81 333 GLN A O 1
ATOM 2613 N N . LEU A 1 334 ? 0.825 -20.812 -25.734 1 98.56 334 LEU A N 1
ATOM 2614 C CA . LEU A 1 334 ? 2.027 -21.047 -24.938 1 98.56 334 LEU A CA 1
ATOM 2615 C C . LEU A 1 334 ? 3.254 -20.453 -25.625 1 98.56 334 LEU A C 1
ATOM 2617 O O . LEU A 1 334 ? 4.043 -19.75 -24.984 1 98.56 334 LEU A O 1
ATOM 2621 N N . LYS A 1 335 ? 3.402 -20.781 -26.906 1 98.5 335 LYS A N 1
ATOM 2622 C CA . LYS A 1 335 ? 4.547 -20.297 -27.672 1 98.5 335 LYS A CA 1
ATOM 2623 C C . LYS A 1 335 ? 4.605 -18.781 -27.688 1 98.5 335 LYS A C 1
ATOM 2625 O O . LYS A 1 335 ? 5.656 -18.188 -27.406 1 98.5 335 LYS A O 1
ATOM 2630 N N . GLU A 1 336 ? 3.527 -18.156 -27.859 1 98.31 336 GLU A N 1
ATOM 2631 C CA . GLU A 1 336 ? 3.477 -16.703 -27.891 1 98.31 336 GLU A CA 1
ATOM 2632 C C . GLU A 1 336 ? 3.824 -16.109 -26.516 1 98.31 336 GLU A C 1
ATOM 2634 O O . GLU A 1 336 ? 4.57 -15.133 -26.438 1 98.31 336 GLU A O 1
ATOM 2639 N N . ASN A 1 337 ? 3.195 -16.703 -25.531 1 98.62 337 ASN A N 1
ATOM 2640 C CA . ASN A 1 337 ? 3.379 -16.156 -24.188 1 98.62 337 ASN A CA 1
ATOM 2641 C C . ASN A 1 337 ? 4.84 -16.234 -23.734 1 98.62 337 ASN A C 1
ATOM 2643 O O . ASN A 1 337 ? 5.348 -15.312 -23.109 1 98.62 337 ASN A O 1
ATOM 2647 N N . ILE A 1 338 ? 5.516 -17.312 -24.047 1 98.69 338 ILE A N 1
ATOM 2648 C CA . ILE A 1 338 ? 6.93 -17.453 -23.703 1 98.69 338 ILE A CA 1
ATOM 2649 C C . ILE A 1 338 ? 7.742 -16.391 -24.453 1 98.69 338 ILE A C 1
ATOM 2651 O O . ILE A 1 338 ? 8.539 -15.672 -23.844 1 98.69 338 ILE A O 1
ATOM 2655 N N . GLU A 1 339 ? 7.492 -16.266 -25.719 1 98.31 339 GLU A N 1
ATOM 2656 C CA . GLU A 1 339 ? 8.242 -15.328 -26.547 1 98.31 339 GLU A CA 1
ATOM 2657 C C . GLU A 1 339 ? 7.965 -13.883 -26.141 1 98.31 339 GLU A C 1
ATOM 2659 O O . GLU A 1 339 ? 8.852 -13.031 -26.203 1 98.31 339 GLU A O 1
ATOM 2664 N N . ALA A 1 340 ? 6.762 -13.625 -25.75 1 98.5 340 ALA A N 1
ATOM 2665 C CA . ALA A 1 340 ? 6.34 -12.281 -25.359 1 98.5 340 ALA A CA 1
ATOM 2666 C C . ALA A 1 340 ? 7.203 -11.742 -24.234 1 98.5 340 ALA A C 1
ATOM 2668 O O . ALA A 1 340 ? 7.574 -10.562 -24.234 1 98.5 340 ALA A O 1
ATOM 2669 N N . CYS A 1 341 ? 7.551 -12.562 -23.266 1 98.5 341 CYS A N 1
ATOM 2670 C CA . CYS A 1 341 ? 8.281 -12.156 -22.078 1 98.5 341 CYS A CA 1
ATOM 2671 C C . CYS A 1 341 ? 9.734 -11.836 -22.406 1 98.5 341 CYS A C 1
ATOM 2673 O O . CYS A 1 341 ? 10.461 -11.297 -21.578 1 98.5 341 CYS A O 1
ATOM 2675 N N . LEU A 1 342 ? 10.133 -12.078 -23.672 1 97.88 342 LEU A N 1
ATOM 2676 C CA . LEU A 1 342 ? 11.508 -11.836 -24.094 1 97.88 342 LEU A CA 1
ATOM 2677 C C . LEU A 1 342 ? 11.594 -10.602 -24.984 1 97.88 342 LEU A C 1
ATOM 2679 O O . LEU A 1 342 ? 12.688 -10.188 -25.375 1 97.88 342 LEU A O 1
ATOM 2683 N N . VAL A 1 343 ? 10.492 -10.008 -25.281 1 98.12 343 VAL A N 1
ATOM 2684 C CA . VAL A 1 343 ? 10.438 -8.812 -26.109 1 98.12 343 VAL A CA 1
ATOM 2685 C C . VAL A 1 343 ? 10.828 -7.59 -25.297 1 98.12 343 VAL A C 1
ATOM 2687 O O . VAL A 1 343 ? 10.422 -7.445 -24.141 1 98.12 343 VAL A O 1
ATOM 2690 N N . THR A 1 344 ? 11.68 -6.738 -25.844 1 97.94 344 THR A N 1
ATOM 2691 C CA . THR A 1 344 ? 12.031 -5.457 -25.234 1 97.94 344 THR A CA 1
ATOM 2692 C C . THR A 1 344 ? 11.18 -4.336 -25.828 1 97.94 344 THR A C 1
ATOM 2694 O O . THR A 1 344 ? 11.18 -4.121 -27.031 1 97.94 344 THR A O 1
ATOM 2697 N N . LEU A 1 345 ? 10.414 -3.721 -24.969 1 98.38 345 LEU A N 1
ATOM 2698 C CA . LEU A 1 345 ? 9.625 -2.578 -25.406 1 98.38 345 LEU A CA 1
ATOM 2699 C C . LEU A 1 345 ? 10.453 -1.3 -25.391 1 98.38 345 LEU A C 1
ATOM 2701 O O . LEU A 1 345 ? 11.266 -1.097 -24.484 1 98.38 345 LEU A O 1
ATOM 2705 N N . ASP A 1 346 ? 10.219 -0.422 -26.312 1 97.88 346 ASP A N 1
ATOM 2706 C CA . ASP A 1 346 ? 10.938 0.852 -26.312 1 97.88 346 ASP A CA 1
ATOM 2707 C C . ASP A 1 346 ? 10.336 1.818 -25.297 1 97.88 346 ASP A C 1
ATOM 2709 O O . ASP A 1 346 ? 9.234 1.598 -24.797 1 97.88 346 ASP A O 1
ATOM 2713 N N . ALA A 1 347 ? 11.102 2.842 -25.031 1 97.62 347 ALA A N 1
ATOM 2714 C CA . ALA A 1 347 ? 10.734 3.805 -24 1 97.62 347 ALA A CA 1
ATOM 2715 C C . ALA A 1 347 ? 9.422 4.5 -24.344 1 97.62 347 ALA A C 1
ATOM 2717 O O . ALA A 1 347 ? 8.602 4.758 -23.453 1 97.62 347 ALA A O 1
ATOM 2718 N N . SER A 1 348 ? 9.195 4.828 -25.531 1 98.25 348 SER A N 1
ATOM 2719 C CA . SER A 1 348 ? 7.984 5.52 -25.969 1 98.25 348 SER A CA 1
ATOM 2720 C C . SER A 1 348 ? 6.75 4.656 -25.734 1 98.25 348 SER A C 1
ATOM 2722 O O . SER A 1 348 ? 5.695 5.16 -25.344 1 98.25 348 SER A O 1
ATOM 2724 N N . THR A 1 349 ? 6.855 3.359 -26.047 1 98.69 349 THR A N 1
ATOM 2725 C CA . THR A 1 349 ? 5.754 2.432 -25.812 1 98.69 349 THR A CA 1
ATOM 2726 C C . THR A 1 349 ? 5.43 2.34 -24.328 1 98.69 349 THR A C 1
ATOM 2728 O O . THR A 1 349 ? 4.262 2.396 -23.938 1 98.69 349 THR A O 1
ATOM 2731 N N . LEU A 1 350 ? 6.453 2.254 -23.531 1 98.44 350 LEU A N 1
ATOM 2732 C CA . LEU A 1 350 ? 6.262 2.189 -22.078 1 98.44 350 LEU A CA 1
ATOM 2733 C C . LEU A 1 350 ? 5.602 3.461 -21.562 1 98.44 350 LEU A C 1
ATOM 2735 O O . LEU A 1 350 ? 4.711 3.398 -20.719 1 98.44 350 LEU A O 1
ATOM 2739 N N . GLU A 1 351 ? 5.984 4.59 -22.062 1 97.88 351 GLU A N 1
ATOM 2740 C CA . GLU A 1 351 ? 5.402 5.871 -21.672 1 97.88 351 GLU A CA 1
ATOM 2741 C C . GLU A 1 351 ? 3.93 5.949 -22.062 1 97.88 351 GLU A C 1
ATOM 2743 O O . GLU A 1 351 ? 3.115 6.492 -21.312 1 97.88 351 GLU A O 1
ATOM 2748 N N . GLU A 1 352 ? 3.629 5.453 -23.219 1 98.38 352 GLU A N 1
ATOM 2749 C CA . GLU A 1 352 ? 2.238 5.461 -23.656 1 98.38 352 GLU A CA 1
ATOM 2750 C C . GLU A 1 352 ? 1.38 4.535 -22.797 1 98.38 352 GLU A C 1
ATOM 2752 O O . GLU A 1 352 ? 0.216 4.832 -22.531 1 98.38 352 GLU A O 1
ATOM 2757 N N . MET A 1 353 ? 1.937 3.406 -22.438 1 98.56 353 MET A N 1
ATOM 2758 C CA . MET A 1 353 ? 1.209 2.516 -21.547 1 98.56 353 MET A CA 1
ATOM 2759 C C . MET A 1 353 ? 0.944 3.193 -20.203 1 98.56 353 MET A C 1
ATOM 2761 O O . MET A 1 353 ? -0.142 3.057 -19.641 1 98.56 353 MET A O 1
ATOM 2765 N N . ASP A 1 354 ? 1.925 3.934 -19.672 1 97.88 354 ASP A N 1
ATOM 2766 C CA . ASP A 1 354 ? 1.735 4.695 -18.453 1 97.88 354 ASP A CA 1
ATOM 2767 C C . ASP A 1 354 ? 0.641 5.746 -18.609 1 97.88 354 ASP A C 1
ATOM 2769 O O . ASP A 1 354 ? -0.145 5.984 -17.688 1 97.88 354 ASP A O 1
ATOM 2773 N N . ALA A 1 355 ? 0.61 6.383 -19.75 1 97.75 355 ALA A N 1
ATOM 2774 C CA . ALA A 1 355 ? -0.402 7.402 -20.016 1 97.75 355 ALA A CA 1
ATOM 2775 C C . ALA A 1 355 ? -1.802 6.793 -20.016 1 97.75 355 ALA A C 1
ATOM 2777 O O . ALA A 1 355 ? -2.748 7.391 -19.5 1 97.75 355 ALA A O 1
ATOM 2778 N N . ILE A 1 356 ? -1.94 5.598 -20.656 1 98.12 356 ILE A N 1
ATOM 2779 C CA . ILE A 1 356 ? -3.219 4.895 -20.656 1 98.12 356 ILE A CA 1
ATOM 2780 C C . ILE A 1 356 ? -3.631 4.578 -19.219 1 98.12 356 ILE A C 1
ATOM 2782 O O . ILE A 1 356 ? -4.77 4.844 -18.812 1 98.12 356 ILE A O 1
ATOM 2786 N N . HIS A 1 357 ? -2.656 4.09 -18.438 1 97.75 357 HIS A N 1
ATOM 2787 C CA . HIS A 1 357 ? -2.947 3.732 -17.047 1 97.75 357 HIS A CA 1
ATOM 2788 C C . HIS A 1 357 ? -3.309 4.965 -16.234 1 97.75 357 HIS A C 1
ATOM 2790 O O . HIS A 1 357 ? -4.184 4.902 -15.359 1 97.75 357 HIS A O 1
ATOM 2796 N N . LEU A 1 358 ? -2.625 6.031 -16.453 1 96.56 358 LEU A N 1
ATOM 2797 C CA . LEU A 1 358 ? -2.908 7.254 -15.711 1 96.56 358 LEU A CA 1
ATOM 2798 C C . LEU A 1 358 ? -4.348 7.703 -15.938 1 96.56 358 LEU A C 1
ATOM 2800 O O . LEU A 1 358 ? -5 8.195 -15.008 1 96.56 358 LEU A O 1
ATOM 2804 N N . ARG A 1 359 ? -4.852 7.512 -17.078 1 95.56 359 ARG A N 1
ATOM 2805 C CA . ARG A 1 359 ? -6.207 7.934 -17.422 1 95.56 359 ARG A CA 1
ATOM 2806 C C . ARG A 1 359 ? -7.238 6.941 -16.906 1 95.56 359 ARG A C 1
ATOM 2808 O O . ARG A 1 359 ? -8.25 7.336 -16.312 1 95.56 359 ARG A O 1
ATOM 2815 N N . LEU A 1 360 ? -6.973 5.633 -17.078 1 96.06 360 LEU A N 1
ATOM 2816 C CA . LEU A 1 360 ? -7.996 4.625 -16.844 1 96.06 360 LEU A CA 1
ATOM 2817 C C . LEU A 1 360 ? -7.828 4.008 -15.453 1 96.06 360 LEU A C 1
ATOM 2819 O O . LEU A 1 360 ? -8.789 3.496 -14.875 1 96.06 360 LEU A O 1
ATOM 2823 N N . LYS A 1 361 ? -6.605 3.973 -14.984 1 95.81 361 LYS A N 1
ATOM 2824 C CA . LYS A 1 361 ? -6.242 3.49 -13.656 1 95.81 361 LYS A CA 1
ATOM 2825 C C . LYS A 1 361 ? -6.543 2 -13.508 1 95.81 361 LYS A C 1
ATOM 2827 O O . LYS A 1 361 ? -6.355 1.23 -14.453 1 95.81 361 LYS A O 1
ATOM 2832 N N . ASN A 1 362 ? -6.699 1.467 -12.297 1 97.19 362 ASN A N 1
ATOM 2833 C CA . ASN A 1 362 ? -6.926 0.053 -12.016 1 97.19 362 ASN A CA 1
ATOM 2834 C C . ASN A 1 362 ? -8.375 -0.343 -12.258 1 97.19 362 ASN A C 1
ATOM 2836 O O . ASN A 1 362 ? -9.172 -0.4 -11.312 1 97.19 362 ASN A O 1
ATOM 2840 N N . THR A 1 363 ? -8.664 -0.743 -13.461 1 97.38 363 THR A N 1
ATOM 2841 C CA . THR A 1 363 ? -10.039 -0.987 -13.883 1 97.38 363 THR A CA 1
ATOM 2842 C C . THR A 1 363 ? -10.547 -2.312 -13.328 1 97.38 363 THR A C 1
ATOM 2844 O O . THR A 1 363 ? -11.75 -2.584 -13.359 1 97.38 363 THR A O 1
ATOM 2847 N N . ASN A 1 364 ? -9.641 -3.129 -12.742 1 96.88 364 ASN A N 1
ATOM 2848 C CA . ASN A 1 364 ? -10.031 -4.398 -12.133 1 96.88 364 ASN A CA 1
ATOM 2849 C C . ASN A 1 364 ? -10.648 -4.191 -10.75 1 96.88 364 ASN A C 1
ATOM 2851 O O . ASN A 1 364 ? -11.234 -5.113 -10.188 1 96.88 364 ASN A O 1
ATOM 2855 N N . ASP A 1 365 ? -10.5 -2.947 -10.203 1 96.88 365 ASP A N 1
ATOM 2856 C CA . ASP A 1 365 ? -11.133 -2.664 -8.922 1 96.88 365 ASP A CA 1
ATOM 2857 C C . ASP A 1 365 ? -12.656 -2.73 -9.039 1 96.88 365 ASP A C 1
ATOM 2859 O O . ASP A 1 365 ? -13.234 -2.189 -9.984 1 96.88 365 ASP A O 1
ATOM 2863 N N . LEU A 1 366 ? -13.266 -3.4 -8.07 1 95.5 366 LEU A N 1
ATOM 2864 C CA . LEU A 1 366 ? -14.719 -3.553 -8.117 1 95.5 366 LEU A CA 1
ATOM 2865 C C . LEU A 1 366 ? -15.383 -2.807 -6.969 1 95.5 366 LEU A C 1
ATOM 2867 O O . LEU A 1 366 ? -16.609 -2.828 -6.836 1 95.5 366 LEU A O 1
ATOM 2871 N N . ASP A 1 367 ? -14.602 -2.162 -6.117 1 92.12 367 ASP A N 1
ATOM 2872 C CA . ASP A 1 367 ? -15.172 -1.389 -5.02 1 92.12 367 ASP A CA 1
ATOM 2873 C C . ASP A 1 367 ? -14.391 -0.101 -4.785 1 92.12 367 ASP A C 1
ATOM 2875 O O . ASP A 1 367 ? -13.266 0.044 -5.27 1 92.12 367 ASP A O 1
ATOM 2879 N N . MET B 1 1 ? -25.188 23 18.734 1 50.91 1 MET B N 1
ATOM 2880 C CA . MET B 1 1 ? -24.094 22.422 17.953 1 50.91 1 MET B CA 1
ATOM 2881 C C . MET B 1 1 ? -23.703 21.047 18.5 1 50.91 1 MET B C 1
ATOM 2883 O O . MET B 1 1 ? -23.75 20.828 19.719 1 50.91 1 MET B O 1
ATOM 2887 N N . ALA B 1 2 ? -23.688 20 17.609 1 63.34 2 ALA B N 1
ATOM 2888 C CA . ALA B 1 2 ? -23.328 18.656 18.078 1 63.34 2 ALA B CA 1
ATOM 2889 C C . ALA B 1 2 ? -21.984 18.672 18.812 1 63.34 2 ALA B C 1
ATOM 2891 O O . ALA B 1 2 ? -21.078 19.422 18.453 1 63.34 2 ALA B O 1
ATOM 2892 N N . ALA B 1 3 ? -22 18.109 19.922 1 83.06 3 ALA B N 1
ATOM 2893 C CA . ALA B 1 3 ? -20.797 18.031 20.734 1 83.06 3 ALA B CA 1
ATOM 2894 C C . ALA B 1 3 ? -19.609 17.484 19.922 1 83.06 3 ALA B C 1
ATOM 2896 O O . ALA B 1 3 ? -19.781 16.609 19.078 1 83.06 3 ALA B O 1
ATOM 2897 N N . MET B 1 4 ? -18.422 18.125 20.031 1 92 4 MET B N 1
ATOM 2898 C CA . MET B 1 4 ? -17.203 17.719 19.344 1 92 4 MET B CA 1
ATOM 2899 C C . MET B 1 4 ? -16.844 16.281 19.703 1 92 4 MET B C 1
ATOM 2901 O O . MET B 1 4 ? -16.641 15.953 20.875 1 92 4 MET B O 1
ATOM 2905 N N . ARG B 1 5 ? -16.891 15.438 18.672 1 94 5 ARG B N 1
ATOM 2906 C CA . ARG B 1 5 ? -16.484 14.047 18.859 1 94 5 ARG B CA 1
ATOM 2907 C C . ARG B 1 5 ? -14.984 13.945 19.141 1 94 5 ARG B C 1
ATOM 2909 O O . ARG B 1 5 ? -14.18 14.633 18.5 1 94 5 ARG B O 1
ATOM 2916 N N . ARG B 1 6 ? -14.648 13.156 20.109 1 96.38 6 ARG B N 1
ATOM 2917 C CA . ARG B 1 6 ? -13.25 12.938 20.484 1 96.38 6 ARG B CA 1
ATOM 2918 C C . ARG B 1 6 ? -12.922 11.453 20.531 1 96.38 6 ARG B C 1
ATOM 2920 O O . ARG B 1 6 ? -13.812 10.617 20.734 1 96.38 6 ARG B O 1
ATOM 2927 N N . HIS B 1 7 ? -11.695 11.086 20.344 1 94.88 7 HIS B N 1
ATOM 2928 C CA . HIS B 1 7 ? -11.25 9.703 20.484 1 94.88 7 HIS B CA 1
ATOM 2929 C C . HIS B 1 7 ? -9.742 9.625 20.719 1 94.88 7 HIS B C 1
ATOM 2931 O O . HIS B 1 7 ? -9.031 10.602 20.5 1 94.88 7 HIS B O 1
ATOM 2937 N N . LYS B 1 8 ? -9.297 8.5 21.188 1 97.25 8 LYS B N 1
ATOM 2938 C CA . LYS B 1 8 ? -7.875 8.258 21.422 1 97.25 8 LYS B CA 1
ATOM 2939 C C . LYS B 1 8 ? -7.109 8.18 20.094 1 97.25 8 LYS B C 1
ATOM 2941 O O . LYS B 1 8 ? -7.59 7.594 19.125 1 97.25 8 LYS B O 1
ATOM 2946 N N . LEU B 1 9 ? -5.957 8.742 20.047 1 98.5 9 LEU B N 1
ATOM 2947 C CA . LEU B 1 9 ? -5.125 8.734 18.859 1 98.5 9 LEU B CA 1
ATOM 2948 C C . LEU B 1 9 ? -4.211 7.516 18.828 1 98.5 9 LEU B C 1
ATOM 2950 O O . LEU B 1 9 ? -3.297 7.406 19.656 1 98.5 9 LEU B O 1
ATOM 2954 N N . GLY B 1 10 ? -4.445 6.66 17.844 1 97.69 10 GLY B N 1
ATOM 2955 C CA . GLY B 1 10 ? -3.662 5.438 17.75 1 97.69 10 GLY B CA 1
ATOM 2956 C C . GLY B 1 10 ? -3.611 4.66 19.062 1 97.69 10 GLY B C 1
ATOM 2957 O O . GLY B 1 10 ? -4.648 4.41 19.688 1 97.69 10 GLY B O 1
ATOM 2958 N N . SER B 1 11 ? -2.414 4.301 19.391 1 96.62 11 SER B N 1
ATOM 2959 C CA . SER B 1 11 ? -2.225 3.467 20.578 1 96.62 11 SER B CA 1
ATOM 2960 C C . SER B 1 11 ? -2.033 4.316 21.828 1 96.62 11 SER B C 1
ATOM 2962 O O . SER B 1 11 ? -1.811 3.781 22.922 1 96.62 11 SER B O 1
ATOM 2964 N N . SER B 1 12 ? -2.182 5.602 21.719 1 97.38 12 SER B N 1
ATOM 2965 C CA . SER B 1 12 ? -1.896 6.492 22.844 1 97.38 12 SER B CA 1
ATOM 2966 C C . SER B 1 12 ? -3.152 6.773 23.656 1 97.38 12 SER B C 1
ATOM 2968 O O . SER B 1 12 ? -4.246 6.348 23.281 1 97.38 12 SER B O 1
ATOM 2970 N N . ASP B 1 13 ? -2.914 7.527 24.766 1 96.38 13 ASP B N 1
ATOM 2971 C CA . ASP B 1 13 ? -4.02 8 25.594 1 96.38 13 ASP B CA 1
ATOM 2972 C C . ASP B 1 13 ? -4.391 9.438 25.25 1 96.38 13 ASP B C 1
ATOM 2974 O O . ASP B 1 13 ? -5.219 10.055 25.938 1 96.38 13 ASP B O 1
ATOM 2978 N N . LEU B 1 14 ? -3.758 9.922 24.203 1 97.75 14 LEU B N 1
ATOM 2979 C CA . LEU B 1 14 ? -4.074 11.281 23.766 1 97.75 14 LEU B CA 1
ATOM 2980 C C . LEU B 1 14 ? -5.445 11.328 23.094 1 97.75 14 LEU B C 1
ATOM 2982 O O . LEU B 1 14 ? -5.652 10.711 22.047 1 97.75 14 LEU B O 1
ATOM 2986 N N . GLU B 1 15 ? -6.367 11.984 23.688 1 97.62 15 GLU B N 1
ATOM 2987 C CA . GLU B 1 15 ? -7.695 12.156 23.109 1 97.62 15 GLU B CA 1
ATOM 2988 C C . GLU B 1 15 ? -7.754 13.398 22.234 1 97.62 15 GLU B C 1
ATOM 2990 O O . GLU B 1 15 ? -7.527 14.516 22.703 1 97.62 15 GLU B O 1
ATOM 2995 N N . VAL B 1 16 ? -8.055 13.219 21.016 1 98.69 16 VAL B N 1
ATOM 2996 C CA . VAL B 1 16 ? -8.086 14.344 20.078 1 98.69 16 VAL B CA 1
ATOM 2997 C C . VAL B 1 16 ? -9.5 14.516 19.531 1 98.69 16 VAL B C 1
ATOM 2999 O O . VAL B 1 16 ? -10.266 13.547 19.453 1 98.69 16 VAL B O 1
ATOM 3002 N N . PRO B 1 17 ? -9.891 15.773 19.281 1 98.75 17 PRO B N 1
ATOM 3003 C CA . PRO B 1 17 ? -11.148 15.977 18.562 1 98.75 17 PRO B CA 1
ATOM 3004 C C . PRO B 1 17 ? -11.094 15.5 17.109 1 98.75 17 PRO B C 1
ATOM 3006 O O . PRO B 1 17 ? -10.008 15.375 16.547 1 98.75 17 PRO B O 1
ATOM 3009 N N . ILE B 1 18 ? -12.211 15.258 16.469 1 98.75 18 ILE B N 1
ATOM 3010 C CA . ILE B 1 18 ? -12.32 14.789 15.094 1 98.75 18 ILE B CA 1
ATOM 3011 C C . ILE B 1 18 ? -11.828 15.875 14.141 1 98.75 18 ILE B C 1
ATOM 3013 O O . ILE B 1 18 ? -11.562 15.609 12.969 1 98.75 18 ILE B O 1
ATOM 3017 N N . VAL B 1 19 ? -11.711 17.125 14.664 1 98.88 19 VAL B N 1
ATOM 3018 C CA . VAL B 1 19 ? -11.227 18.25 13.875 1 98.88 19 VAL B CA 1
ATOM 3019 C C . VAL B 1 19 ? -9.867 18.703 14.398 1 98.88 19 VAL B C 1
ATOM 3021 O O . VAL B 1 19 ? -9.703 18.922 15.602 1 98.88 19 VAL B O 1
ATOM 3024 N N . CYS B 1 20 ? -8.922 18.75 13.57 1 98.94 20 CYS B N 1
ATOM 3025 C CA . CYS B 1 20 ? -7.617 19.344 13.836 1 98.94 20 CYS B CA 1
ATOM 3026 C C . CYS B 1 20 ? -7.449 20.641 13.055 1 98.94 20 CYS B C 1
ATOM 3028 O O . CYS B 1 20 ? -7.727 20.703 11.859 1 98.94 20 CYS B O 1
ATOM 3030 N N . LEU B 1 21 ? -7.09 21.688 13.758 1 98.88 21 LEU B N 1
ATOM 3031 C CA . LEU B 1 21 ? -6.891 22.984 13.109 1 98.88 21 LEU B CA 1
ATOM 3032 C C . LEU B 1 21 ? -5.551 23.016 12.383 1 98.88 21 LEU B C 1
ATOM 3034 O O . LEU B 1 21 ? -4.492 23.078 13.016 1 98.88 21 LEU B O 1
ATOM 3038 N N . GLY B 1 22 ? -5.621 22.938 11.047 1 98.81 22 GLY B N 1
ATOM 3039 C CA . GLY B 1 22 ? -4.434 23.188 10.242 1 98.81 22 GLY B CA 1
ATOM 3040 C C . GLY B 1 22 ? -4.062 24.656 10.148 1 98.81 22 GLY B C 1
ATOM 3041 O O . GLY B 1 22 ? -4.941 25.516 10.062 1 98.81 22 GLY B O 1
ATOM 3042 N N . THR B 1 23 ? -2.764 24.922 10.062 1 98.81 23 THR B N 1
ATOM 3043 C CA . THR B 1 23 ? -2.346 26.297 10.211 1 98.81 23 THR B CA 1
ATOM 3044 C C . THR B 1 23 ? -1.399 26.703 9.086 1 98.81 23 THR B C 1
ATOM 3046 O O . THR B 1 23 ? -0.787 27.781 9.133 1 98.81 23 THR B O 1
ATOM 3049 N N . MET B 1 24 ? -1.314 25.891 8.062 1 97.88 24 MET B N 1
ATOM 3050 C CA . MET B 1 24 ? -0.268 26.062 7.055 1 97.88 24 MET B CA 1
ATOM 3051 C C . MET B 1 24 ? -0.452 27.359 6.285 1 97.88 24 MET B C 1
ATOM 3053 O O . MET B 1 24 ? 0.468 27.828 5.605 1 97.88 24 MET B O 1
ATOM 3057 N N . THR B 1 25 ? -1.594 28.031 6.344 1 97.06 25 THR B N 1
ATOM 3058 C CA . THR B 1 25 ? -1.86 29.25 5.578 1 97.06 25 THR B CA 1
ATOM 3059 C C . THR B 1 25 ? -1.384 30.484 6.34 1 97.06 25 THR B C 1
ATOM 3061 O O . THR B 1 25 ? -1.278 31.562 5.766 1 97.06 25 THR B O 1
ATOM 3064 N N . TRP B 1 26 ? -1.194 30.406 7.641 1 98.56 26 TRP B N 1
ATOM 3065 C CA . TRP B 1 26 ? -0.897 31.531 8.508 1 98.56 26 TRP B CA 1
ATOM 3066 C C . TRP B 1 26 ? 0.526 32.031 8.289 1 98.56 26 TRP B C 1
ATOM 3068 O O . TRP B 1 26 ? 1.492 31.312 8.555 1 98.56 26 TRP B O 1
ATOM 3078 N N . GLY B 1 27 ? 0.646 33.281 7.945 1 97.44 27 GLY B N 1
ATOM 3079 C CA . GLY B 1 27 ? 1.945 33.875 7.668 1 97.44 27 GLY B CA 1
ATOM 3080 C C . GLY B 1 27 ? 2.193 34.094 6.188 1 97.44 27 GLY B C 1
ATOM 3081 O O . GLY B 1 27 ? 3.164 34.781 5.809 1 97.44 27 GLY B O 1
ATOM 3082 N N . GLU B 1 28 ? 1.356 33.469 5.332 1 95.75 28 GLU B N 1
ATOM 3083 C CA . GLU B 1 28 ? 1.387 33.688 3.891 1 95.75 28 GLU B CA 1
ATOM 3084 C C . GLU B 1 28 ? 0.034 34.188 3.379 1 95.75 28 GLU B C 1
ATOM 3086 O O . GLU B 1 28 ? -0.096 35.344 2.951 1 95.75 28 GLU B O 1
ATOM 3091 N N . GLN B 1 29 ? -1 33.469 3.633 1 95.56 29 GLN B N 1
ATOM 3092 C CA . GLN B 1 29 ? -2.338 33.844 3.182 1 95.56 29 GLN B CA 1
ATOM 3093 C C . GLN B 1 29 ? -3.127 34.531 4.293 1 95.56 29 GLN B C 1
ATOM 3095 O O . GLN B 1 29 ? -4.137 35.188 4.031 1 95.56 29 GLN B O 1
ATOM 3100 N N . ASN B 1 30 ? -2.76 34.375 5.539 1 97.56 30 ASN B N 1
ATOM 3101 C CA . ASN B 1 30 ? -3.412 34.969 6.695 1 97.56 30 ASN B CA 1
ATOM 3102 C C . ASN B 1 30 ? -2.426 35.781 7.539 1 97.56 30 ASN B C 1
ATOM 3104 O O . ASN B 1 30 ? -1.278 35.375 7.719 1 97.56 30 ASN B O 1
ATOM 3108 N N . THR B 1 31 ? -2.893 36.875 8.047 1 98.25 31 THR B N 1
ATOM 3109 C CA . THR B 1 31 ? -2.131 37.656 9.008 1 98.25 31 THR B CA 1
ATOM 3110 C C . THR B 1 31 ? -2.162 37.031 10.391 1 98.25 31 THR B C 1
ATOM 3112 O O . THR B 1 31 ? -2.898 36.062 10.617 1 98.25 31 THR B O 1
ATOM 3115 N N . GLU B 1 32 ? -1.285 37.531 11.273 1 98.75 32 GLU B N 1
ATOM 3116 C CA . GLU B 1 32 ? -1.276 37.062 12.648 1 98.75 32 GLU B CA 1
ATOM 3117 C C . GLU B 1 32 ? -2.621 37.281 13.328 1 98.75 32 GLU B C 1
ATOM 3119 O O . GLU B 1 32 ? -3.096 36.438 14.094 1 98.75 32 GLU B O 1
ATOM 3124 N N . GLU B 1 33 ? -3.18 38.469 13.047 1 98.62 33 GLU B N 1
ATOM 3125 C CA . GLU B 1 33 ? -4.484 38.781 13.617 1 98.62 33 GLU B CA 1
ATOM 3126 C C . GLU B 1 33 ? -5.543 37.781 13.172 1 98.62 33 GLU B C 1
ATOM 3128 O O . GLU B 1 33 ? -6.363 37.344 13.977 1 98.62 33 GLU B O 1
ATOM 3133 N N . GLU B 1 34 ? -5.555 37.438 11.93 1 98.62 34 GLU B N 1
ATOM 3134 C CA . GLU B 1 34 ? -6.488 36.469 11.398 1 98.62 34 GLU B CA 1
ATOM 3135 C C . GLU B 1 34 ? -6.234 35.094 12 1 98.62 34 GLU B C 1
ATOM 3137 O O . GLU B 1 34 ? -7.18 34.344 12.297 1 98.62 34 GLU B O 1
ATOM 3142 N N . ALA B 1 35 ? -4.992 34.75 12.141 1 98.81 35 ALA B N 1
ATOM 3143 C CA . ALA B 1 35 ? -4.629 33.5 12.789 1 98.81 35 ALA B CA 1
ATOM 3144 C C . ALA B 1 35 ? -5.195 33.438 14.203 1 98.81 35 ALA B C 1
ATOM 3146 O O . ALA B 1 35 ? -5.777 32.406 14.602 1 98.81 35 ALA B O 1
ATOM 3147 N N . TRP B 1 36 ? -5.062 34.531 14.938 1 98.81 36 TRP B N 1
ATOM 3148 C CA . TRP B 1 36 ? -5.535 34.594 16.312 1 98.81 36 TRP B CA 1
ATOM 3149 C C . TRP B 1 36 ? -7.051 34.438 16.375 1 98.81 36 TRP B C 1
ATOM 3151 O O . TRP B 1 36 ? -7.586 33.75 17.266 1 98.81 36 TRP B O 1
ATOM 3161 N N . GLN B 1 37 ? -7.711 35.094 15.445 1 98.81 37 GLN B N 1
ATOM 3162 C CA . GLN B 1 37 ? -9.164 34.969 15.383 1 98.81 37 GLN B CA 1
ATOM 3163 C C . GLN B 1 37 ? -9.586 33.531 15.172 1 98.81 37 GLN B C 1
ATOM 3165 O O . GLN B 1 37 ? -10.531 33.062 15.805 1 98.81 37 GLN B O 1
ATOM 3170 N N . GLN B 1 38 ? -8.93 32.844 14.297 1 98.81 38 GLN B N 1
ATOM 3171 C CA . GLN B 1 38 ? -9.242 31.438 14 1 98.81 38 GLN B CA 1
ATOM 3172 C C . GLN B 1 38 ? -8.938 30.547 15.203 1 98.81 38 GLN B C 1
ATOM 3174 O O . GLN B 1 38 ? -9.719 29.656 15.531 1 98.81 38 GLN B O 1
ATOM 3179 N N . LEU B 1 39 ? -7.828 30.797 15.828 1 98.88 39 LEU B N 1
ATOM 3180 C CA . LEU B 1 39 ? -7.445 30.031 17 1 98.88 39 LEU B CA 1
ATOM 3181 C C . LEU B 1 39 ? -8.461 30.219 18.125 1 98.88 39 LEU B C 1
ATOM 3183 O O . LEU B 1 39 ? -8.891 29.234 18.75 1 98.88 39 LEU B O 1
ATOM 3187 N N . ASP B 1 40 ? -8.828 31.484 18.375 1 98.81 40 ASP B N 1
ATOM 3188 C CA . ASP B 1 40 ? -9.812 31.781 19.422 1 98.81 40 ASP B CA 1
ATOM 3189 C C . ASP B 1 40 ? -11.125 31.062 19.156 1 98.81 40 ASP B C 1
ATOM 3191 O O . ASP B 1 40 ? -11.688 30.438 20.047 1 98.81 40 ASP B O 1
ATOM 3195 N N . TYR B 1 41 ? -11.578 31.172 17.953 1 98.69 41 TYR B N 1
ATOM 3196 C CA . TYR B 1 41 ? -12.852 30.562 17.594 1 98.69 41 TYR B CA 1
ATOM 3197 C C . TYR B 1 41 ? -12.789 29.047 17.719 1 98.69 41 TYR B C 1
ATOM 3199 O O . TYR B 1 41 ? -13.703 28.422 18.25 1 98.69 41 TYR B O 1
ATOM 3207 N N . ALA B 1 42 ? -11.734 28.453 17.172 1 98.62 42 ALA B N 1
ATOM 3208 C CA . ALA B 1 42 ? -11.57 27 17.203 1 98.62 42 ALA B CA 1
ATOM 3209 C C . ALA B 1 42 ? -11.594 26.5 18.641 1 98.62 42 ALA B C 1
ATOM 3211 O O . ALA B 1 42 ? -12.344 25.562 18.969 1 98.62 42 ALA B O 1
ATOM 3212 N N . LEU B 1 43 ? -10.766 27.094 19.453 1 98.31 43 LEU B N 1
ATOM 3213 C CA . LEU B 1 43 ? -10.688 26.672 20.859 1 98.31 43 LEU B CA 1
ATOM 3214 C C . LEU B 1 43 ? -12.039 26.812 21.547 1 98.31 43 LEU B C 1
ATOM 3216 O O . LEU B 1 43 ? -12.461 25.922 22.281 1 98.31 43 LEU B O 1
ATOM 3220 N N . GLU B 1 44 ? -12.727 27.922 21.281 1 97.56 44 GLU B N 1
ATOM 3221 C CA . GLU B 1 44 ? -14.039 28.172 21.859 1 97.56 44 GLU B CA 1
ATOM 3222 C C . GLU B 1 44 ? -15.047 27.109 21.422 1 97.56 44 GLU B C 1
ATOM 3224 O O . GLU B 1 44 ? -16.016 26.828 22.156 1 97.56 44 GLU B O 1
ATOM 3229 N N . HIS B 1 45 ? -14.805 26.484 20.328 1 97.38 45 HIS B N 1
ATOM 3230 C CA . HIS B 1 45 ? -15.766 25.531 19.781 1 97.38 45 HIS B CA 1
ATOM 3231 C C . HIS B 1 45 ? -15.25 24.094 19.906 1 97.38 45 HIS B C 1
ATOM 3233 O O . HIS B 1 45 ? -15.656 23.219 19.141 1 97.38 45 HIS B O 1
ATOM 3239 N N . GLY B 1 46 ? -14.281 23.859 20.75 1 97.19 46 GLY B N 1
ATOM 3240 C CA . GLY B 1 46 ? -13.875 22.516 21.141 1 97.19 46 GLY B CA 1
ATOM 3241 C C . GLY B 1 46 ? -12.773 21.938 20.266 1 97.19 46 GLY B C 1
ATOM 3242 O O . GLY B 1 46 ? -12.414 20.766 20.391 1 97.19 46 GLY B O 1
ATOM 3243 N N . VAL B 1 47 ? -12.281 22.719 19.344 1 98.56 47 VAL B N 1
ATOM 3244 C CA . VAL B 1 47 ? -11.133 22.328 18.531 1 98.56 47 VAL B CA 1
ATOM 3245 C C . VAL B 1 47 ? -9.844 22.812 19.188 1 98.56 47 VAL B C 1
ATOM 3247 O 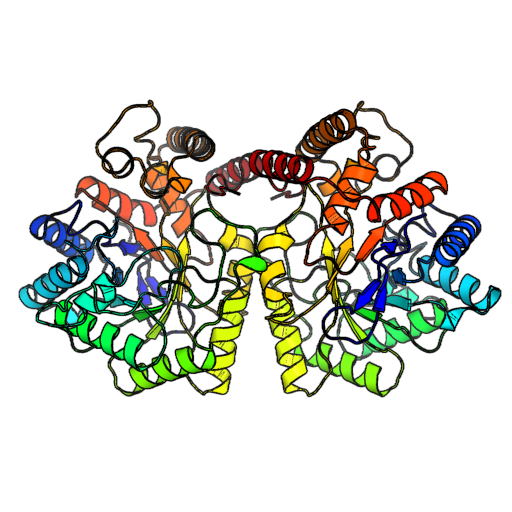O . VAL B 1 47 ? -9.398 23.938 18.938 1 98.56 47 VAL B O 1
ATOM 3250 N N . ASN B 1 48 ? -9.289 21.891 19.938 1 98.56 48 ASN B N 1
ATOM 3251 C CA . ASN B 1 48 ? -8.094 22.297 20.672 1 98.56 48 ASN B CA 1
ATOM 3252 C C . ASN B 1 48 ? -6.848 21.578 20.141 1 98.56 48 ASN B C 1
ATOM 3254 O O . ASN B 1 48 ? -5.809 21.562 20.797 1 98.56 48 ASN B O 1
ATOM 3258 N N . PHE B 1 49 ? -6.953 20.859 19.062 1 98.94 49 PHE B N 1
ATOM 3259 C CA . PHE B 1 49 ? -5.852 20.172 18.391 1 98.94 49 PHE B CA 1
ATOM 3260 C C . PHE B 1 49 ? -5.301 21.016 17.25 1 98.94 49 PHE B C 1
ATOM 3262 O O . PHE B 1 49 ? -5.992 21.266 16.266 1 98.94 49 PHE B O 1
ATOM 3269 N N . ILE B 1 50 ? -4.055 21.5 17.359 1 98.94 50 ILE B N 1
ATOM 3270 C CA . ILE B 1 50 ? -3.43 22.422 16.406 1 98.94 50 ILE B CA 1
ATOM 3271 C C . ILE B 1 50 ? -2.271 21.719 15.695 1 98.94 50 ILE B C 1
ATOM 3273 O O . ILE B 1 50 ? -1.399 21.141 16.344 1 98.94 50 ILE B O 1
ATOM 3277 N N . ASP B 1 51 ? -2.297 21.734 14.414 1 98.94 51 ASP B N 1
ATOM 3278 C CA . ASP B 1 51 ? -1.237 21.141 13.602 1 98.94 51 ASP B CA 1
ATOM 3279 C C . ASP B 1 51 ? -0.371 22.219 12.961 1 98.94 51 ASP B C 1
ATOM 3281 O O . ASP B 1 51 ? -0.882 23.094 12.258 1 98.94 51 ASP B O 1
ATOM 3285 N N . THR B 1 52 ? 0.876 22.156 13.148 1 98.88 52 THR B N 1
ATOM 3286 C CA . THR B 1 52 ? 1.827 23.047 12.492 1 98.88 52 THR B CA 1
ATOM 3287 C C . THR B 1 52 ? 3.102 22.297 12.117 1 98.88 52 THR B C 1
ATOM 3289 O O . THR B 1 52 ? 3.1 21.078 12.031 1 98.88 52 THR B O 1
ATOM 3292 N N . ALA B 1 53 ? 4.152 23 11.664 1 98.94 53 ALA B N 1
ATOM 3293 C CA . ALA B 1 53 ? 5.445 22.453 11.273 1 98.94 53 ALA B CA 1
ATOM 3294 C C . ALA B 1 53 ? 6.516 23.531 11.227 1 98.94 53 ALA B C 1
ATOM 3296 O O . ALA B 1 53 ? 6.211 24.703 10.992 1 98.94 53 ALA B O 1
ATOM 3297 N N . GLU B 1 54 ? 7.758 23.156 11.359 1 98.81 54 GLU B N 1
ATOM 3298 C CA . GLU B 1 54 ? 8.836 24.141 11.258 1 98.81 54 GLU B CA 1
ATOM 3299 C C . GLU B 1 54 ? 8.898 24.75 9.859 1 98.81 54 GLU B C 1
ATOM 3301 O O . GLU B 1 54 ? 9.367 25.875 9.688 1 98.81 54 GLU B O 1
ATOM 3306 N N . LEU B 1 55 ? 8.367 24.031 8.914 1 98.44 55 LEU B N 1
ATOM 3307 C CA . LEU B 1 55 ? 8.367 24.438 7.512 1 98.44 55 LEU B CA 1
ATOM 3308 C C . LEU B 1 55 ? 7.348 25.531 7.254 1 98.44 55 LEU B C 1
ATOM 3310 O O . LEU B 1 55 ? 7.492 26.312 6.316 1 98.44 55 LEU B O 1
ATOM 3314 N N . TYR B 1 56 ? 6.324 25.641 8.008 1 98.5 56 TYR B N 1
ATOM 3315 C CA . TYR B 1 56 ? 5.168 26.469 7.688 1 98.5 56 TYR B CA 1
ATOM 3316 C C . TYR B 1 56 ? 5.508 27.953 7.82 1 98.5 56 TYR B C 1
ATOM 3318 O O . TYR B 1 56 ? 6.332 28.344 8.656 1 98.5 56 TYR B O 1
ATOM 3326 N N . PRO B 1 57 ? 4.82 28.766 6.902 1 98.12 57 PRO B N 1
ATOM 3327 C CA . PRO B 1 57 ? 3.627 28.5 6.098 1 98.12 57 PRO B CA 1
ATOM 3328 C C . PRO B 1 57 ? 3.957 27.906 4.727 1 98.12 57 PRO B C 1
ATOM 3330 O O . PRO B 1 57 ? 5.133 27.75 4.391 1 98.12 57 PRO B O 1
ATOM 3333 N N . VAL B 1 58 ? 2.799 27.5 4.059 1 95.25 58 VAL B N 1
ATOM 3334 C CA . VAL B 1 58 ? 2.891 26.953 2.705 1 95.25 58 VAL B CA 1
ATOM 3335 C C . VAL B 1 58 ? 2.135 27.875 1.738 1 95.25 58 VAL B C 1
ATOM 3337 O O . VAL B 1 58 ? 1.044 28.344 2.055 1 95.25 58 VAL B O 1
ATOM 3340 N N . PRO B 1 59 ? 2.652 28.047 0.439 1 95.75 59 PRO B N 1
ATOM 3341 C CA . PRO B 1 59 ? 3.875 27.453 -0.105 1 95.75 59 PRO B CA 1
ATOM 3342 C C . PRO B 1 59 ? 5.129 27.875 0.66 1 95.75 59 PRO B C 1
ATOM 3344 O O . PRO B 1 59 ? 5.242 29.031 1.075 1 95.75 59 PRO B O 1
ATOM 3347 N N . PRO B 1 60 ? 6.004 26.938 0.805 1 94.81 60 PRO B N 1
ATOM 3348 C CA . PRO B 1 60 ? 7.211 27.219 1.585 1 94.81 60 PRO B CA 1
ATOM 3349 C C . PRO B 1 60 ? 8.148 28.203 0.892 1 94.81 60 PRO B C 1
ATOM 3351 O O . PRO B 1 60 ? 8.312 28.156 -0.33 1 94.81 60 PRO B O 1
ATOM 3354 N N . ASN B 1 61 ? 8.695 29.109 1.636 1 93.94 61 ASN B N 1
ATOM 3355 C CA . ASN B 1 61 ? 9.695 30.031 1.105 1 93.94 61 ASN B CA 1
ATOM 3356 C C . ASN B 1 61 ? 10.578 30.609 2.213 1 93.94 61 ASN B C 1
ATOM 3358 O O . ASN B 1 61 ? 10.18 30.625 3.381 1 93.94 61 ASN B O 1
ATOM 3362 N N . PRO B 1 62 ? 11.805 31.047 1.854 1 94.94 62 PRO B N 1
ATOM 3363 C CA . PRO B 1 62 ? 12.797 31.469 2.846 1 94.94 62 PRO B CA 1
ATOM 3364 C C . PRO B 1 62 ? 12.344 32.688 3.65 1 94.94 62 PRO B C 1
ATOM 3366 O O . PRO B 1 62 ? 12.797 32.875 4.777 1 94.94 62 PRO B O 1
ATOM 3369 N N . LYS B 1 63 ? 11.453 33.438 3.166 1 95.44 63 LYS B N 1
ATOM 3370 C CA . LYS B 1 63 ? 11.07 34.688 3.805 1 95.44 63 LYS B CA 1
ATOM 3371 C C . LYS B 1 63 ? 10.086 34.469 4.941 1 95.44 63 LYS B C 1
ATOM 3373 O O . LYS B 1 63 ? 10.039 35.219 5.906 1 95.44 63 LYS B O 1
ATOM 3378 N N . THR B 1 64 ? 9.289 33.375 4.801 1 97.31 64 THR B N 1
ATOM 3379 C CA . THR B 1 64 ? 8.188 33.219 5.746 1 97.31 64 THR B CA 1
ATOM 3380 C C . THR B 1 64 ? 8.359 31.969 6.59 1 97.31 64 THR B C 1
ATOM 3382 O O . THR B 1 64 ? 7.566 31.719 7.5 1 97.31 64 THR B O 1
ATOM 3385 N N . VAL B 1 65 ? 9.398 31.188 6.324 1 97.75 65 VAL B N 1
ATOM 3386 C CA . VAL B 1 65 ? 9.609 29.922 7.023 1 97.75 65 VAL B CA 1
ATOM 3387 C C . VAL B 1 65 ? 9.578 30.156 8.531 1 97.75 65 VAL B C 1
ATOM 3389 O O . VAL B 1 65 ? 10.172 31.109 9.031 1 97.75 65 VAL B O 1
ATOM 3392 N N . GLY B 1 66 ? 8.836 29.266 9.297 1 98.19 66 GLY B N 1
ATOM 3393 C CA . GLY B 1 66 ? 8.789 29.297 10.75 1 98.19 66 GLY B CA 1
ATOM 3394 C C . GLY B 1 66 ? 7.754 30.266 11.297 1 98.19 66 GLY B C 1
ATOM 3395 O O . GLY B 1 66 ? 7.422 30.219 12.477 1 98.19 66 GLY B O 1
ATOM 3396 N N . ARG B 1 67 ? 7.156 31.078 10.461 1 98.56 67 ARG B N 1
ATOM 3397 C CA . ARG B 1 67 ? 6.281 32.156 10.898 1 98.56 67 ARG B CA 1
ATOM 3398 C C . ARG B 1 67 ? 5.012 31.625 11.539 1 98.56 67 ARG B C 1
ATOM 3400 O O . ARG B 1 67 ? 4.484 32.219 12.484 1 98.56 67 ARG B O 1
ATOM 3407 N N . THR B 1 68 ? 4.496 30.531 10.984 1 98.88 68 THR B N 1
ATOM 3408 C CA . THR B 1 68 ? 3.277 29.938 11.531 1 98.88 68 THR B CA 1
ATOM 3409 C C . THR B 1 68 ? 3.469 29.578 13.008 1 98.88 68 THR B C 1
ATOM 3411 O O . THR B 1 68 ? 2.629 29.906 13.844 1 98.88 68 THR B O 1
ATOM 3414 N N . GLU B 1 69 ? 4.594 28.906 13.312 1 98.94 69 GLU B N 1
ATOM 3415 C CA . GLU B 1 69 ? 4.875 28.562 14.703 1 98.94 69 GLU B CA 1
ATOM 3416 C C . GLU B 1 69 ? 5.004 29.812 15.578 1 98.94 69 GLU B C 1
ATOM 3418 O O . GLU B 1 69 ? 4.566 29.812 16.734 1 98.94 69 GLU B O 1
ATOM 3423 N N . VAL B 1 70 ? 5.586 30.875 15.039 1 98.88 70 VAL B N 1
ATOM 3424 C CA . VAL B 1 70 ? 5.734 32.125 15.781 1 98.88 70 VAL B CA 1
ATOM 3425 C C . VAL B 1 70 ? 4.359 32.688 16.125 1 98.88 70 VAL B C 1
ATOM 3427 O O . VAL B 1 70 ? 4.105 33.094 17.25 1 98.88 70 VAL B O 1
ATOM 3430 N N . TYR B 1 71 ? 3.477 32.688 15.094 1 98.94 71 TYR B N 1
ATOM 3431 C CA . TYR B 1 71 ? 2.125 33.188 15.32 1 98.94 71 TYR B CA 1
ATOM 3432 C C . TYR B 1 71 ? 1.437 32.406 16.438 1 98.94 71 TYR B C 1
ATOM 3434 O O . TYR B 1 71 ? 0.782 33 17.297 1 98.94 71 TYR B O 1
ATOM 3442 N N . ILE B 1 72 ? 1.565 31.109 16.422 1 98.94 72 ILE B N 1
ATOM 3443 C CA . ILE B 1 72 ? 0.938 30.25 17.422 1 98.94 72 ILE B CA 1
ATOM 3444 C C . ILE B 1 72 ? 1.555 30.5 18.781 1 98.94 72 ILE B C 1
ATOM 3446 O O . ILE B 1 72 ? 0.839 30.609 19.781 1 98.94 72 ILE B O 1
ATOM 3450 N N . GLY B 1 73 ? 2.91 30.562 18.828 1 98.94 73 GLY B N 1
ATOM 3451 C CA . GLY B 1 73 ? 3.59 30.844 20.094 1 98.94 73 GLY B CA 1
ATOM 3452 C C . GLY B 1 73 ? 3.15 32.125 20.734 1 98.94 73 GLY B C 1
ATOM 3453 O O . GLY B 1 73 ? 2.893 32.188 21.938 1 98.94 73 GLY B O 1
ATOM 3454 N N . ASN B 1 74 ? 3.086 33.188 19.906 1 98.88 74 ASN B N 1
ATOM 3455 C CA . ASN B 1 74 ? 2.613 34.5 20.391 1 98.88 74 ASN B CA 1
ATOM 3456 C C . ASN B 1 74 ? 1.201 34.406 20.969 1 98.88 74 ASN B C 1
ATOM 3458 O O . ASN B 1 74 ? 0.902 35 22 1 98.88 74 ASN B O 1
ATOM 3462 N N . TRP B 1 75 ? 0.376 33.688 20.297 1 98.94 75 TRP B N 1
ATOM 3463 C CA . TRP B 1 75 ? -1.004 33.5 20.734 1 98.94 75 TRP B CA 1
ATOM 3464 C C . TRP B 1 75 ? -1.06 32.75 22.062 1 98.94 75 TRP B C 1
ATOM 3466 O O . TRP B 1 75 ? -1.78 33.125 22.984 1 98.94 75 TRP B O 1
ATOM 3476 N N . LEU B 1 76 ? -0.302 31.656 22.172 1 98.88 76 LEU B N 1
ATOM 3477 C CA . LEU B 1 76 ? -0.256 30.859 23.391 1 98.88 76 LEU B CA 1
ATOM 3478 C C . LEU B 1 76 ? 0.165 31.719 24.594 1 98.88 76 LEU B C 1
ATOM 3480 O O . LEU B 1 76 ? -0.444 31.641 25.656 1 98.88 76 LEU B O 1
ATOM 3484 N N . LYS B 1 77 ? 1.172 32.438 24.391 1 98.62 77 LYS B N 1
ATOM 3485 C CA . LYS B 1 77 ? 1.679 33.312 25.453 1 98.62 77 LYS B CA 1
ATOM 3486 C C . LYS B 1 77 ? 0.648 34.375 25.828 1 98.62 77 LYS B C 1
ATOM 3488 O O . LYS B 1 77 ? 0.385 34.594 27.016 1 98.62 77 LYS B O 1
ATOM 3493 N N . ALA B 1 78 ? 0.116 34.969 24.844 1 98.69 78 ALA B N 1
ATOM 3494 C CA . ALA B 1 78 ? -0.834 36.062 25.078 1 98.69 78 ALA B CA 1
ATOM 3495 C C . ALA B 1 78 ? -2.074 35.562 25.812 1 98.69 78 ALA B C 1
ATOM 3497 O O . ALA B 1 78 ? -2.613 36.219 26.688 1 98.69 78 ALA B O 1
ATOM 3498 N N . ARG B 1 79 ? -2.535 34.375 25.422 1 98.31 79 ARG B N 1
ATOM 3499 C CA . ARG B 1 79 ? -3.76 33.812 26 1 98.31 79 ARG B CA 1
ATOM 3500 C C . ARG B 1 79 ? -3.459 33 27.25 1 98.31 79 ARG B C 1
ATOM 3502 O O . ARG B 1 79 ? -4.363 32.719 28.031 1 98.31 79 ARG B O 1
ATOM 3509 N N . GLY B 1 80 ? -2.238 32.656 27.469 1 98.25 80 GLY B N 1
ATOM 3510 C CA . GLY B 1 80 ? -1.878 31.797 28.594 1 98.25 80 GLY B CA 1
ATOM 3511 C C . GLY B 1 80 ? -2.592 30.469 28.578 1 98.25 80 GLY B C 1
ATOM 3512 O O . GLY B 1 80 ? -3.08 30 29.609 1 98.25 80 GLY B O 1
ATOM 3513 N N . CYS B 1 81 ? -2.695 29.812 27.406 1 97.94 81 CYS B N 1
ATOM 3514 C CA . CYS B 1 81 ? -3.594 28.656 27.297 1 97.94 81 CYS B CA 1
ATOM 3515 C C . CYS B 1 81 ? -2.854 27.438 26.797 1 97.94 81 CYS B C 1
ATOM 3517 O O . CYS B 1 81 ? -3.441 26.578 26.125 1 97.94 81 CYS B O 1
ATOM 3519 N N . ARG B 1 82 ? -1.542 27.312 27.031 1 98.5 82 ARG B N 1
ATOM 3520 C CA . ARG B 1 82 ? -0.763 26.188 26.547 1 98.5 82 ARG B CA 1
ATOM 3521 C C . ARG B 1 82 ? -1.353 24.859 27.031 1 98.5 82 ARG B C 1
ATOM 3523 O O . ARG B 1 82 ? -1.35 23.875 26.297 1 98.5 82 ARG B O 1
ATOM 3530 N N . ASP B 1 83 ? -1.853 24.812 28.188 1 97.62 83 ASP B N 1
ATOM 3531 C CA . ASP B 1 83 ? -2.34 23.578 28.812 1 97.62 83 ASP B CA 1
ATOM 3532 C C . ASP B 1 83 ? -3.715 23.203 28.266 1 97.62 83 ASP B C 1
ATOM 3534 O O . ASP B 1 83 ? -4.211 22.094 28.547 1 97.62 83 ASP B O 1
ATOM 3538 N N . LYS B 1 84 ? -4.285 24.062 27.453 1 98.12 84 LYS B N 1
ATOM 3539 C CA . LYS B 1 84 ? -5.625 23.812 26.922 1 98.12 84 LYS B CA 1
ATOM 3540 C C . LYS B 1 84 ? -5.574 23.266 25.5 1 98.12 84 LYS B C 1
ATOM 3542 O O . LYS B 1 84 ? -6.605 22.906 24.938 1 98.12 84 LYS B O 1
ATOM 3547 N N . VAL B 1 85 ? -4.363 23.156 24.938 1 98.62 85 VAL B N 1
ATOM 3548 C CA . VAL B 1 85 ? -4.289 22.766 23.531 1 98.62 85 VAL B CA 1
ATOM 3549 C C . VAL B 1 85 ? -3.4 21.531 23.375 1 98.62 85 VAL B C 1
ATOM 3551 O O . VAL B 1 85 ? -2.502 21.312 24.188 1 98.62 85 VAL B O 1
ATOM 3554 N N . ILE B 1 86 ? -3.762 20.688 22.484 1 98.88 86 ILE B N 1
ATOM 3555 C CA . ILE B 1 86 ? -2.883 19.656 21.938 1 98.88 86 ILE B CA 1
ATOM 3556 C C . ILE B 1 86 ? -2.092 20.25 20.766 1 98.88 86 ILE B C 1
ATOM 3558 O O . ILE B 1 86 ? -2.666 20.609 19.734 1 98.88 86 ILE B O 1
ATOM 3562 N N . LEU B 1 87 ? -0.814 20.375 20.938 1 98.94 87 LEU B N 1
ATOM 3563 C CA . LEU B 1 87 ? 0.035 21.047 19.969 1 98.94 87 LEU B CA 1
ATOM 3564 C C . LEU B 1 87 ? 0.912 20.047 19.219 1 98.94 87 LEU B C 1
ATOM 3566 O O . LEU B 1 87 ? 1.697 19.328 19.844 1 98.94 87 LEU B O 1
ATOM 3570 N N . ALA B 1 88 ? 0.704 19.953 17.891 1 98.94 88 ALA B N 1
ATOM 3571 C CA . ALA B 1 88 ? 1.504 19.078 17.031 1 98.94 88 ALA B CA 1
ATOM 3572 C C . ALA B 1 88 ? 2.379 19.906 16.078 1 98.94 88 ALA B C 1
ATOM 3574 O O . ALA B 1 88 ? 1.92 20.891 15.508 1 98.94 88 ALA B O 1
ATOM 3575 N N . THR B 1 89 ? 3.611 19.609 15.977 1 98.94 89 THR B N 1
ATOM 3576 C CA . THR B 1 89 ? 4.504 20.188 14.977 1 98.94 89 THR B CA 1
ATOM 3577 C C . THR B 1 89 ? 5.352 19.109 14.32 1 98.94 89 THR B C 1
ATOM 3579 O O . THR B 1 89 ? 5.141 17.906 14.555 1 98.94 89 THR B O 1
ATOM 3582 N N . LYS B 1 90 ? 6.219 19.5 13.328 1 98.94 90 LYS B N 1
ATOM 3583 C CA . LYS B 1 90 ? 6.902 18.484 12.516 1 98.94 90 LYS B CA 1
ATOM 3584 C C . LYS B 1 90 ? 8.336 18.922 12.203 1 98.94 90 LYS B C 1
ATOM 3586 O O . LYS B 1 90 ? 8.617 20.109 12.094 1 98.94 90 LYS B O 1
ATOM 3591 N N . VAL B 1 91 ? 9.117 17.938 12.086 1 98.94 91 VAL B N 1
ATOM 3592 C CA . VAL B 1 91 ? 10.484 18.141 11.633 1 98.94 91 VAL B CA 1
ATOM 3593 C C . VAL B 1 91 ? 10.594 17.781 10.148 1 98.94 91 VAL B C 1
ATOM 3595 O O . VAL B 1 91 ? 10.078 16.75 9.711 1 98.94 91 VAL B O 1
ATOM 3598 N N . ALA B 1 92 ? 11.273 18.625 9.383 1 98.69 92 ALA B N 1
ATOM 3599 C CA . ALA B 1 92 ? 11.445 18.438 7.949 1 98.69 92 ALA B CA 1
ATOM 3600 C C . ALA B 1 92 ? 12.492 17.359 7.664 1 98.69 92 ALA B C 1
ATOM 3602 O O . ALA B 1 92 ? 13.516 17.281 8.352 1 98.69 92 ALA B O 1
ATOM 3603 N N . ALA B 1 93 ? 12.219 16.562 6.656 1 98.38 93 ALA B N 1
ATOM 3604 C CA . ALA B 1 93 ? 13.156 15.547 6.168 1 98.38 93 ALA B CA 1
ATOM 3605 C C . ALA B 1 93 ? 13.812 15.992 4.867 1 98.38 93 ALA B C 1
ATOM 3607 O O . ALA B 1 93 ? 13.453 17.031 4.309 1 98.38 93 ALA B O 1
ATOM 3608 N N . PRO B 1 94 ? 14.82 15.242 4.457 1 96.81 94 PRO B N 1
ATOM 3609 C CA . PRO B 1 94 ? 15.469 15.594 3.189 1 96.81 94 PRO B CA 1
ATOM 3610 C C . PRO B 1 94 ? 14.531 15.469 1.993 1 96.81 94 PRO B C 1
ATOM 3612 O O . PRO B 1 94 ? 13.711 14.547 1.938 1 96.81 94 PRO B O 1
ATOM 3615 N N . LEU B 1 95 ? 14.656 16.375 1.125 1 93.75 95 LEU B N 1
ATOM 3616 C CA . LEU B 1 95 ? 13.945 16.359 -0.151 1 93.75 95 LEU B CA 1
ATOM 3617 C C . LEU B 1 95 ? 14.898 16.672 -1.303 1 93.75 95 LEU B C 1
ATOM 3619 O O . LEU B 1 95 ? 14.922 17.797 -1.797 1 93.75 95 LEU B O 1
ATOM 3623 N N . PRO B 1 96 ? 15.523 15.656 -1.81 1 90.19 96 PRO B N 1
ATOM 3624 C CA . PRO B 1 96 ? 16.516 15.898 -2.859 1 90.19 96 PRO B CA 1
ATOM 3625 C C . PRO B 1 96 ? 15.93 16.625 -4.07 1 90.19 96 PRO B C 1
ATOM 3627 O O . PRO B 1 96 ? 14.797 16.344 -4.473 1 90.19 96 PRO B O 1
ATOM 3630 N N . GLY B 1 97 ? 16.734 17.484 -4.555 1 90.44 97 GLY B N 1
ATOM 3631 C CA . GLY B 1 97 ? 16.344 18.219 -5.742 1 90.44 97 GLY B CA 1
ATOM 3632 C C . GLY B 1 97 ? 15.641 19.531 -5.43 1 90.44 97 GLY B C 1
ATOM 3633 O O . GLY B 1 97 ? 15.398 20.328 -6.328 1 90.44 97 GLY B O 1
ATOM 3634 N N . VAL B 1 98 ? 15.336 19.766 -4.168 1 90.88 98 VAL B N 1
ATOM 3635 C CA . VAL B 1 98 ? 14.688 21 -3.725 1 90.88 98 VAL B CA 1
ATOM 3636 C C . VAL B 1 98 ? 15.5 21.625 -2.59 1 90.88 98 VAL B C 1
ATOM 3638 O O . VAL B 1 98 ? 15.742 20.984 -1.568 1 90.88 98 VAL B O 1
ATOM 3641 N N . ASP B 1 99 ? 15.883 22.859 -2.771 1 94.25 99 ASP B N 1
ATOM 3642 C CA . ASP B 1 99 ? 16.625 23.516 -1.703 1 94.25 99 ASP B CA 1
ATOM 3643 C C . ASP B 1 99 ? 15.727 23.844 -0.518 1 94.25 99 ASP B C 1
ATOM 3645 O O . ASP B 1 99 ? 14.727 24.547 -0.667 1 94.25 99 ASP B O 1
ATOM 3649 N N . ARG B 1 100 ? 16.094 23.266 0.607 1 96.44 100 ARG B N 1
ATOM 3650 C CA . ARG B 1 100 ? 15.383 23.547 1.855 1 96.44 100 ARG B CA 1
ATOM 3651 C C . ARG B 1 100 ? 16.359 23.938 2.961 1 96.44 100 ARG B C 1
ATOM 3653 O O . ARG B 1 100 ? 16.078 23.734 4.145 1 96.44 100 ARG B O 1
ATOM 3660 N N . SER B 1 101 ? 17.531 24.406 2.488 1 97.06 101 SER B N 1
ATOM 3661 C CA . SER B 1 101 ? 18.562 24.812 3.443 1 97.06 101 SER B CA 1
ATOM 3662 C C . SER B 1 101 ? 18.078 25.938 4.34 1 97.06 101 SER B C 1
ATOM 3664 O O . SER B 1 101 ? 18.531 26.078 5.477 1 97.06 101 SER B O 1
ATOM 3666 N N . TRP B 1 102 ? 17.156 26.734 3.854 1 97.25 102 TRP B N 1
ATOM 3667 C CA . TRP B 1 102 ? 16.641 27.891 4.594 1 97.25 102 TRP B CA 1
ATOM 3668 C C . TRP B 1 102 ? 15.797 27.438 5.781 1 97.25 102 TRP B C 1
ATOM 3670 O O . TRP B 1 102 ? 15.609 28.188 6.734 1 97.25 102 TRP B O 1
ATOM 3680 N N . ILE B 1 103 ? 15.242 26.203 5.789 1 98.38 103 ILE B N 1
ATOM 3681 C CA . ILE B 1 103 ? 14.578 25.656 6.961 1 98.38 103 ILE B CA 1
ATOM 3682 C C . ILE B 1 103 ? 15.586 25.484 8.094 1 98.38 103 ILE B C 1
ATOM 3684 O O . ILE B 1 103 ? 15.312 25.844 9.242 1 98.38 103 ILE B O 1
ATOM 3688 N N . VAL B 1 104 ? 16.734 24.938 7.707 1 98.25 104 VAL B N 1
ATOM 3689 C CA . VAL B 1 104 ? 17.797 24.703 8.68 1 98.25 104 VAL B CA 1
ATOM 3690 C C . VAL B 1 104 ? 18.344 26.031 9.188 1 98.25 104 VAL B C 1
ATOM 3692 O O . VAL B 1 104 ? 18.594 26.188 10.391 1 98.25 104 VAL B O 1
ATOM 3695 N N . ALA B 1 105 ? 18.484 26.953 8.289 1 98.06 105 ALA B N 1
ATOM 3696 C CA . ALA B 1 105 ? 18.969 28.281 8.672 1 98.06 105 ALA B CA 1
ATOM 3697 C C . ALA B 1 105 ? 18.047 28.906 9.719 1 98.06 105 ALA B C 1
ATOM 3699 O O . ALA B 1 105 ? 18.516 29.594 10.625 1 98.06 105 ALA B O 1
ATOM 3700 N N . ASN B 1 106 ? 16.797 28.656 9.609 1 97.94 106 ASN B N 1
ATOM 3701 C CA . ASN B 1 106 ? 15.789 29.25 10.477 1 97.94 106 ASN B CA 1
ATOM 3702 C C . ASN B 1 106 ? 15.773 28.609 11.852 1 97.94 106 ASN B C 1
ATOM 3704 O O . ASN B 1 106 ? 15.047 29.047 12.742 1 97.94 106 ASN B O 1
ATOM 3708 N N . ARG B 1 107 ? 16.594 27.562 12.125 1 98.25 107 ARG B N 1
ATOM 3709 C CA . ARG B 1 107 ? 16.641 26.875 13.414 1 98.25 107 ARG B CA 1
ATOM 3710 C C . ARG B 1 107 ? 17.516 27.656 14.398 1 98.25 107 ARG B C 1
ATOM 3712 O O . ARG B 1 107 ? 17.453 27.422 15.609 1 98.25 107 ARG B O 1
ATOM 3719 N N . SER B 1 108 ? 18.219 28.641 13.797 1 95.88 108 SER B N 1
ATOM 3720 C CA . SER B 1 108 ? 19.078 29.484 14.633 1 95.88 108 SER B CA 1
ATOM 3721 C C . SER B 1 108 ? 18.438 30.844 14.867 1 95.88 108 SER B C 1
ATOM 3723 O O . SER B 1 108 ? 17.703 31.344 14.016 1 95.88 108 SER B O 1
ATOM 3725 N N . ASP B 1 109 ? 18.688 31.453 15.938 1 93.06 109 ASP B N 1
ATOM 3726 C CA . ASP B 1 109 ? 18.312 32.812 16.281 1 93.06 109 ASP B CA 1
ATOM 3727 C C . ASP B 1 109 ? 19.516 33.625 16.766 1 93.06 109 ASP B C 1
ATOM 3729 O O . ASP B 1 109 ? 20 33.406 17.875 1 93.06 109 ASP B O 1
ATOM 3733 N N . PRO B 1 110 ? 20.156 34.531 16.016 1 92.81 110 PRO B N 1
ATOM 3734 C CA . PRO B 1 110 ? 19.547 35.031 14.773 1 92.81 110 PRO B CA 1
ATOM 3735 C C . PRO B 1 110 ? 19.641 34.031 13.625 1 92.81 110 PRO B C 1
ATOM 3737 O O . PRO B 1 110 ? 20.422 33.094 13.703 1 92.81 110 PRO B O 1
ATOM 3740 N N . LEU B 1 111 ? 18.797 34.344 12.633 1 92.44 111 LEU B N 1
ATOM 3741 C CA . LEU B 1 111 ? 18.75 33.5 11.438 1 92.44 111 LEU B CA 1
ATOM 3742 C C . LEU B 1 111 ? 20.141 33.312 10.852 1 92.44 111 LEU B C 1
ATOM 3744 O O . LEU B 1 111 ? 20.906 34.25 10.734 1 92.44 111 LEU B O 1
ATOM 3748 N N . ALA B 1 112 ? 20.469 32.031 10.547 1 94.69 112 ALA B N 1
ATOM 3749 C CA . ALA B 1 112 ? 21.75 31.719 9.906 1 94.69 112 ALA B CA 1
ATOM 3750 C C . ALA B 1 112 ? 21.672 31.984 8.406 1 94.69 112 ALA B C 1
ATOM 3752 O O . ALA B 1 112 ? 20.594 32.156 7.844 1 94.69 112 ALA B O 1
ATOM 3753 N N . ASP B 1 113 ? 22.922 32.094 7.785 1 94.44 113 ASP B N 1
ATOM 3754 C CA . ASP B 1 113 ? 23.016 32.188 6.332 1 94.44 113 ASP B CA 1
ATOM 3755 C C . ASP B 1 113 ? 22.672 30.844 5.684 1 94.44 113 ASP B C 1
ATOM 3757 O O . ASP B 1 113 ? 23.438 29.875 5.781 1 94.44 113 ASP B O 1
ATOM 3761 N N . HIS B 1 114 ? 21.5 30.844 5.016 1 92.31 114 HIS B N 1
ATOM 3762 C CA . HIS B 1 114 ? 21.016 29.578 4.465 1 92.31 114 HIS B CA 1
ATOM 3763 C C . HIS B 1 114 ? 22 29.016 3.453 1 92.31 114 HIS B C 1
ATOM 3765 O O . HIS B 1 114 ? 22.094 27.797 3.277 1 92.31 114 HIS B O 1
ATOM 3771 N N . THR B 1 115 ? 22.812 29.859 2.781 1 93.12 115 THR B N 1
ATOM 3772 C CA . THR B 1 115 ? 23.75 29.406 1.75 1 93.12 115 THR B CA 1
ATOM 3773 C C . THR B 1 115 ? 24.844 28.547 2.354 1 93.12 115 THR B C 1
ATOM 3775 O O . THR B 1 115 ? 25.547 27.828 1.634 1 93.12 115 THR B O 1
ATOM 3778 N N . THR B 1 116 ? 24.969 28.562 3.676 1 94.94 116 THR B N 1
ATOM 3779 C CA . THR B 1 116 ? 26.016 27.781 4.344 1 94.94 116 THR B CA 1
ATOM 3780 C C . THR B 1 116 ? 25.391 26.641 5.145 1 94.94 116 THR B C 1
ATOM 3782 O O . THR B 1 116 ? 26.109 25.906 5.84 1 94.94 116 THR B O 1
ATOM 3785 N N . CYS B 1 117 ? 24.094 26.516 5.121 1 96.06 117 CYS B N 1
ATOM 3786 C CA . CYS B 1 117 ? 23.391 25.5 5.883 1 96.06 117 CYS B CA 1
ATOM 3787 C C . CYS B 1 117 ? 23.172 24.25 5.043 1 96.06 117 CYS B C 1
ATOM 3789 O O . CYS B 1 117 ? 22.984 24.328 3.828 1 96.06 117 CYS B O 1
ATOM 3791 N N . PRO B 1 118 ? 23.281 23.141 5.688 1 96.5 118 PRO B N 1
ATOM 3792 C CA . PRO B 1 118 ? 22.938 21.922 4.969 1 96.5 118 PRO B CA 1
ATOM 3793 C C . PRO B 1 118 ? 21.438 21.781 4.715 1 96.5 118 PRO B C 1
ATOM 3795 O O . PRO B 1 118 ? 20.641 22.594 5.223 1 96.5 118 PRO B O 1
ATOM 3798 N N . GLN B 1 119 ? 21.062 20.812 3.881 1 96.88 119 GLN B N 1
ATOM 3799 C CA . GLN B 1 119 ? 19.672 20.422 3.748 1 96.88 119 GLN B CA 1
ATOM 3800 C C . GLN B 1 119 ? 19.156 19.766 5.027 1 96.88 119 GLN B C 1
ATOM 3802 O O . GLN B 1 119 ? 19.938 19.25 5.828 1 96.88 119 GLN B O 1
ATOM 3807 N N . PRO B 1 120 ? 17.812 19.828 5.246 1 98 120 PRO B N 1
ATOM 3808 C CA . PRO B 1 120 ? 17.25 19.094 6.391 1 98 120 PRO B CA 1
ATOM 3809 C C . PRO B 1 120 ? 17.641 17.625 6.398 1 98 120 PRO B C 1
ATOM 3811 O O . PRO B 1 120 ? 17.734 17 5.336 1 98 120 PRO B O 1
ATOM 3814 N N . GLU B 1 121 ? 17.859 17.094 7.539 1 97.94 121 GLU B N 1
ATOM 3815 C CA . GLU B 1 121 ? 18.172 15.68 7.785 1 97.94 121 GLU B CA 1
ATOM 3816 C C . GLU B 1 121 ? 17.422 15.148 8.992 1 97.94 121 GLU B C 1
ATOM 3818 O O . GLU B 1 121 ? 16.828 15.922 9.758 1 97.94 121 GLU B O 1
ATOM 3823 N N . LEU B 1 122 ? 17.406 13.828 9.148 1 98.75 122 LEU B N 1
ATOM 3824 C CA . LEU B 1 122 ? 16.734 13.234 10.297 1 98.75 122 LEU B CA 1
ATOM 3825 C C . LEU B 1 122 ? 17.719 12.5 11.195 1 98.75 122 LEU B C 1
ATOM 3827 O O . LEU B 1 122 ? 17.391 11.469 11.781 1 98.75 122 LEU B O 1
ATOM 3831 N N . ASP B 1 123 ? 18.969 12.992 11.172 1 98.56 123 ASP B N 1
ATOM 3832 C CA . ASP B 1 123 ? 19.906 12.523 12.18 1 98.56 123 ASP B CA 1
ATOM 3833 C C . ASP B 1 123 ? 19.719 13.258 13.5 1 98.56 123 ASP B C 1
ATOM 3835 O O . ASP B 1 123 ? 18.906 14.188 13.586 1 98.56 123 ASP B O 1
ATOM 3839 N N . GLU B 1 124 ? 20.422 12.867 14.531 1 98.62 124 GLU B N 1
ATOM 3840 C CA . GLU B 1 124 ? 20.172 13.328 15.891 1 98.62 124 GLU B CA 1
ATOM 3841 C C . GLU B 1 124 ? 20.391 14.836 16.016 1 98.62 124 GLU B C 1
ATOM 3843 O O . GLU B 1 124 ? 19.516 15.562 16.484 1 98.62 124 GLU B O 1
ATOM 3848 N N . PRO B 1 125 ? 21.578 15.406 15.562 1 98.5 125 PRO B N 1
ATOM 3849 C CA . PRO B 1 125 ? 21.75 16.859 15.695 1 98.5 125 PRO B CA 1
ATOM 3850 C C . PRO B 1 125 ? 20.656 17.641 14.984 1 98.5 125 PRO B C 1
ATOM 3852 O O . PRO B 1 125 ? 20.188 18.672 15.5 1 98.5 125 PRO B O 1
ATOM 3855 N N . SER B 1 126 ? 20.25 17.156 13.867 1 98.56 126 SER B N 1
ATOM 3856 C CA . SER B 1 126 ? 19.234 17.859 13.078 1 98.56 126 SER B CA 1
ATOM 3857 C C . SER B 1 126 ? 17.891 17.859 13.781 1 98.56 126 SER B C 1
ATOM 3859 O O . SER B 1 126 ? 17.25 18.906 13.891 1 98.56 126 SER B O 1
ATOM 3861 N N . ILE B 1 127 ? 17.438 16.703 14.242 1 98.88 127 ILE B N 1
ATOM 3862 C CA . ILE B 1 127 ? 16.125 16.594 14.898 1 98.88 127 ILE B CA 1
ATOM 3863 C C . ILE B 1 127 ? 16.125 17.438 16.172 1 98.88 127 ILE B C 1
ATOM 3865 O O . ILE B 1 127 ? 15.156 18.156 16.438 1 98.88 127 ILE B O 1
ATOM 3869 N N . ARG B 1 128 ? 17.156 17.375 16.953 1 98.81 128 ARG B N 1
ATOM 3870 C CA . ARG B 1 128 ? 17.234 18.125 18.203 1 98.81 128 ARG B CA 1
ATOM 3871 C C . ARG B 1 128 ? 17.234 19.625 17.953 1 98.81 128 ARG B C 1
ATOM 3873 O O . ARG B 1 128 ? 16.547 20.375 18.656 1 98.81 128 ARG B O 1
ATOM 3880 N N . ALA B 1 129 ? 18.016 20.047 16.953 1 98.75 129 ALA B N 1
ATOM 3881 C CA . ALA B 1 129 ? 18.047 21.469 16.625 1 98.75 129 ALA B CA 1
ATOM 3882 C C . ALA B 1 129 ? 16.688 21.938 16.125 1 98.75 129 ALA B C 1
ATOM 3884 O O . ALA B 1 129 ? 16.25 23.047 16.453 1 98.75 129 ALA B O 1
ATOM 3885 N N . ALA B 1 130 ? 16.031 21.109 15.305 1 98.94 130 ALA B N 1
ATOM 3886 C CA . ALA B 1 130 ? 14.719 21.469 14.773 1 98.94 130 ALA B CA 1
ATOM 3887 C C . ALA B 1 130 ? 13.703 21.625 15.898 1 98.94 130 ALA B C 1
ATOM 3889 O O . ALA B 1 130 ? 12.953 22.609 15.938 1 98.94 130 ALA B O 1
ATOM 3890 N N . LEU B 1 131 ? 13.68 20.672 16.828 1 98.94 131 LEU B N 1
ATOM 3891 C CA . LEU B 1 131 ? 12.719 20.734 17.922 1 98.94 131 LEU B CA 1
ATOM 3892 C C . LEU B 1 131 ? 13 21.922 18.828 1 98.94 131 LEU B C 1
ATOM 3894 O O . LEU B 1 131 ? 12.07 22.625 19.234 1 98.94 131 LEU B O 1
ATOM 3898 N N . ALA B 1 132 ? 14.266 22.125 19.141 1 98.88 132 ALA B N 1
ATOM 3899 C CA . ALA B 1 132 ? 14.617 23.266 19.984 1 98.88 132 ALA B CA 1
ATOM 3900 C C . ALA B 1 132 ? 14.125 24.578 19.375 1 98.88 132 ALA B C 1
ATOM 3902 O O . ALA B 1 132 ? 13.602 25.438 20.078 1 98.88 132 ALA B O 1
ATOM 3903 N N . ALA B 1 133 ? 14.336 24.734 18.125 1 98.94 133 ALA B N 1
ATOM 3904 C CA . ALA B 1 133 ? 13.898 25.953 17.438 1 98.94 133 ALA B CA 1
ATOM 3905 C C . ALA B 1 133 ? 12.383 26.047 17.422 1 98.94 133 ALA B C 1
ATOM 3907 O O . ALA B 1 133 ? 11.828 27.141 17.609 1 98.94 133 ALA B O 1
ATOM 3908 N N . SER B 1 134 ? 11.672 24.922 17.156 1 98.94 134 SER B N 1
ATOM 3909 C CA . SER B 1 134 ? 10.219 24.906 17.188 1 98.94 134 SER B CA 1
ATOM 3910 C C . SER B 1 134 ? 9.695 25.312 18.562 1 98.94 134 SER B C 1
ATOM 3912 O O . SER B 1 134 ? 8.766 26.125 18.672 1 98.94 134 SER B O 1
ATOM 3914 N N . LEU B 1 135 ? 10.281 24.703 19.594 1 98.94 135 LEU B N 1
ATOM 3915 C CA . LEU B 1 135 ? 9.867 25.031 20.953 1 98.94 135 LEU B CA 1
ATOM 3916 C C . LEU B 1 135 ? 10.078 26.516 21.266 1 98.94 135 LEU B C 1
ATOM 3918 O O . LEU B 1 135 ? 9.25 27.141 21.922 1 98.94 135 LEU B O 1
ATOM 3922 N N . ARG B 1 136 ? 11.188 27.078 20.781 1 98.81 136 ARG B N 1
ATOM 3923 C CA . ARG B 1 136 ? 11.445 28.5 20.938 1 98.81 136 ARG B CA 1
ATOM 3924 C C . ARG B 1 136 ? 10.375 29.344 20.25 1 98.81 136 ARG B C 1
ATOM 3926 O O . ARG B 1 136 ? 9.812 30.25 20.844 1 98.81 136 ARG B O 1
ATOM 3933 N N . ARG B 1 137 ? 10.07 29.062 19.016 1 98.88 137 ARG B N 1
ATOM 3934 C CA . ARG B 1 137 ? 9.086 29.812 18.25 1 98.88 137 ARG B CA 1
ATOM 3935 C C . ARG B 1 137 ? 7.691 29.672 18.844 1 98.88 137 ARG B C 1
ATOM 3937 O O . ARG B 1 137 ? 6.93 30.641 18.922 1 98.88 137 ARG B O 1
ATOM 3944 N N . LEU B 1 138 ? 7.387 28.438 19.312 1 98.94 138 LEU B N 1
ATOM 3945 C CA . LEU B 1 138 ? 6.078 28.125 19.859 1 98.94 138 LEU B CA 1
ATOM 3946 C C . LEU B 1 138 ? 5.957 28.625 21.297 1 98.94 138 LEU B C 1
ATOM 3948 O O . LEU B 1 138 ? 4.863 28.641 21.859 1 98.94 138 LEU B O 1
ATOM 3952 N N . GLN B 1 139 ? 7.07 29.047 21.891 1 98.75 139 GLN B N 1
ATOM 3953 C CA . GLN B 1 139 ? 7.137 29.594 23.25 1 98.75 139 GLN B CA 1
ATOM 3954 C C . GLN B 1 139 ? 6.562 28.609 24.266 1 98.75 139 GLN B C 1
ATOM 3956 O O . GLN B 1 139 ? 5.719 28.984 25.078 1 98.75 139 GLN B O 1
ATOM 3961 N N . THR B 1 140 ? 7.043 27.391 24.219 1 98.81 140 THR B N 1
ATOM 3962 C CA . THR B 1 140 ? 6.664 26.328 25.125 1 98.81 140 THR B CA 1
ATOM 3963 C C . THR B 1 140 ? 7.816 25.344 25.312 1 98.81 140 THR B C 1
ATOM 3965 O O . THR B 1 140 ? 8.773 25.344 24.547 1 98.81 140 THR B O 1
ATOM 3968 N N . ASP B 1 141 ? 7.754 24.516 26.375 1 98.5 141 ASP B N 1
ATOM 3969 C CA . ASP B 1 141 ? 8.859 23.609 26.703 1 98.5 141 ASP B CA 1
ATOM 3970 C C . ASP B 1 141 ? 8.625 22.219 26.141 1 98.5 141 ASP B C 1
ATOM 3972 O O . ASP B 1 141 ? 9.508 21.359 26.188 1 98.5 141 ASP B O 1
ATOM 3976 N N . TYR B 1 142 ? 7.391 21.984 25.625 1 98.75 142 TYR B N 1
ATOM 3977 C CA . TYR B 1 142 ? 7.07 20.672 25.078 1 98.75 142 TYR B CA 1
ATOM 3978 C C . TYR B 1 142 ? 6.023 20.797 23.969 1 98.75 142 TYR B C 1
ATOM 3980 O O . TYR B 1 142 ? 5.34 21.812 23.859 1 98.75 142 TYR B O 1
ATOM 3988 N N . VAL B 1 143 ? 5.961 19.812 23.172 1 98.88 143 VAL B N 1
ATOM 3989 C CA . VAL B 1 143 ? 4.816 19.609 22.297 1 98.88 143 VAL B CA 1
ATOM 3990 C C . VAL B 1 143 ? 4.164 18.266 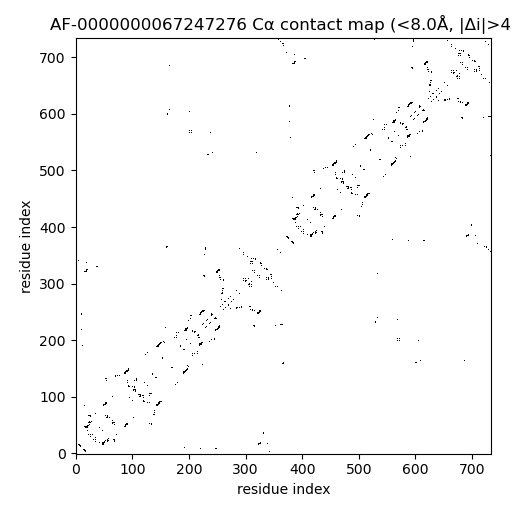22.578 1 98.88 143 VAL B C 1
ATOM 3992 O O . VAL B 1 143 ? 4.809 17.359 23.109 1 98.88 143 VAL B O 1
ATOM 3995 N N . ASP B 1 144 ? 2.861 18.172 22.266 1 98.94 144 ASP B N 1
ATOM 3996 C CA . ASP B 1 144 ? 2.1 16.953 22.547 1 98.94 144 ASP B CA 1
ATOM 3997 C C . ASP B 1 144 ? 2.367 15.883 21.5 1 98.94 144 ASP B C 1
ATOM 3999 O O . ASP B 1 144 ? 2.314 14.688 21.797 1 98.94 144 ASP B O 1
ATOM 4003 N N . LEU B 1 145 ? 2.613 16.297 20.281 1 98.94 145 LEU B N 1
ATOM 4004 C CA . LEU B 1 145 ? 2.848 15.391 19.156 1 98.94 145 LEU B CA 1
ATOM 4005 C C . LEU B 1 145 ? 3.91 15.953 18.219 1 98.94 145 LEU B C 1
ATOM 4007 O O . LEU B 1 145 ? 3.732 17.031 17.656 1 98.94 145 LEU B O 1
ATOM 4011 N N . TYR B 1 146 ? 5.027 15.289 18.125 1 98.94 146 TYR B N 1
ATOM 4012 C CA . TYR B 1 146 ? 6.098 15.656 17.203 1 98.94 146 TYR B CA 1
ATOM 4013 C C . TYR B 1 146 ? 6.191 14.664 16.062 1 98.94 146 TYR B C 1
ATOM 4015 O O . TYR B 1 146 ? 6.438 13.477 16.281 1 98.94 146 TYR B O 1
ATOM 4023 N N . GLN B 1 147 ? 6.012 15.148 14.828 1 98.94 147 GLN B N 1
ATOM 4024 C CA . GLN B 1 147 ? 5.902 14.219 13.711 1 98.94 147 GLN B CA 1
ATOM 4025 C C . GLN B 1 147 ? 7.066 14.391 12.734 1 98.94 147 GLN B C 1
ATOM 4027 O O . GLN B 1 147 ? 7.578 15.5 12.562 1 98.94 147 GLN B O 1
ATOM 4032 N N . ILE B 1 148 ? 7.535 13.305 12.125 1 98.94 148 ILE B N 1
ATOM 4033 C CA . ILE B 1 148 ? 8.406 13.359 10.953 1 98.94 148 ILE B CA 1
ATOM 4034 C C . ILE B 1 148 ? 7.602 13.781 9.734 1 98.94 148 ILE B C 1
ATOM 4036 O O . ILE B 1 148 ? 6.684 13.078 9.305 1 98.94 148 ILE B O 1
ATOM 4040 N N . HIS B 1 149 ? 7.918 14.867 9.133 1 98.88 149 HIS B N 1
ATOM 4041 C CA . HIS B 1 149 ? 7.074 15.531 8.148 1 98.88 149 HIS B CA 1
ATOM 4042 C C . HIS B 1 149 ? 6.953 14.711 6.871 1 98.88 149 HIS B C 1
ATOM 4044 O O . HIS B 1 149 ? 5.902 14.703 6.227 1 98.88 149 HIS B O 1
ATOM 4050 N N . TRP B 1 150 ? 7.98 14.133 6.398 1 98.56 150 TRP B N 1
ATOM 4051 C CA . TRP B 1 150 ? 8.055 13.109 5.359 1 98.56 150 TRP B CA 1
ATOM 4052 C C . TRP B 1 150 ? 9.273 12.219 5.562 1 98.56 150 TRP B C 1
ATOM 4054 O O . TRP B 1 150 ? 10.164 12.539 6.348 1 98.56 150 TRP B O 1
ATOM 4064 N N . PRO B 1 151 ? 9.32 11.086 4.891 1 98.56 151 PRO B N 1
ATOM 4065 C CA . PRO B 1 151 ? 10.375 10.109 5.184 1 98.56 151 PRO B CA 1
ATOM 4066 C C . PRO B 1 151 ? 11.758 10.594 4.754 1 98.56 151 PRO B C 1
ATOM 4068 O O . PRO B 1 151 ? 11.883 11.289 3.748 1 98.56 151 PRO B O 1
ATOM 4071 N N . ALA B 1 152 ? 12.742 10.156 5.5 1 98.25 152 ALA B N 1
ATOM 4072 C CA . ALA B 1 152 ? 14.133 10.414 5.145 1 98.25 152 ALA B CA 1
ATOM 4073 C C . ALA B 1 152 ? 14.5 9.742 3.822 1 98.25 152 ALA B C 1
ATOM 4075 O O . ALA B 1 152 ? 15.297 10.273 3.051 1 98.25 152 ALA B O 1
ATOM 4076 N N . ARG B 1 153 ? 13.898 8.617 3.531 1 98.25 153 ARG B N 1
ATOM 4077 C CA . ARG B 1 153 ? 14.188 7.816 2.348 1 98.25 153 ARG B CA 1
ATOM 4078 C C . ARG B 1 153 ? 13.328 8.258 1.166 1 98.25 153 ARG B C 1
ATOM 4080 O O . ARG B 1 153 ? 12.406 9.062 1.325 1 98.25 153 ARG B O 1
ATOM 4087 N N . TYR B 1 154 ? 13.672 7.691 0.046 1 97.5 154 TYR B N 1
ATOM 4088 C CA . TYR B 1 154 ? 12.836 7.98 -1.111 1 97.5 154 TYR B CA 1
ATOM 4089 C C . TYR B 1 154 ? 11.461 7.324 -0.966 1 97.5 154 TYR B C 1
ATOM 4091 O O . TYR B 1 154 ? 11.359 6.156 -0.594 1 97.5 154 TYR B O 1
ATOM 4099 N N . VAL B 1 155 ? 10.453 8.008 -1.193 1 97.44 155 VAL B N 1
ATOM 4100 C CA . VAL B 1 155 ? 9.062 7.586 -1.354 1 97.44 155 VAL B CA 1
ATOM 4101 C C . VAL B 1 155 ? 8.383 8.438 -2.42 1 97.44 155 VAL B C 1
ATOM 4103 O O . VAL B 1 155 ? 8.602 9.656 -2.482 1 97.44 155 VAL B O 1
ATOM 4106 N N . PRO B 1 156 ? 7.625 7.738 -3.338 1 96.5 156 PRO B N 1
ATOM 4107 C CA . PRO B 1 156 ? 6.812 8.602 -4.195 1 96.5 156 PRO B CA 1
ATOM 4108 C C . PRO B 1 156 ? 5.805 9.438 -3.404 1 96.5 156 PRO B C 1
ATOM 4110 O O . PRO B 1 156 ? 5.035 8.891 -2.611 1 96.5 156 PRO B O 1
ATOM 4113 N N . LEU B 1 157 ? 5.797 10.734 -3.543 1 94.5 157 LEU B N 1
ATOM 4114 C CA . LEU B 1 157 ? 4.98 11.648 -2.754 1 94.5 157 LEU B CA 1
ATOM 4115 C C . LEU B 1 157 ? 4.266 12.656 -3.65 1 94.5 157 LEU B C 1
ATOM 4117 O O . LEU B 1 157 ? 4.715 12.93 -4.766 1 94.5 157 LEU B O 1
ATOM 4121 N N . TRP B 1 158 ? 3.123 13.172 -3.119 1 94.25 158 TRP B N 1
ATOM 4122 C CA . TRP B 1 158 ? 2.457 14.367 -3.613 1 94.25 158 TRP B CA 1
ATOM 4123 C C . TRP B 1 158 ? 2.104 14.227 -5.09 1 94.25 158 TRP B C 1
ATOM 4125 O O . TRP B 1 158 ? 2.48 15.07 -5.91 1 94.25 158 TRP B O 1
ATOM 4135 N N . GLY B 1 159 ? 1.416 13.188 -5.391 1 94.75 159 GLY B N 1
ATOM 4136 C CA . GLY B 1 159 ? 0.915 12.922 -6.73 1 94.75 159 GLY B CA 1
ATOM 4137 C C . GLY B 1 159 ? 1.636 11.781 -7.426 1 94.75 159 GLY B C 1
ATOM 4138 O O . GLY B 1 159 ? 1.132 11.234 -8.406 1 94.75 159 GLY B O 1
ATOM 4139 N N . LYS B 1 160 ? 2.824 11.461 -6.965 1 95.38 160 LYS B N 1
ATOM 4140 C CA . LYS B 1 160 ? 3.559 10.312 -7.488 1 95.38 160 LYS B CA 1
ATOM 4141 C C . LYS B 1 160 ? 3.174 9.031 -6.754 1 95.38 160 LYS B C 1
ATOM 4143 O O . LYS B 1 160 ? 2.971 9.039 -5.539 1 95.38 160 LYS B O 1
ATOM 4148 N N . ARG B 1 161 ? 3.043 7.926 -7.555 1 94.25 161 ARG B N 1
ATOM 4149 C CA . ARG B 1 161 ? 2.586 6.688 -6.934 1 94.25 161 ARG B CA 1
ATOM 4150 C C . ARG B 1 161 ? 3.525 5.531 -7.258 1 94.25 161 ARG B C 1
ATOM 4152 O O . ARG B 1 161 ? 3.67 4.598 -6.465 1 94.25 161 ARG B O 1
ATOM 4159 N N . GLN B 1 162 ? 4.145 5.531 -8.391 1 96.69 162 GLN B N 1
ATOM 4160 C CA . GLN B 1 162 ? 5.051 4.461 -8.789 1 96.69 162 GLN B CA 1
ATOM 4161 C C . GLN B 1 162 ? 6.355 4.527 -8 1 96.69 162 GLN B C 1
ATOM 4163 O O . GLN B 1 162 ? 7.02 5.562 -7.973 1 96.69 162 GLN B O 1
ATOM 4168 N N . TYR B 1 163 ? 6.707 3.436 -7.332 1 98.25 163 TYR B N 1
ATOM 4169 C CA . TYR B 1 163 ? 8.008 3.375 -6.676 1 98.25 163 TYR B CA 1
ATOM 4170 C C . TYR B 1 163 ? 9.133 3.23 -7.699 1 98.25 163 TYR B C 1
ATOM 4172 O O . TYR B 1 163 ? 9.148 2.275 -8.477 1 98.25 163 TYR B O 1
ATOM 4180 N N . ARG B 1 164 ? 10.016 4.16 -7.703 1 97.12 164 ARG B N 1
ATOM 4181 C CA . ARG B 1 164 ? 11.117 4.199 -8.656 1 97.12 164 ARG B CA 1
ATOM 4182 C C . ARG B 1 164 ? 12.445 3.895 -7.977 1 97.12 164 ARG B C 1
ATOM 4184 O O . ARG B 1 164 ? 13.047 4.77 -7.348 1 97.12 164 ARG B O 1
ATOM 4191 N N . VAL B 1 165 ? 12.914 2.709 -8.242 1 97.44 165 VAL B N 1
ATOM 4192 C CA . VAL B 1 165 ? 14.07 2.186 -7.523 1 97.44 165 VAL B CA 1
ATOM 4193 C C . VAL B 1 165 ? 15.297 3.043 -7.828 1 97.44 165 VAL B C 1
ATOM 4195 O O . VAL B 1 165 ? 16.188 3.186 -6.988 1 97.44 165 VAL B O 1
ATOM 4198 N N . GLU B 1 166 ? 15.312 3.688 -8.992 1 97.06 166 GLU B N 1
ATOM 4199 C CA . GLU B 1 166 ? 16.438 4.508 -9.414 1 97.06 166 GLU B CA 1
ATOM 4200 C C . GLU B 1 166 ? 16.562 5.77 -8.562 1 97.06 166 GLU B C 1
ATOM 4202 O O . GLU B 1 166 ? 17.594 6.445 -8.586 1 97.06 166 GLU B O 1
ATOM 4207 N N . ASN B 1 167 ? 15.5 6.125 -7.84 1 97.19 167 ASN B N 1
ATOM 4208 C CA . ASN B 1 167 ? 15.5 7.332 -7.016 1 97.19 167 ASN B CA 1
ATOM 4209 C C . ASN B 1 167 ? 15.898 7.023 -5.574 1 97.19 167 ASN B C 1
ATOM 4211 O O . ASN B 1 167 ? 15.992 7.93 -4.746 1 97.19 167 ASN B O 1
ATOM 4215 N N . GLU B 1 168 ? 16.141 5.754 -5.301 1 98 168 GLU B N 1
ATOM 4216 C CA . GLU B 1 168 ? 16.625 5.395 -3.965 1 98 168 GLU B CA 1
ATOM 4217 C C . GLU B 1 168 ? 17.891 6.164 -3.605 1 98 168 GLU B C 1
ATOM 4219 O O . GLU B 1 168 ? 18.672 6.52 -4.484 1 98 168 GLU B O 1
ATOM 4224 N N . ARG B 1 169 ? 18.062 6.449 -2.307 1 97.38 169 ARG B N 1
ATOM 4225 C CA . ARG B 1 169 ? 19.203 7.203 -1.785 1 97.38 169 ARG B CA 1
ATOM 4226 C C . ARG B 1 169 ? 19.5 6.801 -0.346 1 97.38 169 ARG B C 1
ATOM 4228 O O . ARG B 1 169 ? 18.641 6.266 0.352 1 97.38 169 ARG B O 1
ATOM 4235 N N . PRO B 1 170 ? 20.797 7.027 0.055 1 97.19 170 PRO B N 1
ATOM 4236 C CA . PRO B 1 170 ? 21.078 6.836 1.479 1 97.19 170 PRO B CA 1
ATOM 4237 C C . PRO B 1 170 ? 20.219 7.723 2.375 1 97.19 170 PRO B C 1
ATOM 4239 O O . PRO B 1 170 ? 19.859 8.836 1.988 1 97.19 170 PRO B O 1
ATOM 4242 N N . PHE B 1 171 ? 19.875 7.215 3.506 1 98.19 171 PHE B N 1
ATOM 4243 C CA . PHE B 1 171 ? 19.062 7.969 4.453 1 98.19 171 PHE B CA 1
ATOM 4244 C C . PHE B 1 171 ? 19.406 7.582 5.887 1 98.19 171 PHE B C 1
ATOM 4246 O O . PHE B 1 171 ? 20.047 6.555 6.121 1 98.19 171 PHE B O 1
ATOM 4253 N N . THR B 1 172 ? 19.062 8.477 6.855 1 98.62 172 THR B N 1
ATOM 4254 C CA . THR B 1 172 ? 19.219 8.148 8.266 1 98.62 172 THR B CA 1
ATOM 4255 C C . THR B 1 172 ? 18.422 6.879 8.609 1 98.62 172 THR B C 1
ATOM 4257 O O . THR B 1 172 ? 17.234 6.793 8.336 1 98.62 172 THR B O 1
ATOM 4260 N N . PRO B 1 173 ? 19.078 5.875 9.195 1 98.5 173 PRO B N 1
ATOM 4261 C CA . PRO B 1 173 ? 18.391 4.605 9.484 1 98.5 173 PRO B CA 1
ATOM 4262 C C . PRO B 1 173 ? 17.172 4.777 10.383 1 98.5 173 PRO B C 1
ATOM 4264 O O . PRO B 1 173 ? 17.156 5.652 11.25 1 98.5 173 PRO B O 1
ATOM 4267 N N . PHE B 1 174 ? 16.188 3.902 10.203 1 98.75 174 PHE B N 1
ATOM 4268 C CA . PHE B 1 174 ? 14.953 3.926 10.984 1 98.75 174 PHE B CA 1
ATOM 4269 C C . PHE B 1 174 ? 15.258 3.9 12.477 1 98.75 174 PHE B C 1
ATOM 4271 O O . PHE B 1 174 ? 14.68 4.668 13.25 1 98.75 174 PHE B O 1
ATOM 4278 N N . GLU B 1 175 ? 16.156 3.039 12.883 1 98.75 175 GLU B N 1
ATOM 4279 C CA . GLU B 1 175 ? 16.484 2.854 14.289 1 98.75 175 GLU B CA 1
ATOM 4280 C C . GLU B 1 175 ? 17.016 4.145 14.906 1 98.75 175 GLU B C 1
ATOM 4282 O O . GLU B 1 175 ? 16.703 4.465 16.062 1 98.75 175 GLU B O 1
ATOM 4287 N N . GLU B 1 176 ? 17.828 4.832 14.141 1 98.88 176 GLU B N 1
ATOM 4288 C CA . GLU B 1 176 ? 18.375 6.094 14.648 1 98.88 176 GLU B CA 1
ATOM 4289 C C . GLU B 1 176 ? 17.266 7.125 14.828 1 98.88 176 GLU B C 1
ATOM 4291 O O . GLU B 1 176 ? 17.203 7.809 15.852 1 98.88 176 GLU B O 1
ATOM 4296 N N . GLN B 1 177 ? 16.406 7.262 13.883 1 98.94 177 GLN B N 1
ATOM 4297 C CA . GLN B 1 177 ? 15.281 8.195 13.969 1 98.94 177 GLN B CA 1
ATOM 4298 C C . GLN B 1 177 ? 14.406 7.891 15.18 1 98.94 177 GLN B C 1
ATOM 4300 O O . GLN B 1 177 ? 14.055 8.797 15.945 1 98.94 177 GLN B O 1
ATOM 4305 N N . VAL B 1 178 ? 14.102 6.602 15.359 1 98.94 178 VAL B N 1
ATOM 4306 C CA . VAL B 1 178 ? 13.234 6.148 16.438 1 98.94 178 VAL B CA 1
ATOM 4307 C C . VAL B 1 178 ? 13.906 6.398 17.781 1 98.94 178 VAL B C 1
ATOM 4309 O O . VAL B 1 178 ? 13.266 6.875 18.719 1 98.94 178 VAL B O 1
ATOM 4312 N N . ARG B 1 179 ? 15.188 6.039 17.875 1 98.88 179 ARG B N 1
ATOM 4313 C CA . ARG B 1 179 ? 15.93 6.246 19.109 1 98.88 179 ARG B CA 1
ATOM 4314 C C . ARG B 1 179 ? 15.867 7.707 19.547 1 98.88 179 ARG B C 1
ATOM 4316 O O . ARG B 1 179 ? 15.664 7.992 20.734 1 98.88 179 ARG B O 1
ATOM 4323 N N . ILE B 1 180 ? 16.031 8.641 18.609 1 98.94 180 ILE B N 1
ATOM 4324 C CA . ILE B 1 180 ? 16.031 10.07 18.922 1 98.94 180 ILE B CA 1
ATOM 4325 C C . ILE B 1 180 ? 14.656 10.477 19.453 1 98.94 180 ILE B C 1
ATOM 4327 O O . ILE B 1 180 ? 14.562 11.211 20.438 1 98.94 180 ILE B O 1
ATOM 4331 N N . MET B 1 181 ? 13.547 9.984 18.828 1 98.94 181 MET B N 1
ATOM 4332 C CA . MET B 1 181 ? 12.203 10.289 19.312 1 98.94 181 MET B CA 1
ATOM 4333 C C . MET B 1 181 ? 12.016 9.773 20.734 1 98.94 181 MET B C 1
ATOM 4335 O O . MET B 1 181 ? 11.43 10.469 21.578 1 98.94 181 MET B O 1
ATOM 4339 N N . GLY B 1 182 ? 12.5 8.586 20.984 1 98.94 182 GLY B N 1
ATOM 4340 C CA . GLY B 1 182 ? 12.43 8.031 22.328 1 98.94 182 GLY B CA 1
ATOM 4341 C C . GLY B 1 182 ? 13.148 8.891 23.359 1 98.94 182 GLY B C 1
ATOM 4342 O O . GLY B 1 182 ? 12.641 9.102 24.469 1 98.94 182 GLY B O 1
ATOM 4343 N N . GLU B 1 183 ? 14.336 9.367 23.031 1 98.88 183 GLU B N 1
ATOM 4344 C CA . GLU B 1 183 ? 15.117 10.219 23.922 1 98.88 183 GLU B CA 1
ATOM 4345 C C . GLU B 1 183 ? 14.383 11.523 24.203 1 98.88 183 GLU B C 1
ATOM 4347 O O . GLU B 1 183 ? 14.391 12.016 25.344 1 98.88 183 GLU B O 1
ATOM 4352 N N . LEU B 1 184 ? 13.789 12.086 23.172 1 98.94 184 LEU B N 1
ATOM 4353 C CA . LEU B 1 184 ? 13.055 13.336 23.328 1 98.94 184 LEU B CA 1
ATOM 4354 C C . LEU B 1 184 ? 11.844 13.141 24.234 1 98.94 184 LEU B C 1
ATOM 4356 O O . LEU B 1 184 ? 11.469 14.047 24.984 1 98.94 184 LEU B O 1
ATOM 4360 N N . ILE B 1 185 ? 11.156 11.984 24.188 1 98.88 185 ILE B N 1
ATOM 4361 C CA . ILE B 1 185 ? 10.062 11.656 25.094 1 98.88 185 ILE B CA 1
ATOM 4362 C C . ILE B 1 185 ? 10.578 11.594 26.516 1 98.88 185 ILE B C 1
ATOM 4364 O O . ILE B 1 185 ? 9.977 12.18 27.422 1 98.88 185 ILE B O 1
ATOM 4368 N N . LYS B 1 186 ? 11.688 10.961 26.766 1 98.75 186 LYS B N 1
ATOM 4369 C CA . LYS B 1 186 ? 12.273 10.828 28.094 1 98.75 186 LYS B CA 1
ATOM 4370 C C . LYS B 1 186 ? 12.656 12.188 28.672 1 98.75 186 LYS B C 1
ATOM 4372 O O . LYS B 1 186 ? 12.539 12.414 29.875 1 98.75 186 LYS B O 1
ATOM 4377 N N . GLU B 1 187 ? 13.109 13.047 27.781 1 98.81 187 GLU B N 1
ATOM 4378 C CA . GLU B 1 187 ? 13.531 14.383 28.188 1 98.81 187 GLU B CA 1
ATOM 4379 C C . GLU B 1 187 ? 12.328 15.281 28.453 1 98.81 187 GLU B C 1
ATOM 4381 O O . GLU B 1 187 ? 12.484 16.406 28.953 1 98.81 187 GLU B O 1
ATOM 4386 N N . GLY B 1 188 ? 11.133 14.852 28.047 1 98.69 188 GLY B N 1
ATOM 4387 C CA . GLY B 1 188 ? 9.906 15.594 28.297 1 98.69 188 GLY B CA 1
ATOM 4388 C C . GLY B 1 188 ? 9.641 16.688 27.281 1 98.69 188 GLY B C 1
ATOM 4389 O O . GLY B 1 188 ? 8.758 17.516 27.469 1 98.69 188 GLY B O 1
ATOM 4390 N N . LYS B 1 189 ? 10.406 16.688 26.219 1 98.88 189 LYS B N 1
ATOM 4391 C CA . LYS B 1 189 ? 10.266 17.719 25.203 1 98.88 189 LYS B CA 1
ATOM 4392 C C . LYS B 1 189 ? 9.102 17.406 24.266 1 98.88 189 LYS B C 1
ATOM 4394 O O . LYS B 1 189 ? 8.531 18.328 23.656 1 98.88 189 LYS B O 1
ATOM 4399 N N . ILE B 1 190 ? 8.828 16.141 24.094 1 98.88 190 ILE B N 1
ATOM 4400 C CA . ILE B 1 190 ? 7.645 15.703 23.359 1 98.88 190 ILE B CA 1
ATOM 4401 C C . ILE B 1 190 ? 6.902 14.641 24.172 1 98.88 190 ILE B C 1
ATOM 4403 O O . ILE B 1 190 ? 7.512 13.914 24.969 1 98.88 190 ILE B O 1
ATOM 4407 N N . ARG B 1 191 ? 5.559 14.586 23.984 1 98.81 191 ARG B N 1
ATOM 4408 C CA . ARG B 1 191 ? 4.777 13.578 24.703 1 98.81 191 ARG B CA 1
ATOM 4409 C C . ARG B 1 191 ? 4.582 12.336 23.828 1 98.81 191 ARG B C 1
ATOM 4411 O O . ARG B 1 191 ? 4.672 11.211 24.328 1 98.81 191 ARG B O 1
ATOM 4418 N N . HIS B 1 192 ? 4.254 12.508 22.609 1 98.88 192 HIS B N 1
ATOM 4419 C CA . HIS B 1 192 ? 4.066 11.477 21.594 1 98.88 192 HIS B CA 1
ATOM 4420 C C . HIS B 1 192 ? 4.766 11.844 20.297 1 98.88 192 HIS B C 1
ATOM 4422 O O . HIS B 1 192 ? 5.223 12.977 20.125 1 98.88 192 HIS B O 1
ATOM 4428 N N . TRP B 1 193 ? 4.914 10.906 19.422 1 98.94 193 TRP B N 1
ATOM 4429 C CA . TRP B 1 193 ? 5.469 11.203 18.094 1 98.94 193 TRP B CA 1
ATOM 4430 C C . TRP B 1 193 ? 4.699 10.469 17 1 98.94 193 TRP B C 1
ATOM 4432 O O . TRP B 1 193 ? 3.891 9.578 17.297 1 98.94 193 TRP B O 1
ATOM 4442 N N . GLY B 1 194 ? 4.816 10.938 15.781 1 98.94 194 GLY B N 1
ATOM 4443 C CA . GLY B 1 194 ? 4.074 10.391 14.656 1 98.94 194 GLY B CA 1
ATOM 4444 C C . GLY B 1 194 ? 4.812 10.516 13.336 1 98.94 194 GLY B C 1
ATOM 4445 O O . GLY B 1 194 ? 5.992 10.867 13.312 1 98.94 194 GLY B O 1
ATOM 4446 N N . LEU B 1 195 ? 4.168 10.078 12.336 1 98.94 195 LEU B N 1
ATOM 4447 C CA . LEU B 1 195 ? 4.688 10.055 10.977 1 98.94 195 LEU B CA 1
ATOM 4448 C C . LEU B 1 195 ? 3.816 10.891 10.047 1 98.94 195 LEU B C 1
ATOM 4450 O O . LEU B 1 195 ? 2.658 11.164 10.359 1 98.94 195 LEU B O 1
ATOM 4454 N N . SER B 1 196 ? 4.355 11.336 8.945 1 98.81 196 SER B N 1
ATOM 4455 C CA . SER B 1 196 ? 3.59 12 7.895 1 98.81 196 SER B CA 1
ATOM 4456 C C . SER B 1 196 ? 4.082 11.586 6.508 1 98.81 196 SER B C 1
ATOM 4458 O O . SER B 1 196 ? 5.277 11.359 6.309 1 98.81 196 SER B O 1
ATOM 4460 N N . ASN B 1 197 ? 3.154 11.492 5.594 1 98.5 197 ASN B N 1
ATOM 4461 C CA . ASN B 1 197 ? 3.449 11.125 4.215 1 98.5 197 ASN B CA 1
ATOM 4462 C C . ASN B 1 197 ? 4.227 9.82 4.137 1 98.5 197 ASN B C 1
ATOM 4464 O O . ASN B 1 197 ? 5.168 9.695 3.35 1 98.5 197 ASN B O 1
ATOM 4468 N N . GLU B 1 198 ? 3.861 8.906 4.992 1 98.69 198 GLU B N 1
ATOM 4469 C CA . GLU B 1 198 ? 4.586 7.652 5.145 1 98.69 198 GLU B CA 1
ATOM 4470 C C . GLU B 1 198 ? 3.852 6.504 4.457 1 98.69 198 GLU B C 1
ATOM 4472 O O . GLU B 1 198 ? 2.697 6.656 4.051 1 98.69 198 GLU B O 1
ATOM 4477 N N . THR B 1 199 ? 4.508 5.359 4.234 1 98.75 199 THR B N 1
ATOM 4478 C CA . THR B 1 199 ? 4 4.156 3.584 1 98.75 199 THR B CA 1
ATOM 4479 C C . THR B 1 199 ? 3.855 3.018 4.59 1 98.75 199 THR B C 1
ATOM 4481 O O . THR B 1 199 ? 4.309 3.129 5.73 1 98.75 199 THR B O 1
ATOM 4484 N N . SER B 1 200 ? 3.15 1.951 4.164 1 98.88 200 SER B N 1
ATOM 4485 C CA . SER B 1 200 ? 3.014 0.776 5.02 1 98.88 200 SER B CA 1
ATOM 4486 C C . SER B 1 200 ? 4.375 0.218 5.414 1 98.88 200 SER B C 1
ATOM 4488 O O . SER B 1 200 ? 4.566 -0.22 6.551 1 98.88 200 SER B O 1
ATOM 4490 N N . TYR B 1 201 ? 5.387 0.196 4.473 1 98.94 201 TYR B N 1
ATOM 4491 C CA . TYR B 1 201 ? 6.738 -0.259 4.77 1 98.94 201 TYR B CA 1
ATOM 4492 C C . TYR B 1 201 ? 7.367 0.585 5.875 1 98.94 201 TYR B C 1
ATOM 4494 O O . TYR B 1 201 ? 7.918 0.047 6.836 1 98.94 201 TYR B O 1
ATOM 4502 N N . GLY B 1 202 ? 7.246 1.918 5.688 1 98.88 202 GLY B N 1
ATOM 4503 C CA . GLY B 1 202 ? 7.816 2.814 6.684 1 98.88 202 GLY B CA 1
ATOM 4504 C C . GLY B 1 202 ? 7.18 2.672 8.055 1 98.88 202 GLY B C 1
ATOM 4505 O O . GLY B 1 202 ? 7.875 2.668 9.07 1 98.88 202 GLY B O 1
ATOM 4506 N N . VAL B 1 203 ? 5.844 2.592 8.102 1 98.94 203 VAL B N 1
ATOM 4507 C CA . VAL B 1 203 ? 5.141 2.393 9.359 1 98.94 203 VAL B CA 1
ATOM 4508 C C . VAL B 1 203 ? 5.652 1.127 10.047 1 98.94 203 VAL B C 1
ATOM 4510 O O . VAL B 1 203 ? 5.965 1.14 11.234 1 98.94 203 VAL B O 1
ATOM 4513 N N . ALA B 1 204 ? 5.723 0.039 9.25 1 98.94 204 ALA B N 1
ATOM 4514 C CA . ALA B 1 204 ? 6.188 -1.226 9.812 1 98.94 204 ALA B CA 1
ATOM 4515 C C . ALA B 1 204 ? 7.602 -1.091 10.375 1 98.94 204 ALA B C 1
ATOM 4517 O O . ALA B 1 204 ? 7.875 -1.522 11.492 1 98.94 204 ALA B O 1
ATOM 4518 N N . GLN B 1 205 ? 8.5 -0.478 9.57 1 98.88 205 GLN B N 1
ATOM 4519 C CA . GLN B 1 205 ? 9.891 -0.337 10 1 98.88 205 GLN B CA 1
ATOM 4520 C C . GLN B 1 205 ? 9.984 0.496 11.273 1 98.88 205 GLN B C 1
ATOM 4522 O O . GLN B 1 205 ? 10.719 0.14 12.203 1 98.88 205 GLN B O 1
ATOM 4527 N N . MET B 1 206 ? 9.258 1.634 11.328 1 98.94 206 MET B N 1
ATOM 4528 C CA . MET B 1 206 ? 9.289 2.521 12.484 1 98.94 206 MET B CA 1
ATOM 4529 C C . MET B 1 206 ? 8.742 1.821 13.719 1 98.94 206 MET B C 1
ATOM 4531 O O . MET B 1 206 ? 9.328 1.902 14.805 1 98.94 206 MET B O 1
ATOM 4535 N N . CYS B 1 207 ? 7.633 1.147 13.594 1 98.88 207 CYS B N 1
ATOM 4536 C CA . CYS B 1 207 ? 6.996 0.477 14.719 1 98.88 207 CYS B CA 1
ATOM 4537 C C . CYS B 1 207 ? 7.852 -0.686 15.211 1 98.88 207 CYS B C 1
ATOM 4539 O O . CYS B 1 207 ? 7.988 -0.892 16.422 1 98.88 207 CYS B O 1
ATOM 4541 N N . GLU B 1 208 ? 8.414 -1.471 14.289 1 98.69 208 GLU B N 1
ATOM 4542 C CA . GLU B 1 208 ? 9.258 -2.59 14.688 1 98.69 208 GLU B CA 1
ATOM 4543 C C . GLU B 1 208 ? 10.539 -2.1 15.352 1 98.69 208 GLU B C 1
ATOM 4545 O O . GLU B 1 208 ? 11.023 -2.717 16.312 1 98.69 208 GLU B O 1
ATOM 4550 N N . ALA B 1 209 ? 11.125 -1.021 14.812 1 98.75 209 ALA B N 1
ATOM 4551 C CA . ALA B 1 209 ? 12.289 -0.421 15.461 1 98.75 209 ALA B CA 1
ATOM 4552 C C . ALA B 1 209 ? 11.945 0.049 16.875 1 98.75 209 ALA B C 1
ATOM 4554 O O . ALA B 1 209 ? 12.727 -0.145 17.797 1 98.75 209 ALA B O 1
ATOM 4555 N N . ALA B 1 210 ? 10.789 0.717 17.031 1 98.88 210 ALA B N 1
ATOM 4556 C CA . ALA B 1 210 ? 10.344 1.183 18.344 1 98.88 210 ALA B CA 1
ATOM 4557 C C . ALA B 1 210 ? 10.242 0.023 19.328 1 98.88 210 ALA B C 1
ATOM 4559 O O . ALA B 1 210 ? 10.695 0.128 20.469 1 98.88 210 ALA B O 1
ATOM 4560 N N . LYS B 1 211 ? 9.641 -1.03 18.875 1 98.06 211 LYS B N 1
ATOM 4561 C CA . LYS B 1 211 ? 9.508 -2.223 19.703 1 98.06 211 LYS B CA 1
ATOM 4562 C C . LYS B 1 211 ? 10.875 -2.74 20.156 1 98.06 211 LYS B C 1
ATOM 4564 O O . LYS B 1 211 ? 11.086 -3.037 21.328 1 98.06 211 LYS B O 1
ATOM 4569 N N . ARG B 1 212 ? 11.805 -2.838 19.234 1 97.56 212 ARG B N 1
ATOM 4570 C CA . ARG B 1 212 ? 13.133 -3.365 19.516 1 97.56 212 ARG B CA 1
ATOM 4571 C C . ARG B 1 212 ? 13.883 -2.467 20.5 1 97.56 212 ARG B C 1
ATOM 4573 O O . ARG B 1 212 ? 14.648 -2.953 21.328 1 97.56 212 ARG B O 1
ATOM 4580 N N . LEU B 1 213 ? 13.648 -1.189 20.406 1 98.56 213 LEU B N 1
ATOM 4581 C CA . LEU B 1 213 ? 14.422 -0.225 21.188 1 98.56 213 LEU B CA 1
ATOM 4582 C C . LEU B 1 213 ? 13.719 0.105 22.5 1 98.56 213 LEU B C 1
ATOM 4584 O O . LEU B 1 213 ? 14.25 0.844 23.328 1 98.56 213 LEU B O 1
ATOM 4588 N N . GLY B 1 214 ? 12.523 -0.408 22.688 1 98.44 214 GLY B N 1
ATOM 4589 C CA . GLY B 1 214 ? 11.75 -0.08 23.875 1 98.44 214 GLY B CA 1
ATOM 4590 C C . GLY B 1 214 ? 11.227 1.344 23.875 1 98.44 214 GLY B C 1
ATOM 4591 O O . GLY B 1 214 ? 11.148 1.985 24.922 1 98.44 214 GLY B O 1
ATOM 4592 N N . VAL B 1 215 ? 11.016 1.957 22.719 1 98.75 215 VAL B N 1
ATOM 4593 C CA . VAL B 1 215 ? 10.461 3.295 22.531 1 98.75 215 VAL B CA 1
ATOM 4594 C C . VAL B 1 215 ? 8.961 3.205 22.281 1 98.75 215 VAL B C 1
ATOM 4596 O O . VAL B 1 215 ? 8.492 2.314 21.562 1 98.75 215 VAL B O 1
ATOM 4599 N N . PRO B 1 216 ? 8.133 4.082 22.984 1 98.69 216 PRO B N 1
ATOM 4600 C CA . PRO B 1 216 ? 6.727 4.113 22.562 1 98.69 216 PRO B CA 1
ATOM 4601 C C . PRO B 1 216 ? 6.562 4.281 21.047 1 98.69 216 PRO B C 1
ATOM 4603 O O . PRO B 1 216 ? 7.301 5.051 20.438 1 98.69 216 PRO B O 1
ATOM 4606 N N . PRO B 1 217 ? 5.684 3.527 20.406 1 98.69 217 PRO B N 1
ATOM 4607 C CA . PRO B 1 217 ? 5.516 3.604 18.953 1 98.69 217 PRO B CA 1
ATOM 4608 C C . PRO B 1 217 ? 4.891 4.922 18.5 1 98.69 217 PRO B C 1
ATOM 4610 O O . PRO B 1 217 ? 4.316 5.648 19.312 1 98.69 217 PRO B O 1
ATOM 4613 N N . PRO B 1 218 ? 5.105 5.289 17.219 1 98.94 218 PRO B N 1
ATOM 4614 C CA . PRO B 1 218 ? 4.336 6.43 16.703 1 98.94 218 PRO B CA 1
ATOM 4615 C C . PRO B 1 218 ? 2.83 6.234 16.844 1 98.94 218 PRO B C 1
ATOM 4617 O O . PRO B 1 218 ? 2.33 5.121 16.688 1 98.94 218 PRO B O 1
ATOM 4620 N N . VAL B 1 219 ? 2.088 7.348 17.062 1 98.88 219 VAL B N 1
ATOM 4621 C CA . VAL B 1 219 ? 0.676 7.188 17.391 1 98.88 219 VAL B CA 1
ATOM 4622 C C . VAL B 1 219 ? -0.19 7.758 16.281 1 98.88 219 VAL B C 1
ATOM 4624 O O . VAL B 1 219 ? -1.411 7.582 16.281 1 98.88 219 VAL B O 1
ATOM 4627 N N . SER B 1 220 ? 0.46 8.445 15.25 1 98.94 220 SER B N 1
ATOM 4628 C CA . SER B 1 220 ? -0.288 9.078 14.172 1 98.94 220 SER B CA 1
ATOM 4629 C C . SER B 1 220 ? 0.437 8.93 12.836 1 98.94 220 SER B C 1
ATOM 4631 O O . SER B 1 220 ? 1.644 8.68 12.805 1 98.94 220 SER B O 1
ATOM 4633 N N . ILE B 1 221 ? -0.309 8.984 11.836 1 98.94 221 ILE B N 1
ATOM 4634 C CA . ILE B 1 221 ? 0.196 9.164 10.477 1 98.94 221 ILE B CA 1
ATOM 4635 C C . ILE B 1 221 ? -0.586 10.273 9.781 1 98.94 221 ILE B C 1
ATOM 4637 O O . ILE B 1 221 ? -1.811 10.195 9.648 1 98.94 221 ILE B O 1
ATOM 4641 N N . GLN B 1 222 ? 0.076 11.344 9.43 1 98.94 222 GLN B N 1
ATOM 4642 C CA . GLN B 1 222 ? -0.537 12.453 8.711 1 98.94 222 GLN B CA 1
ATOM 4643 C C . GLN B 1 222 ? -0.319 12.32 7.207 1 98.94 222 GLN B C 1
ATOM 4645 O O . GLN B 1 222 ? 0.778 12.578 6.711 1 98.94 222 GLN B O 1
ATOM 4650 N N . ASN B 1 223 ? -1.336 11.828 6.484 1 98.81 223 ASN B N 1
ATOM 4651 C CA . ASN B 1 223 ? -1.241 11.586 5.051 1 98.81 223 ASN B CA 1
ATOM 4652 C C . ASN B 1 223 ? -2.334 12.32 4.281 1 98.81 223 ASN B C 1
ATOM 4654 O O . ASN B 1 223 ? -3.391 12.633 4.836 1 98.81 223 ASN B O 1
ATOM 4658 N N . ASP B 1 224 ? -2.012 12.617 2.953 1 98.25 224 ASP B N 1
ATOM 4659 C CA . ASP B 1 224 ? -2.986 13.164 2.014 1 98.25 224 ASP B CA 1
ATOM 4660 C C . ASP B 1 224 ? -4.16 12.211 1.821 1 98.25 224 ASP B C 1
ATOM 4662 O O . ASP B 1 224 ? -3.961 11.016 1.576 1 98.25 224 ASP B O 1
ATOM 4666 N N . PHE B 1 225 ? -5.387 12.672 2.051 1 98.62 225 PHE B N 1
ATOM 4667 C CA . PHE B 1 225 ? -6.566 11.82 1.951 1 98.62 225 PHE B CA 1
ATOM 4668 C C . PHE B 1 225 ? -7.801 12.648 1.612 1 98.62 225 PHE B C 1
ATOM 4670 O O . PHE B 1 225 ? -8.125 13.609 2.318 1 98.62 225 PHE B O 1
ATOM 4677 N N . ALA B 1 226 ? -8.453 12.336 0.589 1 98.62 226 ALA B N 1
ATOM 4678 C CA . ALA B 1 226 ? -9.625 13.023 0.072 1 98.62 226 ALA B CA 1
ATOM 4679 C C . ALA B 1 226 ? -10.477 12.102 -0.798 1 98.62 226 ALA B C 1
ATOM 4681 O O . ALA B 1 226 ? -10.023 11.016 -1.174 1 98.62 226 ALA B O 1
ATOM 4682 N N . PRO B 1 227 ? -11.703 12.523 -1.096 1 98.56 227 PRO B N 1
ATOM 4683 C CA . PRO B 1 227 ? -12.516 11.727 -2.021 1 98.56 227 PRO B CA 1
ATOM 4684 C C . PRO B 1 227 ? -11.805 11.477 -3.354 1 98.56 227 PRO B C 1
ATOM 4686 O O . PRO B 1 227 ? -12.039 10.445 -3.994 1 98.56 227 PRO B O 1
ATOM 4689 N N . VAL B 1 228 ? -10.852 12.328 -3.738 1 98 228 VAL B N 1
ATOM 4690 C CA . VAL B 1 228 ? -10.172 12.219 -5.023 1 98 228 VAL B CA 1
ATOM 4691 C C . VAL B 1 228 ? -8.797 11.578 -4.832 1 98 228 VAL B C 1
ATOM 4693 O O . VAL B 1 228 ? -7.996 11.516 -5.766 1 98 228 VAL B O 1
ATOM 4696 N N . TYR B 1 229 ? -8.531 11.148 -3.639 1 97.31 229 TYR B N 1
ATOM 4697 C CA . TYR B 1 229 ? -7.242 10.57 -3.281 1 97.31 229 TYR B CA 1
ATOM 4698 C C . TYR B 1 229 ? -7.391 9.586 -2.129 1 97.31 229 TYR B C 1
ATOM 4700 O O . TYR B 1 229 ? -7.117 9.922 -0.975 1 97.31 229 TYR B O 1
ATOM 4708 N N . ARG B 1 230 ? -7.656 8.336 -2.389 1 97.56 230 ARG B N 1
ATOM 4709 C CA . ARG B 1 230 ? -8.086 7.387 -1.367 1 97.56 230 ARG B CA 1
ATOM 4710 C C . ARG B 1 230 ? -7.074 6.262 -1.207 1 97.56 230 ARG B C 1
ATOM 4712 O O . ARG B 1 230 ? -7.43 5.148 -0.816 1 97.56 230 ARG B O 1
ATOM 4719 N N . HIS B 1 231 ? -5.758 6.484 -1.523 1 96.25 231 HIS B N 1
ATOM 4720 C CA . HIS B 1 231 ? -4.742 5.438 -1.438 1 96.25 231 HIS B CA 1
ATOM 4721 C C . HIS B 1 231 ? -4.633 4.891 -0.018 1 96.25 231 HIS B C 1
ATOM 4723 O O . HIS B 1 231 ? -4.328 3.713 0.176 1 96.25 231 HIS B O 1
ATOM 4729 N N . TYR B 1 232 ? -4.934 5.715 0.986 1 98.12 232 TYR B N 1
ATOM 4730 C CA . TYR B 1 232 ? -4.805 5.32 2.385 1 98.12 232 TYR B CA 1
ATOM 4731 C C . TYR B 1 232 ? -5.727 4.148 2.705 1 98.12 232 TYR B C 1
ATOM 4733 O O . TYR B 1 232 ? -5.395 3.301 3.539 1 98.12 232 TYR B O 1
ATOM 4741 N N . GLU B 1 233 ? -6.879 4.016 2.143 1 97.75 233 GLU B N 1
ATOM 4742 C CA . GLU B 1 233 ? -7.992 3.191 2.604 1 97.75 233 GLU B CA 1
ATOM 4743 C C . GLU B 1 233 ? -7.719 1.709 2.363 1 97.75 233 GLU B C 1
ATOM 4745 O O . GLU B 1 233 ? -8.477 0.851 2.826 1 97.75 233 GLU B O 1
ATOM 4750 N N . SER B 1 234 ? -6.621 1.38 1.654 1 96.19 234 SER B N 1
ATOM 4751 C CA . SER B 1 234 ? -6.273 -0.008 1.364 1 96.19 234 SER B CA 1
ATOM 4752 C C . SER B 1 234 ? -5.184 -0.513 2.307 1 96.19 234 SER B C 1
ATOM 4754 O O . SER B 1 234 ? -5.453 -0.809 3.473 1 96.19 234 SER B O 1
ATOM 4756 N N . GLU B 1 235 ? -3.893 -0.521 1.873 1 97.31 235 GLU B N 1
ATOM 4757 C CA . GLU B 1 235 ? -2.811 -1.143 2.631 1 97.31 235 GLU B CA 1
ATOM 4758 C C . GLU B 1 235 ? -2.504 -0.354 3.9 1 97.31 235 GLU B C 1
ATOM 4760 O O . GLU B 1 235 ? -2.205 -0.939 4.945 1 97.31 235 GLU B O 1
ATOM 4765 N N . LEU B 1 236 ? -2.564 0.968 3.824 1 98.62 236 LEU B N 1
ATOM 4766 C CA . LEU B 1 236 ? -2.258 1.77 5.004 1 98.62 236 LEU B CA 1
ATOM 4767 C C . LEU B 1 236 ? -3.352 1.627 6.059 1 98.62 236 LEU B C 1
ATOM 4769 O O . LEU B 1 236 ? -3.064 1.613 7.258 1 98.62 236 LEU B O 1
ATOM 4773 N N . ALA B 1 237 ? -4.617 1.579 5.566 1 98.75 237 ALA B N 1
ATOM 4774 C CA . ALA B 1 237 ? -5.707 1.354 6.508 1 98.75 237 ALA B CA 1
ATOM 4775 C C . ALA B 1 237 ? -5.512 0.046 7.27 1 98.75 237 ALA B C 1
ATOM 4777 O O . ALA B 1 237 ? -5.727 -0.011 8.484 1 98.75 237 ALA B O 1
ATOM 4778 N N . GLU B 1 238 ? -5.086 -0.98 6.574 1 98.75 238 GLU B N 1
ATOM 4779 C CA . GLU B 1 238 ? -4.77 -2.246 7.23 1 98.75 238 GLU B CA 1
ATOM 4780 C C . GLU B 1 238 ? -3.605 -2.086 8.203 1 98.75 238 GLU B C 1
ATOM 4782 O O . GLU B 1 238 ? -3.707 -2.473 9.367 1 98.75 238 GLU B O 1
ATOM 4787 N N . THR B 1 239 ? -2.521 -1.487 7.738 1 98.88 239 THR B N 1
ATOM 4788 C CA . THR B 1 239 ? -1.271 -1.391 8.484 1 98.88 239 THR B CA 1
ATOM 4789 C C . THR B 1 239 ? -1.467 -0.585 9.766 1 98.88 239 THR B C 1
ATOM 4791 O O . THR B 1 239 ? -0.865 -0.895 10.797 1 98.88 239 THR B O 1
ATOM 4794 N N . CYS B 1 240 ? -2.381 0.405 9.672 1 98.88 240 CYS B N 1
ATOM 4795 C CA . CYS B 1 240 ? -2.566 1.323 10.789 1 98.88 240 CYS B CA 1
ATOM 4796 C C . CYS B 1 240 ? -3.785 0.935 11.617 1 98.88 240 CYS B C 1
ATOM 4798 O O . CYS B 1 240 ? -4.148 1.636 12.562 1 98.88 240 CYS B O 1
ATOM 4800 N N . ALA B 1 241 ? -4.445 -0.174 11.289 1 98.75 241 ALA B N 1
ATOM 4801 C CA . ALA B 1 241 ? -5.648 -0.599 12 1 98.75 241 ALA B CA 1
ATOM 4802 C C . ALA B 1 241 ? -5.34 -0.924 13.461 1 98.75 241 ALA B C 1
ATOM 4804 O O . ALA B 1 241 ? -4.203 -1.269 13.797 1 98.75 241 ALA B O 1
ATOM 4805 N N . PRO B 1 242 ? -6.352 -0.824 14.336 1 98.12 242 PRO B N 1
ATOM 4806 C CA . PRO B 1 242 ? -6.156 -1.185 15.742 1 98.12 242 PRO B CA 1
ATOM 4807 C C . PRO B 1 242 ? -5.637 -2.611 15.922 1 98.12 242 PRO B C 1
ATOM 4809 O O . PRO B 1 242 ? -4.891 -2.889 16.859 1 98.12 242 PRO B O 1
ATOM 4812 N N . SER B 1 243 ? -5.961 -3.529 15.031 1 98.12 243 SER B N 1
ATOM 4813 C CA . SER B 1 243 ? -5.535 -4.922 15.094 1 98.12 243 SER B CA 1
ATOM 4814 C C . SER B 1 243 ? -4.094 -5.082 14.617 1 98.12 243 SER B C 1
ATOM 4816 O O . SER B 1 243 ? -3.498 -6.148 14.773 1 98.12 243 SER B O 1
ATOM 4818 N N . ALA B 1 244 ? -3.541 -4.023 14.055 1 98.5 244 ALA B N 1
ATOM 4819 C CA . ALA B 1 244 ? -2.172 -4.02 13.539 1 98.5 244 ALA B CA 1
ATOM 4820 C C . ALA B 1 244 ? -1.291 -3.062 14.336 1 98.5 244 ALA B C 1
ATOM 4822 O O . ALA B 1 244 ? -1.133 -3.217 15.555 1 98.5 244 ALA B O 1
ATOM 4823 N N . TYR B 1 245 ? -0.723 -1.983 13.656 1 98.75 245 TYR B N 1
ATOM 4824 C CA . TYR B 1 245 ? 0.216 -1.124 14.375 1 98.75 245 TYR B CA 1
ATOM 4825 C C . TYR B 1 245 ? -0.514 0.011 15.078 1 98.75 245 TYR B C 1
ATOM 4827 O O . TYR B 1 245 ? 0.061 0.688 15.938 1 98.75 245 TYR B O 1
ATOM 4835 N N . ASN B 1 246 ? -1.765 0.279 14.789 1 98.69 246 ASN B N 1
ATOM 4836 C CA . ASN B 1 246 ? -2.686 1.17 15.484 1 98.69 246 ASN B CA 1
ATOM 4837 C C . ASN B 1 246 ? -2.18 2.609 15.492 1 98.69 246 ASN B C 1
ATOM 4839 O O . ASN B 1 246 ? -1.944 3.186 16.547 1 98.69 246 ASN B O 1
ATOM 4843 N N . LEU B 1 247 ? -2.059 3.203 14.367 1 98.88 247 LEU B N 1
ATOM 4844 C CA . LEU B 1 247 ? -1.812 4.629 14.195 1 98.88 247 LEU B CA 1
ATOM 4845 C C . LEU B 1 247 ? -3.082 5.352 13.75 1 98.88 247 LEU B C 1
ATOM 4847 O O . LEU B 1 247 ? -3.834 4.84 12.922 1 98.88 247 LEU B O 1
ATOM 4851 N N . GLY B 1 248 ? -3.355 6.527 14.328 1 98.75 248 GLY B N 1
ATOM 4852 C CA . GLY B 1 248 ? -4.484 7.324 13.883 1 98.75 248 GLY B CA 1
ATOM 4853 C C . GLY B 1 248 ? -4.164 8.195 12.68 1 98.75 248 GLY B C 1
ATOM 4854 O O . GLY B 1 248 ? -3.094 8.805 12.617 1 98.75 248 GLY B O 1
ATOM 4855 N N . LEU B 1 249 ? -5.047 8.227 11.703 1 98.88 249 LEU B N 1
ATOM 4856 C CA . LEU B 1 249 ? -4.855 9.062 10.523 1 98.88 249 LEU B CA 1
ATOM 4857 C C . LEU B 1 249 ? -5.203 10.516 10.828 1 98.88 249 LEU B C 1
ATOM 4859 O O . LEU B 1 249 ? -6.289 10.805 11.336 1 98.88 249 LEU B O 1
ATOM 4863 N N . LEU B 1 250 ? -4.266 11.375 10.656 1 98.94 250 LEU B N 1
ATOM 4864 C CA . LEU B 1 250 ? -4.512 12.812 10.531 1 98.94 250 LEU B CA 1
ATOM 4865 C C . LEU B 1 250 ? -4.527 13.234 9.07 1 98.94 250 LEU B C 1
ATOM 4867 O O . LEU B 1 250 ? -3.473 13.422 8.461 1 98.94 250 LEU B O 1
ATOM 4871 N N . ALA B 1 251 ? -5.734 13.336 8.531 1 98.88 251 ALA B N 1
ATOM 4872 C CA . ALA B 1 251 ? -5.871 13.547 7.098 1 98.88 251 ALA B CA 1
ATOM 4873 C C . ALA B 1 251 ? -5.703 15.023 6.738 1 98.88 251 ALA B C 1
ATOM 4875 O O . ALA B 1 251 ? -6.43 15.875 7.242 1 98.88 251 ALA B O 1
ATOM 4876 N N . TYR B 1 252 ? -4.758 15.281 5.922 1 98.69 252 TYR B N 1
ATOM 4877 C CA . TYR B 1 252 ? -4.695 16.609 5.316 1 98.69 252 TYR B CA 1
ATOM 4878 C C . TYR B 1 252 ? -5.148 16.562 3.861 1 98.69 252 TYR B C 1
ATOM 4880 O O . TYR B 1 252 ? -5.293 15.484 3.281 1 98.69 252 TYR B O 1
ATOM 4888 N N . GLY B 1 253 ? -5.438 17.688 3.312 1 98.06 253 GLY B N 1
ATOM 4889 C CA . GLY B 1 253 ? -5.793 17.781 1.905 1 98.06 253 GLY B CA 1
ATOM 4890 C C . GLY B 1 253 ? -7.188 17.266 1.606 1 98.06 253 GLY B C 1
ATOM 4891 O O . GLY B 1 253 ? -7.496 16.922 0.464 1 98.06 253 GLY B O 1
ATOM 4892 N N . VAL B 1 254 ? -8.078 17.219 2.553 1 98.69 254 VAL B N 1
ATOM 4893 C CA . VAL B 1 254 ? -9.398 16.609 2.412 1 98.69 254 VAL B CA 1
ATOM 4894 C C . VAL B 1 254 ? -10.211 17.391 1.377 1 98.69 254 VAL B C 1
ATOM 4896 O O . VAL B 1 254 ? -11.023 16.797 0.654 1 98.69 254 VAL B O 1
ATOM 4899 N N . LEU B 1 255 ? -9.938 18.703 1.25 1 98.56 255 LEU B N 1
ATOM 4900 C CA . LEU B 1 255 ? -10.633 19.531 0.264 1 98.56 255 LEU B CA 1
ATOM 4901 C C . LEU B 1 255 ? -9.789 19.688 -1 1 98.56 255 LEU B C 1
ATOM 4903 O O . LEU B 1 255 ? -10.117 20.484 -1.872 1 98.56 255 LEU B O 1
ATOM 4907 N N . ALA B 1 256 ? -8.711 19 -1.086 1 97.38 256 ALA B N 1
ATOM 4908 C CA . ALA B 1 256 ? -7.809 19.078 -2.232 1 97.38 256 ALA B CA 1
ATOM 4909 C C . ALA B 1 256 ? -7.43 20.516 -2.551 1 97.38 256 ALA B C 1
ATOM 4911 O O . ALA B 1 256 ? -7.59 20.969 -3.686 1 97.38 256 ALA B O 1
ATOM 4912 N N . GLY B 1 257 ? -6.938 21.203 -1.51 1 95.44 257 GLY B N 1
ATOM 4913 C CA . GLY B 1 257 ? -6.523 22.578 -1.694 1 95.44 257 GLY B CA 1
ATOM 4914 C C . GLY B 1 257 ? -7.68 23.516 -2.004 1 95.44 257 GLY B C 1
ATOM 4915 O O . GLY B 1 257 ? -7.48 24.578 -2.592 1 95.44 257 GLY B O 1
ATOM 4916 N N . GLY B 1 258 ? -8.852 23.141 -1.781 1 96.31 258 GLY B N 1
ATOM 4917 C CA . GLY B 1 258 ? -10.031 23.938 -2.039 1 96.31 258 GLY B CA 1
ATOM 4918 C C . GLY B 1 258 ? -10.781 23.516 -3.291 1 96.31 258 GLY B C 1
ATOM 4919 O O . GLY B 1 258 ? -11.922 23.938 -3.51 1 96.31 258 GLY B O 1
ATOM 4920 N N . THR B 1 259 ? -10.219 22.672 -4.078 1 96.81 259 THR B N 1
ATOM 4921 C CA . THR B 1 259 ? -10.836 22.219 -5.324 1 96.81 259 THR B CA 1
ATOM 4922 C C . THR B 1 259 ? -12.172 21.531 -5.055 1 96.81 259 THR B C 1
ATOM 4924 O O . THR B 1 259 ? -13.148 21.75 -5.77 1 96.81 259 THR B O 1
ATOM 4927 N N . LEU B 1 260 ? -12.312 20.766 -3.979 1 98 260 LEU B N 1
ATOM 4928 C CA . LEU B 1 260 ? -13.508 19.984 -3.67 1 98 260 LEU B CA 1
ATOM 4929 C C . LEU B 1 260 ? -14.578 20.859 -3.018 1 98 260 LEU B C 1
ATOM 4931 O O . LEU B 1 260 ? -15.68 20.391 -2.736 1 98 260 LEU B O 1
ATOM 4935 N N . SER B 1 261 ? -14.25 22.125 -2.77 1 96.62 261 SER B N 1
ATOM 4936 C CA . SER B 1 261 ? -15.273 23.062 -2.311 1 96.62 261 SER B CA 1
ATOM 4937 C C . SER B 1 261 ? -16.156 23.531 -3.465 1 96.62 261 SER B C 1
ATOM 4939 O O . SER B 1 261 ? -17.219 24.094 -3.242 1 96.62 261 SER B O 1
ATOM 4941 N N . GLY B 1 262 ? -15.688 23.328 -4.684 1 93.38 262 GLY B N 1
ATOM 4942 C CA . GLY B 1 262 ? -16.438 23.734 -5.859 1 93.38 262 GLY B CA 1
ATOM 4943 C C . GLY B 1 262 ? -16.141 25.156 -6.301 1 93.38 262 GLY B C 1
ATOM 4944 O O . GLY B 1 262 ? -16.641 25.609 -7.344 1 93.38 262 GLY B O 1
ATOM 4945 N N . LYS B 1 263 ? -15.258 25.828 -5.656 1 91.94 263 LYS B N 1
ATOM 4946 C CA . LYS B 1 263 ? -15.102 27.25 -5.914 1 91.94 263 LYS B CA 1
ATOM 4947 C C . LYS B 1 263 ? -14.367 27.5 -7.23 1 91.94 263 LYS B C 1
ATOM 4949 O O . LYS B 1 263 ? -14.445 28.594 -7.797 1 91.94 263 LYS B O 1
ATOM 4954 N N . TYR B 1 264 ? -13.766 26.438 -7.785 1 90.06 264 TYR B N 1
ATOM 4955 C CA . TYR B 1 264 ? -13.016 26.594 -9.023 1 90.06 264 TYR B CA 1
ATOM 4956 C C . TYR B 1 264 ? -13.805 26.047 -10.211 1 90.06 264 TYR B C 1
ATOM 4958 O O . TYR B 1 264 ? -13.281 25.969 -11.328 1 90.06 264 TYR B O 1
ATOM 4966 N N . SER B 1 265 ? -15.008 25.578 -10.062 1 84 265 SER B N 1
ATOM 4967 C CA . SER B 1 265 ? -15.766 24.781 -11.031 1 84 265 SER B CA 1
ATOM 4968 C C . SER B 1 265 ? -16.156 25.625 -12.242 1 84 265 SER B C 1
ATOM 4970 O O . SER B 1 265 ? -16.375 25.078 -13.328 1 84 265 SER B O 1
ATOM 4972 N N . ASP B 1 266 ? -16.312 26.844 -12.133 1 79.56 266 ASP B N 1
ATOM 4973 C CA . ASP B 1 266 ? -16.844 27.641 -13.227 1 79.56 266 ASP B CA 1
ATOM 4974 C C . ASP B 1 266 ? -15.719 28.25 -14.062 1 79.56 266 ASP B C 1
ATOM 4976 O O . ASP B 1 266 ? -15.945 29.172 -14.844 1 79.56 266 ASP B O 1
ATOM 4980 N N . GLY B 1 267 ? -14.547 27.609 -13.828 1 75.62 267 GLY B N 1
ATOM 4981 C CA . GLY B 1 267 ? -13.422 28.125 -14.594 1 75.62 267 GLY B CA 1
ATOM 4982 C C . GLY B 1 267 ? -12.969 29.5 -14.141 1 75.62 267 GLY B C 1
ATOM 4983 O O . GLY B 1 267 ? -12 30.047 -14.672 1 75.62 267 GLY B O 1
ATOM 4984 N N . GLY B 1 268 ? -13.656 30.047 -13.188 1 77.31 268 GLY B N 1
ATOM 4985 C CA . GLY B 1 268 ? -13.219 31.328 -12.648 1 77.31 268 GLY B CA 1
ATOM 4986 C C . GLY B 1 268 ? -11.969 31.219 -11.805 1 77.31 268 GLY B C 1
ATOM 4987 O O . GLY B 1 268 ? -11.398 30.141 -11.648 1 77.31 268 GLY B O 1
ATOM 4988 N N . LYS B 1 269 ? -11.484 32.469 -11.5 1 83.06 269 LYS B N 1
ATOM 4989 C CA . LYS B 1 269 ? -10.312 32.594 -10.641 1 83.06 269 LYS B CA 1
ATOM 4990 C C . LYS B 1 269 ? -10.68 33.219 -9.305 1 83.06 269 LYS B C 1
ATOM 4992 O O . LYS B 1 269 ? -10.195 34.312 -8.977 1 83.06 269 LYS B O 1
ATOM 4997 N N . PRO B 1 270 ? -11.461 32.406 -8.547 1 87.81 270 PRO B N 1
ATOM 4998 C CA . PRO B 1 270 ? -11.805 32.938 -7.219 1 87.81 270 PRO B CA 1
ATOM 4999 C C . PRO B 1 270 ? -10.594 33.062 -6.305 1 87.81 270 PRO B C 1
ATOM 5001 O O . PRO B 1 270 ? -9.539 32.5 -6.574 1 87.81 270 PRO B O 1
ATOM 5004 N N . LYS B 1 271 ? -10.867 33.969 -5.289 1 88.5 271 LYS B N 1
ATOM 5005 C CA . LYS B 1 271 ? -9.82 34 -4.273 1 88.5 271 LYS B CA 1
ATOM 5006 C C . LYS B 1 271 ? -9.602 32.656 -3.633 1 88.5 271 LYS B C 1
ATOM 5008 O O . LYS B 1 271 ? -10.562 31.969 -3.258 1 88.5 271 LYS B O 1
ATOM 5013 N N . GLY B 1 272 ? -8.281 32.281 -3.666 1 90.38 272 GLY B N 1
ATOM 5014 C CA . GLY B 1 272 ? -7.945 30.969 -3.1 1 90.38 272 GLY B CA 1
ATOM 5015 C C . GLY B 1 272 ? -6.559 30.5 -3.48 1 90.38 272 GLY B C 1
ATOM 5016 O O . GLY B 1 272 ? -5.879 31.141 -4.289 1 90.38 272 GLY B O 1
ATOM 5017 N N . ARG B 1 273 ? -6.16 29.438 -2.98 1 90.81 273 ARG B N 1
ATOM 5018 C CA . ARG B 1 273 ? -4.801 28.922 -3.064 1 90.81 273 ARG B CA 1
ATOM 5019 C C . ARG B 1 273 ? -4.371 28.734 -4.516 1 90.81 273 ARG B C 1
ATOM 5021 O O . ARG B 1 273 ? -3.312 29.219 -4.918 1 90.81 273 ARG B O 1
ATOM 5028 N N . HIS B 1 274 ? -5.262 28.109 -5.32 1 91.69 274 HIS B N 1
ATOM 5029 C CA . HIS B 1 274 ? -4.863 27.75 -6.68 1 91.69 274 HIS B CA 1
ATOM 5030 C C . HIS B 1 274 ? -4.844 28.969 -7.586 1 91.69 274 HIS B C 1
ATOM 5032 O O . HIS B 1 274 ? -4.203 28.953 -8.641 1 91.69 274 HIS B O 1
ATOM 5038 N N . THR B 1 275 ? -5.594 29.953 -7.191 1 92.56 275 THR B N 1
ATOM 5039 C CA . THR B 1 275 ? -5.547 31.234 -7.902 1 92.56 275 THR B CA 1
ATOM 5040 C C . THR B 1 275 ? -4.316 32.031 -7.492 1 92.56 275 THR B C 1
ATOM 5042 O O . THR B 1 275 ? -3.617 32.594 -8.344 1 92.56 275 THR B O 1
ATOM 5045 N N . ASP B 1 276 ? -4.031 32.062 -6.184 1 92.44 276 ASP B N 1
ATOM 5046 C CA . ASP B 1 276 ? -2.92 32.844 -5.637 1 92.44 276 ASP B CA 1
ATOM 5047 C C . ASP B 1 276 ? -1.58 32.219 -6 1 92.44 276 ASP B C 1
ATOM 5049 O O . ASP B 1 276 ? -0.579 32.906 -6.16 1 92.44 276 ASP B O 1
ATOM 5053 N N . PHE B 1 277 ? -1.568 30.875 -6.125 1 94.06 277 PHE B N 1
ATOM 5054 C CA . PHE B 1 277 ? -0.358 30.125 -6.43 1 94.06 277 PHE B CA 1
ATOM 5055 C C . PHE B 1 277 ? -0.629 29.078 -7.5 1 94.06 277 PHE B C 1
ATOM 5057 O O . PHE B 1 277 ? -0.627 27.875 -7.215 1 94.06 277 PHE B O 1
ATOM 5064 N N . PRO B 1 278 ? -0.704 29.391 -8.695 1 90.44 278 PRO B N 1
ATOM 5065 C CA . PRO B 1 278 ? -1.206 28.516 -9.758 1 90.44 278 PRO B CA 1
ATOM 5066 C C . PRO B 1 278 ? -0.302 27.312 -10.008 1 90.44 278 PRO B C 1
ATOM 5068 O O . PRO B 1 278 ? -0.756 26.297 -10.539 1 90.44 278 PRO B O 1
ATOM 5071 N N . GLN B 1 279 ? 0.94 27.359 -9.594 1 90.06 279 GLN B N 1
ATOM 5072 C CA . GLN B 1 279 ? 1.848 26.25 -9.875 1 90.06 279 GLN B CA 1
ATOM 5073 C C . GLN B 1 279 ? 2.031 25.359 -8.641 1 90.06 279 GLN B C 1
ATOM 5075 O O . GLN B 1 279 ? 2.732 24.344 -8.695 1 90.06 279 GLN B O 1
ATOM 5080 N N . PHE B 1 280 ? 1.347 25.719 -7.613 1 91.81 280 PHE B N 1
ATOM 5081 C CA . PHE B 1 280 ? 1.526 25.031 -6.344 1 91.81 280 PHE B CA 1
ATOM 5082 C C . PHE B 1 280 ? 0.531 23.891 -6.211 1 91.81 280 PHE B C 1
ATOM 5084 O O . PHE B 1 280 ? -0.665 24.062 -6.453 1 91.81 280 PHE B O 1
ATOM 5091 N N . GLN B 1 281 ? 1.058 22.609 -5.879 1 94.75 281 GLN B N 1
ATOM 5092 C CA . GLN B 1 281 ? 0.282 21.406 -5.59 1 94.75 281 GLN B CA 1
ATOM 5093 C C . GLN B 1 281 ? -0.657 21.062 -6.746 1 94.75 281 GLN B C 1
ATOM 5095 O O . GLN B 1 281 ? -1.859 20.891 -6.543 1 94.75 281 GLN B O 1
ATOM 5100 N N . SER B 1 282 ? -0.123 20.891 -7.953 1 94.12 282 SER B N 1
ATOM 5101 C CA . SER B 1 282 ? -0.875 20.672 -9.18 1 94.12 282 SER B CA 1
ATOM 5102 C C . SER B 1 282 ? -1.749 19.422 -9.07 1 94.12 282 SER B C 1
ATOM 5104 O O . SER B 1 282 ? -2.777 19.328 -9.742 1 94.12 282 SER B O 1
ATOM 5106 N N . ARG B 1 283 ? -1.421 18.484 -8.211 1 95.94 283 ARG B N 1
ATOM 5107 C CA . ARG B 1 283 ? -2.201 17.266 -8.031 1 95.94 283 ARG B CA 1
ATOM 5108 C C . ARG B 1 283 ? -3.629 17.594 -7.605 1 95.94 283 ARG B C 1
ATOM 5110 O O . ARG B 1 283 ? -4.547 16.812 -7.855 1 95.94 283 ARG B O 1
ATOM 5117 N N . TYR B 1 284 ? -3.844 18.812 -7.055 1 96.5 284 TYR B N 1
ATOM 5118 C CA . TYR B 1 284 ? -5.148 19.188 -6.512 1 96.5 284 TYR B CA 1
ATOM 5119 C C . TYR B 1 284 ? -6 19.875 -7.566 1 96.5 284 TYR B C 1
ATOM 5121 O O . TYR B 1 284 ? -7.207 20.047 -7.387 1 96.5 284 TYR B O 1
ATOM 5129 N N . HIS B 1 285 ? -5.344 20.297 -8.633 1 94 285 HIS B N 1
ATOM 5130 C CA . HIS B 1 285 ? -6.145 21.109 -9.547 1 94 285 HIS B CA 1
ATOM 5131 C C . HIS B 1 285 ? -5.848 20.75 -11 1 94 285 HIS B C 1
ATOM 5133 O O . HIS B 1 285 ? -6.031 21.578 -11.898 1 94 285 HIS B O 1
ATOM 5139 N N . ASN B 1 286 ? -5.344 19.547 -11.273 1 93.94 286 ASN B N 1
ATOM 5140 C CA . ASN B 1 286 ? -5.27 19.031 -12.641 1 93.94 286 ASN B CA 1
ATOM 5141 C C . ASN B 1 286 ? -6.66 18.781 -13.219 1 93.94 286 ASN B C 1
ATOM 5143 O O . ASN B 1 286 ? -7.645 18.734 -12.484 1 93.94 286 ASN B O 1
ATOM 5147 N N . PRO B 1 287 ? -6.801 18.625 -14.562 1 94.06 287 PRO B N 1
ATOM 5148 C CA . PRO B 1 287 ? -8.109 18.531 -15.211 1 94.06 287 PRO B CA 1
ATOM 5149 C C . PRO B 1 287 ? -8.945 17.359 -14.688 1 94.06 287 PRO B C 1
ATOM 5151 O O . PRO B 1 287 ? -10.156 17.484 -14.531 1 94.06 287 PRO B O 1
ATOM 5154 N N . ARG B 1 288 ? -8.359 16.25 -14.391 1 95.31 288 ARG B N 1
ATOM 5155 C CA . ARG B 1 288 ? -9.102 15.086 -13.898 1 95.31 288 ARG B CA 1
ATOM 5156 C C . ARG B 1 288 ? -9.68 15.359 -12.516 1 95.31 288 ARG B C 1
ATOM 5158 O O . ARG B 1 288 ? -10.812 14.969 -12.219 1 95.31 288 ARG B O 1
ATOM 5165 N N . THR B 1 289 ? -8.891 16.031 -11.641 1 96.62 289 THR B N 1
ATOM 5166 C CA . THR B 1 289 ? -9.352 16.359 -10.297 1 96.62 289 THR B CA 1
ATOM 5167 C C . THR B 1 289 ? -10.469 17.391 -10.344 1 96.62 289 THR B C 1
ATOM 5169 O O . THR B 1 289 ? -11.445 17.297 -9.594 1 96.62 289 THR B O 1
ATOM 5172 N N . LEU B 1 290 ? -10.359 18.328 -11.219 1 95.75 290 LEU B N 1
ATOM 5173 C CA . LEU B 1 290 ? -11.414 19.328 -11.383 1 95.75 290 LEU B CA 1
ATOM 5174 C C . LEU B 1 290 ? -12.711 18.688 -11.844 1 95.75 290 LEU B C 1
ATOM 5176 O O . LEU B 1 290 ? -13.789 19.016 -11.352 1 95.75 290 LEU B O 1
ATOM 5180 N N . ALA B 1 291 ? -12.57 17.766 -12.781 1 95.5 291 ALA B N 1
ATOM 5181 C CA . ALA B 1 291 ? -13.75 17.047 -13.273 1 95.5 291 ALA B CA 1
ATOM 5182 C C . ALA B 1 291 ? -14.398 16.219 -12.172 1 95.5 291 ALA B C 1
ATOM 5184 O O . ALA B 1 291 ? -15.625 16.172 -12.055 1 95.5 291 ALA B O 1
ATOM 5185 N N . ALA B 1 292 ? -13.602 15.578 -11.359 1 97.19 292 ALA B N 1
ATOM 5186 C CA . ALA B 1 292 ? -14.117 14.812 -10.227 1 97.19 292 ALA B CA 1
ATOM 5187 C C . ALA B 1 292 ? -14.82 15.727 -9.227 1 97.19 292 ALA B C 1
ATOM 5189 O O . ALA B 1 292 ? -15.891 15.375 -8.711 1 97.19 292 ALA B O 1
ATOM 5190 N N . ALA B 1 293 ? -14.219 16.859 -8.969 1 97.5 293 ALA B N 1
ATOM 5191 C CA . ALA B 1 293 ? -14.805 17.828 -8.039 1 97.5 293 ALA B CA 1
ATOM 5192 C C . ALA B 1 293 ? -16.203 18.234 -8.492 1 97.5 293 ALA B C 1
ATOM 5194 O O . ALA B 1 293 ? -17.109 18.422 -7.664 1 97.5 293 ALA B O 1
ATOM 5195 N N . ALA B 1 294 ? -16.359 18.391 -9.773 1 97.12 294 ALA B N 1
ATOM 5196 C CA . ALA B 1 294 ? -17.656 18.766 -10.312 1 97.12 294 ALA B CA 1
ATOM 5197 C C . ALA B 1 294 ? -18.703 17.688 -10.039 1 97.12 294 ALA B C 1
ATOM 5199 O O . ALA B 1 294 ? -19.859 17.984 -9.742 1 97.12 294 ALA B O 1
ATOM 5200 N N . GLU B 1 295 ? -18.328 16.422 -10.109 1 97.81 295 GLU B N 1
ATOM 5201 C CA . GLU B 1 295 ? -19.234 15.328 -9.82 1 97.81 295 GLU B CA 1
ATOM 5202 C C . GLU B 1 295 ? -19.625 15.297 -8.344 1 97.81 295 GLU B C 1
ATOM 5204 O O . GLU B 1 295 ? -20.781 15.109 -8.008 1 97.81 295 GLU B O 1
ATOM 5209 N N . TYR B 1 296 ? -18.656 15.461 -7.496 1 98.44 296 TYR B N 1
ATOM 5210 C CA . TYR B 1 296 ? -18.953 15.5 -6.066 1 98.44 296 TYR B CA 1
ATOM 5211 C C . TYR B 1 296 ? -19.812 16.703 -5.711 1 98.44 296 TYR B C 1
ATOM 5213 O O . TYR B 1 296 ? -20.688 16.609 -4.84 1 98.44 296 TYR B O 1
ATOM 5221 N N . ALA B 1 297 ? -19.562 17.844 -6.375 1 98.12 297 ALA B N 1
ATOM 5222 C CA . ALA B 1 297 ? -20.375 19.031 -6.152 1 98.12 297 ALA B CA 1
ATOM 5223 C C . ALA B 1 297 ? -21.828 18.766 -6.562 1 98.12 297 ALA B C 1
ATOM 5225 O O . ALA B 1 297 ? -22.766 19.219 -5.883 1 98.12 297 ALA B O 1
ATOM 5226 N N . ALA B 1 298 ? -22 18.109 -7.695 1 98.19 298 ALA B N 1
ATOM 5227 C CA . ALA B 1 298 ? -23.344 17.766 -8.141 1 98.19 298 ALA B CA 1
ATOM 5228 C C . ALA B 1 298 ? -24.062 16.875 -7.125 1 98.19 298 ALA B C 1
ATOM 5230 O O . ALA B 1 298 ? -25.234 17.062 -6.84 1 98.19 298 ALA B O 1
ATOM 5231 N N . LEU B 1 299 ? -23.328 15.906 -6.574 1 98.62 299 LEU B N 1
ATOM 5232 C CA . LEU B 1 299 ? -23.906 15.047 -5.535 1 98.62 299 LEU B CA 1
ATOM 5233 C C . LEU B 1 299 ? -24.25 15.867 -4.297 1 98.62 299 LEU B C 1
ATOM 5235 O O . LEU B 1 299 ? -25.328 15.695 -3.727 1 98.62 299 LEU B O 1
ATOM 5239 N N . ALA B 1 300 ? -23.297 16.719 -3.85 1 98.62 300 ALA B N 1
ATOM 5240 C CA . ALA B 1 300 ? -23.547 17.562 -2.684 1 98.62 300 ALA B CA 1
ATOM 5241 C C . ALA B 1 300 ? -24.844 18.359 -2.842 1 98.62 300 ALA B C 1
ATOM 5243 O O . ALA B 1 300 ? -25.672 18.406 -1.928 1 98.62 300 ALA B O 1
ATOM 5244 N N . LYS B 1 301 ? -25 18.938 -3.982 1 97.81 301 LYS B N 1
ATOM 5245 C CA . LYS B 1 301 ? -26.203 19.703 -4.273 1 97.81 301 LYS B CA 1
ATOM 5246 C C . LYS B 1 301 ? -27.453 18.828 -4.164 1 97.81 301 LYS B C 1
ATOM 5248 O O . LYS B 1 301 ? -28.453 19.234 -3.562 1 97.81 301 LYS B O 1
ATOM 5253 N N . ARG B 1 302 ? -27.406 17.688 -4.73 1 98.25 302 ARG B N 1
ATOM 5254 C CA . ARG B 1 302 ? -28.547 16.781 -4.734 1 98.25 302 ARG B CA 1
ATOM 5255 C C . ARG B 1 302 ? -28.953 16.406 -3.314 1 98.25 302 ARG B C 1
ATOM 5257 O O . ARG B 1 302 ? -30.141 16.234 -3.025 1 98.25 302 ARG B O 1
ATOM 5264 N N . VAL B 1 303 ? -28 16.297 -2.426 1 98.25 303 VAL B N 1
ATOM 5265 C CA . VAL B 1 303 ? -28.328 15.812 -1.088 1 98.25 303 VAL B CA 1
ATOM 5266 C C . VAL B 1 303 ? -28.438 16.984 -0.122 1 98.25 303 VAL B C 1
ATOM 5268 O O . VAL B 1 303 ? -28.484 16.797 1.096 1 98.25 303 VAL B O 1
ATOM 5271 N N . GLY B 1 304 ? -28.297 18.219 -0.572 1 98.12 304 GLY B N 1
ATOM 5272 C CA . GLY B 1 304 ? -28.562 19.422 0.201 1 98.12 304 GLY B CA 1
ATOM 5273 C C . GLY B 1 304 ? -27.375 19.859 1.041 1 98.12 304 GLY B C 1
ATOM 5274 O O . GLY B 1 304 ? -27.547 20.438 2.123 1 98.12 304 GLY B O 1
ATOM 5275 N N . LEU B 1 305 ? -26.188 19.594 0.624 1 98.62 305 LEU B N 1
ATOM 5276 C CA . LEU B 1 305 ? -24.969 19.969 1.326 1 98.62 305 LEU B CA 1
ATOM 5277 C C . LEU B 1 305 ? -24.078 20.844 0.446 1 98.62 305 LEU B C 1
ATOM 5279 O O . LEU B 1 305 ? -24.25 20.891 -0.774 1 98.62 305 LEU B O 1
ATOM 5283 N N . SER B 1 306 ? -23.25 21.609 1.073 1 98.44 306 SER B N 1
ATOM 5284 C CA . SER B 1 306 ? -22.156 22.188 0.302 1 98.44 306 SER B CA 1
ATOM 5285 C C . SER B 1 306 ? -21.125 21.125 -0.075 1 98.44 306 SER B C 1
ATOM 5287 O O . SER B 1 306 ? -20.984 20.125 0.619 1 98.44 306 SER B O 1
ATOM 5289 N N . PRO B 1 307 ? -20.406 21.375 -1.18 1 98.38 307 PRO B N 1
ATOM 5290 C CA . PRO B 1 307 ? -19.359 20.422 -1.549 1 98.38 307 PRO B CA 1
ATOM 5291 C C . PRO B 1 307 ? -18.312 20.25 -0.462 1 98.38 307 PRO B C 1
ATOM 5293 O O . PRO B 1 307 ? -17.844 19.141 -0.208 1 98.38 307 PRO B O 1
ATOM 5296 N N . ALA B 1 308 ? -17.953 21.328 0.173 1 98.62 308 ALA B N 1
ATOM 5297 C CA . ALA B 1 308 ? -16.969 21.266 1.252 1 98.62 308 ALA B CA 1
ATOM 5298 C C . ALA B 1 308 ? -17.469 20.406 2.404 1 98.62 308 ALA B C 1
ATOM 5300 O O . ALA B 1 308 ? -16.719 19.594 2.959 1 98.62 308 ALA B O 1
ATOM 5301 N N . THR B 1 309 ? -18.734 20.578 2.742 1 98.81 309 THR B N 1
ATOM 5302 C CA . THR B 1 309 ? -19.312 19.797 3.814 1 98.81 309 THR B CA 1
ATOM 5303 C C . THR B 1 309 ? -19.359 18.312 3.439 1 98.81 309 THR B C 1
ATOM 5305 O O . THR B 1 309 ? -19 17.453 4.246 1 98.81 309 THR B O 1
ATOM 5308 N N . LEU B 1 310 ? -19.719 18.016 2.191 1 98.88 310 LEU B N 1
ATOM 5309 C CA . LEU B 1 310 ? -19.781 16.625 1.74 1 98.88 310 LEU B CA 1
ATOM 5310 C C . LEU B 1 310 ? -18.422 15.945 1.896 1 98.88 310 LEU B C 1
ATOM 5312 O O . LEU B 1 310 ? -18.328 14.867 2.48 1 98.88 310 LEU B O 1
ATOM 5316 N N . ALA B 1 311 ? -17.375 16.594 1.401 1 98.88 311 ALA B N 1
ATOM 5317 C CA . ALA B 1 311 ? -16.047 16 1.4 1 98.88 311 ALA B CA 1
ATOM 5318 C C . ALA B 1 311 ? -15.539 15.789 2.824 1 98.88 311 ALA B C 1
ATOM 5320 O O . ALA B 1 311 ? -15.023 14.711 3.148 1 98.88 311 ALA B O 1
ATOM 5321 N N . GLN B 1 312 ? -15.703 16.75 3.656 1 98.94 312 GLN B N 1
ATOM 5322 C CA . GLN B 1 312 ? -15.141 16.688 5 1 98.94 312 GLN B CA 1
ATOM 5323 C C . GLN B 1 312 ? -15.961 15.758 5.898 1 98.94 312 GLN B C 1
ATOM 5325 O O . GLN B 1 312 ? -15.414 15.07 6.758 1 98.94 312 GLN B O 1
ATOM 5330 N N . ALA B 1 313 ? -17.266 15.773 5.715 1 98.88 313 ALA B N 1
ATOM 5331 C CA . ALA B 1 313 ? -18.109 14.82 6.441 1 98.88 313 ALA B CA 1
ATOM 5332 C C . ALA B 1 313 ? -17.75 13.383 6.082 1 98.88 313 ALA B C 1
ATOM 5334 O O . ALA B 1 313 ? -17.703 12.516 6.953 1 98.88 313 ALA B O 1
ATOM 5335 N N . TRP B 1 314 ? -17.531 13.148 4.809 1 98.88 314 TRP B N 1
ATOM 5336 C CA . TRP B 1 314 ? -17.109 11.828 4.355 1 98.88 314 TRP B CA 1
ATOM 5337 C C . TRP B 1 314 ? -15.805 11.414 5.027 1 98.88 314 TRP B C 1
ATOM 5339 O O . TRP B 1 314 ? -15.711 10.312 5.578 1 98.88 314 TRP B O 1
ATOM 5349 N N . ALA B 1 315 ? -14.852 12.289 4.996 1 98.81 315 ALA B N 1
ATOM 5350 C CA . ALA B 1 315 ? -13.562 11.977 5.605 1 98.81 315 ALA B CA 1
ATOM 5351 C C . ALA B 1 315 ? -13.719 11.672 7.094 1 98.81 315 ALA B C 1
ATOM 5353 O O . ALA B 1 315 ? -13.172 10.688 7.594 1 98.81 315 ALA B O 1
ATOM 5354 N N . ALA B 1 316 ? -14.5 12.469 7.762 1 98.69 316 ALA B N 1
ATOM 5355 C CA . ALA B 1 316 ? -14.688 12.336 9.203 1 98.69 316 ALA B CA 1
ATOM 5356 C C . ALA B 1 316 ? -15.398 11.031 9.547 1 98.69 316 ALA B C 1
ATOM 5358 O O . ALA B 1 316 ? -15.328 10.555 10.688 1 98.69 316 ALA B O 1
ATOM 5359 N N . SER B 1 317 ? -16.078 10.469 8.586 1 98.25 317 SER B N 1
ATOM 5360 C CA . SER B 1 317 ? -16.906 9.289 8.852 1 98.25 317 SER B CA 1
ATOM 5361 C C . SER B 1 317 ? -16.078 8.008 8.742 1 98.25 317 SER B C 1
ATOM 5363 O O . SER B 1 317 ? -16.531 6.938 9.148 1 98.25 317 SER B O 1
ATOM 5365 N N . ARG B 1 318 ? -14.883 8.055 8.148 1 97.94 318 ARG B N 1
ATOM 5366 C CA . ARG B 1 318 ? -14.086 6.848 7.941 1 97.94 318 ARG B CA 1
ATOM 5367 C C . ARG B 1 318 ? -13.672 6.227 9.273 1 97.94 318 ARG B C 1
ATOM 5369 O O . ARG B 1 318 ? -13.266 6.938 10.195 1 97.94 318 ARG B O 1
ATOM 5376 N N . TRP B 1 319 ? -13.641 4.863 9.375 1 97.31 319 TRP B N 1
ATOM 5377 C CA . TRP B 1 319 ? -13.359 4.184 10.641 1 97.31 319 TRP B CA 1
ATOM 5378 C C . TRP B 1 319 ? -11.922 4.422 11.078 1 97.31 319 TRP B C 1
ATOM 5380 O O . TRP B 1 319 ? -11.617 4.363 12.273 1 97.31 319 TRP B O 1
ATOM 5390 N N . TYR B 1 320 ? -11.055 4.75 10.141 1 97.69 320 TYR B N 1
ATOM 5391 C CA . TYR B 1 320 ? -9.625 4.891 10.414 1 97.69 320 TYR B CA 1
ATOM 5392 C C . TYR B 1 320 ? -9.266 6.352 10.672 1 97.69 320 TYR B C 1
ATOM 5394 O O . TYR B 1 320 ? -8.086 6.691 10.781 1 97.69 320 TYR B O 1
ATOM 5402 N N . MET B 1 321 ? -10.258 7.277 10.758 1 98.62 321 MET B N 1
ATOM 5403 C CA . MET B 1 321 ? -9.969 8.703 10.891 1 98.62 321 MET B CA 1
ATOM 5404 C C . MET B 1 321 ? -9.688 9.062 12.344 1 98.62 321 MET B C 1
ATOM 5406 O O . MET B 1 321 ? -10.523 8.836 13.219 1 98.62 321 MET B O 1
ATOM 5410 N N . GLY B 1 322 ? -8.438 9.523 12.609 1 98.5 322 GLY B N 1
ATOM 5411 C CA . GLY B 1 322 ? -8.172 10.195 13.867 1 98.5 322 GLY B CA 1
ATOM 5412 C C . GLY B 1 322 ? -8.727 11.602 13.93 1 98.5 322 GLY B C 1
ATOM 5413 O O . GLY B 1 322 ? -9.602 11.891 14.75 1 98.5 322 GLY B O 1
ATOM 5414 N N . SER B 1 323 ? -8.258 12.391 12.992 1 98.88 323 SER B N 1
ATOM 5415 C CA . SER B 1 323 ? -8.758 13.75 12.867 1 98.88 323 SER B CA 1
ATOM 5416 C C . SER B 1 323 ? -8.648 14.258 11.43 1 98.88 323 SER B C 1
ATOM 5418 O O . SER B 1 323 ? -7.785 13.812 10.68 1 98.88 323 SER B O 1
ATOM 5420 N N . VAL B 1 324 ? -9.57 15.125 11.094 1 98.88 324 VAL B N 1
ATOM 5421 C CA . VAL B 1 324 ? -9.5 15.844 9.828 1 98.88 324 VAL B CA 1
ATOM 5422 C C . VAL B 1 324 ? -8.766 17.172 10.023 1 98.88 324 VAL B C 1
ATOM 5424 O O . VAL B 1 324 ? -9.211 18.031 10.797 1 98.88 324 VAL B O 1
ATOM 5427 N N . ILE B 1 325 ? -7.652 17.328 9.359 1 98.94 325 ILE B N 1
ATOM 5428 C CA . ILE B 1 325 ? -6.969 18.609 9.406 1 98.94 325 ILE B CA 1
ATOM 5429 C C . ILE B 1 325 ? -7.648 19.594 8.461 1 98.94 325 ILE B C 1
ATOM 5431 O O . ILE B 1 325 ? -7.566 19.438 7.238 1 98.94 325 ILE B O 1
ATOM 5435 N N . ILE B 1 326 ? -8.266 20.562 9.031 1 98.69 326 ILE B N 1
ATOM 5436 C CA . ILE B 1 326 ? -8.969 21.547 8.219 1 98.69 326 ILE B CA 1
ATOM 5437 C C . ILE B 1 326 ? -8.102 22.797 8.047 1 98.69 326 ILE B C 1
ATOM 5439 O O . ILE B 1 326 ? -7.254 23.094 8.891 1 98.69 326 ILE B O 1
ATOM 5443 N N . GLY B 1 327 ? -8.234 23.422 6.938 1 96.19 327 GLY B N 1
ATOM 5444 C CA . GLY B 1 327 ? -7.609 24.703 6.656 1 96.19 327 GLY B CA 1
ATOM 5445 C C . GLY B 1 327 ? -8.602 25.781 6.238 1 96.19 327 GLY B C 1
ATOM 5446 O O . GLY B 1 327 ? -9.609 25.469 5.598 1 96.19 327 GLY B O 1
ATOM 5447 N N . ALA B 1 328 ? -8.359 27 6.648 1 96.62 328 ALA B N 1
ATOM 5448 C CA . ALA B 1 328 ? -9.25 28.109 6.32 1 96.62 328 ALA B CA 1
ATOM 5449 C C . ALA B 1 328 ? -8.469 29.406 6.141 1 96.62 328 ALA B C 1
ATOM 5451 O O . ALA B 1 328 ? -7.5 29.656 6.863 1 96.62 328 ALA B O 1
ATOM 5452 N N . THR B 1 329 ? -8.891 30.172 5.18 1 96.44 329 THR B N 1
ATOM 5453 C CA . THR B 1 329 ? -8.32 31.516 5.02 1 96.44 329 THR B CA 1
ATOM 5454 C C . THR B 1 329 ? -9.32 32.594 5.441 1 96.44 329 THR B C 1
ATOM 5456 O O . THR B 1 329 ? -9 33.781 5.449 1 96.44 329 THR B O 1
ATOM 5459 N N . SER B 1 330 ? -10.531 32.188 5.77 1 97.25 330 SER B N 1
ATOM 5460 C CA . SER B 1 330 ? -11.555 33.094 6.293 1 97.25 330 SER B CA 1
ATOM 5461 C C . SER B 1 330 ? -12.312 32.469 7.449 1 97.25 330 SER B C 1
ATOM 5463 O O . SER B 1 330 ? -12.297 31.234 7.617 1 97.25 330 SER B O 1
ATOM 5465 N N . MET B 1 331 ? -12.977 33.375 8.188 1 98.31 331 MET B N 1
ATOM 5466 C CA . MET B 1 331 ? -13.773 32.875 9.312 1 98.31 331 MET B CA 1
ATOM 5467 C C . MET B 1 331 ? -14.969 32.062 8.812 1 98.31 331 MET B C 1
ATOM 5469 O O . MET B 1 331 ? -15.375 31.094 9.461 1 98.31 331 MET B O 1
ATOM 5473 N N . GLU B 1 332 ? -15.539 32.438 7.715 1 97.88 332 GLU B N 1
ATOM 5474 C CA . GLU B 1 332 ? -16.641 31.688 7.125 1 97.88 332 GLU B CA 1
ATOM 5475 C C . GLU B 1 332 ? -16.234 30.266 6.773 1 97.88 332 GLU B C 1
ATOM 5477 O O . GLU B 1 332 ? -16.938 29.312 7.074 1 97.88 332 GLU B O 1
ATOM 5482 N N . GLN B 1 333 ? -15.086 30.141 6.148 1 97.81 333 GLN B N 1
ATOM 5483 C CA . GLN B 1 333 ? -14.539 28.828 5.832 1 97.81 333 GLN B CA 1
ATOM 5484 C C . GLN B 1 333 ? -14.312 28 7.098 1 97.81 333 GLN B C 1
ATOM 5486 O O . GLN B 1 333 ? -14.672 26.828 7.152 1 97.81 333 GLN B O 1
ATOM 5491 N N . LEU B 1 334 ? -13.703 28.641 8.086 1 98.62 334 LEU B N 1
ATOM 5492 C CA . LEU B 1 334 ? -13.398 27.938 9.32 1 98.62 334 LEU B CA 1
ATOM 5493 C C . LEU B 1 334 ? -14.672 27.375 9.953 1 98.62 334 LEU B C 1
ATOM 5495 O O . LEU B 1 334 ? -14.711 26.203 10.328 1 98.62 334 LEU B O 1
ATOM 5499 N N . LYS B 1 335 ? -15.68 28.234 10.078 1 98.5 335 LYS B N 1
ATOM 5500 C CA . LYS B 1 335 ? -16.938 27.828 10.688 1 98.5 335 LYS B CA 1
ATOM 5501 C C . LYS B 1 335 ? -17.562 26.656 9.93 1 98.5 335 LYS B C 1
ATOM 5503 O O . LYS B 1 335 ? -17.969 25.672 10.539 1 98.5 335 LYS B O 1
ATOM 5508 N N . GLU B 1 336 ? -17.547 26.703 8.672 1 98.38 336 GLU B N 1
ATOM 5509 C CA . GLU B 1 336 ? -18.125 25.641 7.859 1 98.38 336 GLU B CA 1
ATOM 5510 C C . GLU B 1 336 ? -17.328 24.344 8.023 1 98.38 336 GLU B C 1
ATOM 5512 O O . GLU B 1 336 ? -17.922 23.266 8.148 1 98.38 336 GLU B O 1
ATOM 5517 N N . ASN B 1 337 ? -16.031 24.5 7.934 1 98.62 337 ASN B N 1
ATOM 5518 C CA . ASN B 1 337 ? -15.18 23.328 7.984 1 98.62 337 ASN B CA 1
ATOM 5519 C C . ASN B 1 337 ? -15.336 22.578 9.312 1 98.62 337 ASN B C 1
ATOM 5521 O O . ASN B 1 337 ? -15.359 21.344 9.336 1 98.62 337 ASN B O 1
ATOM 5525 N N . ILE B 1 338 ? -15.422 23.281 10.406 1 98.75 338 ILE B N 1
ATOM 5526 C CA . ILE B 1 338 ? -15.617 22.656 11.711 1 98.75 338 ILE B CA 1
ATOM 5527 C C . ILE B 1 338 ? -16.969 21.938 11.742 1 98.75 338 ILE B C 1
ATOM 5529 O O . ILE B 1 338 ? -17.031 20.766 12.117 1 98.75 338 ILE B O 1
ATOM 5533 N N . GLU B 1 339 ? -17.984 22.609 11.289 1 98.38 339 GLU B N 1
ATOM 5534 C CA . GLU B 1 339 ? -19.328 22.031 11.32 1 98.38 339 GLU B CA 1
ATOM 5535 C C . GLU B 1 339 ? -19.453 20.844 10.383 1 98.38 339 GLU B C 1
ATOM 5537 O O . GLU B 1 339 ? -20.172 19.875 10.672 1 98.38 339 GLU B O 1
ATOM 5542 N N . ALA B 1 340 ? -18.766 20.906 9.289 1 98.56 340 ALA B N 1
ATOM 5543 C CA . ALA B 1 340 ? -18.812 19.859 8.281 1 98.56 340 ALA B CA 1
ATOM 5544 C C . ALA B 1 340 ? -18.406 18.516 8.867 1 98.56 340 ALA B C 1
ATOM 5546 O O . ALA B 1 340 ? -19 17.484 8.555 1 98.56 340 ALA B O 1
ATOM 5547 N N . CYS B 1 341 ? -17.391 18.5 9.711 1 98.44 341 CYS B N 1
ATOM 5548 C CA . CYS B 1 341 ? -16.828 17.281 10.273 1 98.44 341 CYS B CA 1
ATOM 5549 C C . CYS B 1 341 ? -17.781 16.641 11.281 1 98.44 341 CYS B C 1
ATOM 5551 O O . CYS B 1 341 ? -17.562 15.516 11.719 1 98.44 341 CYS B O 1
ATOM 5553 N N . LEU B 1 342 ? -18.891 17.344 11.57 1 97.88 342 LEU B N 1
ATOM 5554 C CA . LEU B 1 342 ? -19.859 16.844 12.555 1 97.88 342 LEU B CA 1
ATOM 5555 C C . LEU B 1 342 ? -21.125 16.359 11.867 1 97.88 342 LEU B C 1
ATOM 5557 O O . LEU B 1 342 ? -22.016 15.812 12.516 1 97.88 342 LEU B O 1
ATOM 5561 N N . VAL B 1 343 ? -21.188 16.484 10.594 1 98.12 343 VAL B N 1
ATOM 5562 C CA . VAL B 1 343 ? -22.344 16.047 9.805 1 98.12 343 VAL B CA 1
ATOM 5563 C C . VAL B 1 343 ? -22.281 14.539 9.602 1 98.12 343 VAL B C 1
ATOM 5565 O O . VAL B 1 343 ? -21.219 13.984 9.328 1 98.12 343 VAL B O 1
ATOM 5568 N N . THR B 1 344 ? -23.391 13.852 9.805 1 97.94 344 THR B N 1
ATOM 5569 C CA . THR B 1 344 ? -23.516 12.43 9.508 1 97.94 344 THR B CA 1
ATOM 5570 C C . THR B 1 344 ? -24.141 12.219 8.125 1 97.94 344 THR B C 1
ATOM 5572 O O . THR B 1 344 ? -25.25 12.695 7.859 1 97.94 344 THR B O 1
ATOM 5575 N N . LEU B 1 345 ? -23.375 11.602 7.273 1 98.38 345 LEU B N 1
ATOM 5576 C CA . LEU B 1 345 ? -23.891 11.281 5.949 1 98.38 345 LEU B CA 1
ATOM 5577 C C . LEU B 1 345 ? -24.703 9.984 5.98 1 98.38 345 LEU B C 1
ATOM 5579 O O . LEU B 1 345 ? -24.328 9.031 6.672 1 98.38 345 LEU B O 1
ATOM 5583 N N . ASP B 1 346 ? -25.734 9.906 5.203 1 97.88 346 ASP B N 1
ATOM 5584 C CA . ASP B 1 346 ? -26.516 8.672 5.129 1 97.88 346 ASP B CA 1
ATOM 5585 C C . ASP B 1 346 ? -25.812 7.633 4.258 1 97.88 346 ASP B C 1
ATOM 5587 O O . ASP B 1 346 ? -24.891 7.965 3.508 1 97.88 346 ASP B O 1
ATOM 5591 N N . ALA B 1 347 ? -26.297 6.418 4.391 1 97.56 347 ALA B N 1
ATOM 5592 C CA . ALA B 1 347 ? -25.672 5.285 3.715 1 97.56 347 ALA B CA 1
ATOM 5593 C C . ALA B 1 347 ? -25.734 5.449 2.199 1 97.56 347 ALA B C 1
ATOM 5595 O O . ALA B 1 347 ? -24.781 5.105 1.493 1 97.56 347 ALA B O 1
ATOM 5596 N N . SER B 1 348 ? -26.766 5.922 1.683 1 98.19 348 SER B N 1
ATOM 5597 C CA . SER B 1 348 ? -26.938 6.098 0.244 1 98.19 348 SER B CA 1
ATOM 5598 C C . SER B 1 348 ? -25.938 7.109 -0.312 1 98.19 348 SER B C 1
ATOM 5600 O O . SER B 1 348 ? -25.406 6.93 -1.411 1 98.19 348 SER B O 1
ATOM 5602 N N . THR B 1 349 ? -25.734 8.219 0.419 1 98.69 349 THR B N 1
ATOM 5603 C CA . THR B 1 349 ? -24.75 9.227 0.012 1 98.69 349 THR B CA 1
ATOM 5604 C C . THR B 1 349 ? -23.344 8.641 -0.019 1 98.69 349 THR B C 1
ATOM 5606 O O . THR B 1 349 ? -22.609 8.852 -0.978 1 98.69 349 THR B O 1
ATOM 5609 N N . LEU B 1 350 ? -23.031 7.875 0.988 1 98.44 350 LEU B N 1
ATOM 5610 C CA . LEU B 1 350 ? -21.719 7.234 1.054 1 98.44 350 LEU B CA 1
ATOM 5611 C C . LEU B 1 350 ? -21.531 6.258 -0.103 1 98.44 350 LEU B C 1
ATOM 5613 O O . LEU B 1 350 ? -20.469 6.203 -0.707 1 98.44 350 LEU B O 1
ATOM 5617 N N . GLU B 1 351 ? -22.547 5.512 -0.436 1 97.88 351 GLU B N 1
ATOM 5618 C CA . GLU B 1 351 ? -22.5 4.566 -1.547 1 97.88 351 GLU B CA 1
ATOM 5619 C C . GLU B 1 351 ? -22.297 5.289 -2.877 1 97.88 351 GLU B C 1
ATOM 5621 O O . GLU B 1 351 ? -21.578 4.801 -3.75 1 97.88 351 GLU B O 1
ATOM 5626 N N . GLU B 1 352 ? -22.969 6.391 -3.023 1 98.31 352 GLU B N 1
ATOM 5627 C CA . GLU B 1 352 ? -22.812 7.16 -4.254 1 98.31 352 GLU B CA 1
ATOM 5628 C C . GLU B 1 352 ? -21.406 7.738 -4.375 1 98.31 352 GLU B C 1
ATOM 5630 O O . GLU B 1 352 ? -20.859 7.824 -5.477 1 98.31 352 GLU B O 1
ATOM 5635 N N . MET B 1 353 ? -20.875 8.188 -3.268 1 98.5 353 MET B N 1
ATOM 5636 C CA . MET B 1 353 ? -19.5 8.672 -3.293 1 98.5 353 MET B CA 1
ATOM 5637 C C . MET B 1 353 ? -18.531 7.559 -3.697 1 98.5 353 MET B C 1
ATOM 5639 O O . MET B 1 353 ? -17.594 7.785 -4.469 1 98.5 353 MET B O 1
ATOM 5643 N N . ASP B 1 354 ? -18.766 6.336 -3.197 1 97.81 354 ASP B N 1
ATOM 5644 C CA . ASP B 1 354 ? -17.953 5.188 -3.594 1 97.81 354 ASP B CA 1
ATOM 5645 C C . ASP B 1 354 ? -18.094 4.902 -5.086 1 97.81 354 ASP B C 1
ATOM 5647 O O . ASP B 1 354 ? -17.125 4.547 -5.754 1 97.81 354 ASP B O 1
ATOM 5651 N N . ALA B 1 355 ? -19.281 5.023 -5.598 1 97.69 355 ALA B N 1
ATOM 5652 C CA . ALA B 1 355 ? -19.531 4.789 -7.016 1 97.69 355 ALA B CA 1
ATOM 5653 C C . ALA B 1 355 ? -18.781 5.797 -7.879 1 97.69 355 ALA B C 1
ATOM 5655 O O . ALA B 1 355 ? -18.219 5.441 -8.922 1 97.69 355 ALA B O 1
ATOM 5656 N N . ILE B 1 356 ? -18.797 7.094 -7.449 1 98.12 356 ILE B N 1
ATOM 5657 C CA . ILE B 1 356 ? -18.031 8.125 -8.156 1 98.12 356 ILE B CA 1
ATOM 5658 C C . ILE B 1 356 ? -16.547 7.766 -8.156 1 98.12 356 ILE B C 1
ATOM 5660 O O . ILE B 1 356 ? -15.898 7.805 -9.195 1 98.12 356 ILE B O 1
ATOM 5664 N N . HIS B 1 357 ? -16.062 7.344 -6.977 1 97.75 357 HIS B N 1
ATOM 5665 C CA . HIS B 1 357 ? -14.656 7.004 -6.855 1 97.75 357 HIS B CA 1
ATOM 5666 C C . HIS B 1 357 ? -14.312 5.777 -7.699 1 97.75 357 HIS B C 1
ATOM 5668 O O . HIS B 1 357 ? -13.227 5.711 -8.289 1 97.75 357 HIS B O 1
ATOM 5674 N N . LEU B 1 358 ? -15.172 4.82 -7.703 1 96.56 358 LEU B N 1
ATOM 5675 C CA . LEU B 1 358 ? -14.914 3.615 -8.484 1 96.56 358 LEU B CA 1
ATOM 5676 C C . LEU B 1 358 ? -14.758 3.951 -9.969 1 96.56 358 LEU B C 1
ATOM 5678 O O . LEU B 1 358 ? -13.93 3.348 -10.656 1 96.56 358 LEU B O 1
ATOM 5682 N N . ARG B 1 359 ? -15.453 4.898 -10.438 1 95.56 359 ARG B N 1
ATOM 5683 C CA . ARG B 1 359 ? -15.406 5.293 -11.836 1 95.56 359 ARG B CA 1
ATOM 5684 C C . ARG B 1 359 ? -14.188 6.168 -12.117 1 95.56 359 ARG B C 1
ATOM 5686 O O . ARG B 1 359 ? -13.469 5.949 -13.094 1 95.56 359 ARG B O 1
ATOM 5693 N N . LEU B 1 360 ? -13.938 7.156 -11.242 1 96.12 360 LEU B N 1
ATOM 5694 C CA . LEU B 1 360 ? -12.945 8.188 -11.539 1 96.12 360 LEU B CA 1
ATOM 5695 C C . LEU B 1 360 ? -11.602 7.855 -10.906 1 96.12 360 LEU B C 1
ATOM 5697 O O . LEU B 1 360 ? -10.562 8.32 -11.367 1 96.12 360 LEU B O 1
ATOM 5701 N N . LYS B 1 361 ? -11.656 7.148 -9.805 1 95.81 361 LYS B N 1
ATOM 5702 C CA . LYS B 1 361 ? -10.484 6.668 -9.078 1 95.81 361 LYS B CA 1
ATOM 5703 C C . LYS B 1 361 ? -9.664 7.836 -8.516 1 95.81 361 LYS B C 1
ATOM 5705 O O . LYS B 1 361 ? -10.234 8.836 -8.07 1 95.81 361 LYS B O 1
ATOM 5710 N N . ASN B 1 362 ? -8.383 7.672 -8.219 1 97.25 362 ASN B N 1
ATOM 5711 C CA . ASN B 1 362 ? -7.512 8.68 -7.625 1 97.25 362 ASN B CA 1
ATOM 5712 C C . ASN B 1 362 ? -7.012 9.672 -8.664 1 97.25 362 ASN B C 1
ATOM 5714 O O . ASN B 1 362 ? -5.895 9.539 -9.172 1 97.25 362 ASN B O 1
ATOM 5718 N N . THR B 1 363 ? -7.766 10.711 -8.859 1 97.44 363 THR B N 1
ATOM 5719 C CA . THR B 1 363 ? -7.516 11.656 -9.938 1 97.44 363 THR B CA 1
ATOM 5720 C C . THR B 1 363 ? -6.344 12.57 -9.602 1 97.44 363 THR B C 1
ATOM 5722 O O . THR B 1 363 ? -5.812 13.258 -10.477 1 97.44 363 THR B O 1
ATOM 5725 N N . ASN B 1 364 ? -5.879 12.539 -8.328 1 96.88 364 ASN B N 1
ATOM 5726 C CA . ASN B 1 364 ? -4.734 13.336 -7.906 1 96.88 364 ASN B CA 1
ATOM 5727 C C . ASN B 1 364 ? -3.416 12.703 -8.336 1 96.88 364 ASN B C 1
ATOM 5729 O O . ASN B 1 364 ? -2.363 13.344 -8.273 1 96.88 364 ASN B O 1
ATOM 5733 N N . ASP B 1 365 ? -3.488 11.406 -8.797 1 96.94 365 ASP B N 1
ATOM 5734 C CA . ASP B 1 365 ? -2.273 10.766 -9.297 1 96.94 365 ASP B CA 1
ATOM 5735 C C . ASP B 1 365 ? -1.753 11.477 -10.547 1 96.94 365 ASP B C 1
ATOM 5737 O O . ASP B 1 365 ? -2.529 11.82 -11.438 1 96.94 365 ASP B O 1
ATOM 5741 N N . LEU B 1 366 ? -0.434 11.688 -10.57 1 95.5 366 LEU B N 1
ATOM 5742 C CA . LEU B 1 366 ? 0.144 12.406 -11.703 1 95.5 366 LEU B CA 1
ATOM 5743 C C . LEU B 1 366 ? 1.065 11.492 -12.508 1 95.5 366 LEU B C 1
ATOM 5745 O O . LEU B 1 366 ? 1.645 11.914 -13.508 1 95.5 366 LEU B O 1
ATOM 5749 N N . ASP B 1 367 ? 1.23 10.266 -12.086 1 91.94 367 ASP B N 1
ATOM 5750 C CA . ASP B 1 367 ? 2.057 9.328 -12.836 1 91.94 367 ASP B CA 1
ATOM 5751 C C . ASP B 1 367 ? 1.449 7.93 -12.828 1 91.94 367 ASP B C 1
ATOM 5753 O O . ASP B 1 367 ? 0.561 7.637 -12.023 1 91.94 367 ASP B O 1
#

Secondary structure (DSSP, 8-state):
-PPPPEEE-TTSS-EEESEEEE-TTBTTTB-HHHHHHHHHHHHHTT--EEE--TT-SSS--TTTTTHHHHHHHHHHHHHT-GGG-EEEEEE----TTS--HHHHHTTSSSPP-GGGSPPP--SHHHHHHHHHHHHHHHTSS-EEEEEESS-SS----TT--S--GGG------HHHHHHHHHHHHHTTSEEEEEEES--HHHHHHHHHHHHHHTPPPP-EEE-B-BTTB-GGGTHHHHHTSTTTT--EEEEB-TTGGGGGGTTTTTS---SSHHHH-TTS-GGGTSHHHHHHHHHHHHHHHHTT--HHHHHHHHHHHSTTEEEEEE--SSHHHHHHHHHHTTPPPPHHHHHHHHHHHHHH--TT---/-----EEE-TTSS-EEESEEEE-TTBTTTB-HHHHHHHHHHHHHTT--EEE--TT-SSS--TTTTTHHHHHHHHHHHHHT-GGG-EEEEEE----TTS--HHHHHTTSSSPP-GGGSPPP--SHHHHHHHHHHHHHHHTSS-EEEEEESS-SS----TT--S--GGG------HHHHHHHHHHHHHTTSEEEEEEES--HHHHHHHHHHHHHHTPPPP-EEEEE-BTTB-GGGTHHHHHTSTTTT--EEEEE-TTGGGGGGTTTTTS---SSHHHH-TTS-GGGTSHHHHHHHHHHHHHHHHTT--HHHHHHHHHHHSTTEEEEEE--SSHHHHHHHHHHTTPPPPHHHHHHHHHHHHHH--TT---

Sequence (734 aa):
MAAMRRHKLGSSDLEVPIVCLGTMTWGEQNTEEEAWQQLDYALEHGVNFIDTAELYPVPPNPKTVGRTEVYIGNWLKARGCRDKVILATKVAAPLPGVDRSWIVANRSDPLADHTTCPQPELDEPSIRAALAASLRRLQTDYVDLYQIHWPARYVPLWGKRQYRVENERPFTPFEEQVRIMGELIKEGKIRHWGLSNETSYGVAQMCEAAKRLGVPPPVSIQNDFAPVYRHYESELAETCAPSAYNLGLLAYGVLAGGTLSGKYSDGGKPKGRHTDFPQFQSRYHNPRTLAAAAEYAALAKRVGLSPATLAQAWAASRWYMGSVIIGATSMEQLKENIEACLVTLDASTLEEMDAIHLRLKNTNDLDMAAMRRHKLGSSDLEVPIVCLGTMTWGEQNTEEEAWQQLDYALEHGVNFIDTAELYPVPPNPKTVGRTEVYIGNWLKARGCRDKVILATKVAAPLPGVDRSWIVANRSDPLADHTTCPQPELDEPSIRAALAASLRRLQTDYVDLYQIHWPARYVPLWGKRQYRVENERPFTPFEEQVRIMGELIKEGKIRHWGLSNETSYGVAQMCEAAKRLGVPPPVSIQNDFAPVYRHYESELAETCAPSAYNLGLLAYGVLAGGTLSGKYSDGGKPKGRHTDFPQFQSRYHNPRTLAAAAEYAALAKRVGLSPATLAQAWAASRWYMGSVIIGATSMEQLKENIEACLVTLDASTLEEMDAIHLRLKNTNDLD

Radius of gyration: 27.28 Å; Cα contacts (8 Å, |Δi|>4): 1535; chains: 2; bounding box: 55×81×63 Å

Solvent-accessible surface area (backbone atoms only — not comparable to full-atom values): 37345 Å² total; per-residue (Å²): 128,84,76,74,53,65,47,56,30,32,75,44,87,52,68,37,34,44,44,24,44,39,40,45,40,24,61,69,75,28,51,62,69,54,43,46,53,51,51,53,52,34,45,74,65,58,34,35,29,40,42,53,31,51,58,18,13,54,85,69,45,82,90,38,48,36,36,26,36,33,47,50,10,52,45,34,61,75,67,67,44,65,92,69,42,45,39,31,37,29,43,62,34,42,52,89,96,53,93,43,17,45,58,48,12,60,41,38,88,72,68,47,66,31,92,76,36,58,65,39,41,55,44,64,71,45,47,53,42,44,49,53,31,44,32,59,39,34,62,45,80,53,37,48,30,44,22,41,49,34,50,52,45,69,66,57,57,92,27,40,50,60,50,54,77,89,62,57,57,90,52,63,52,58,54,58,41,43,51,47,54,38,51,36,38,76,70,52,41,25,72,42,37,28,39,13,61,70,49,38,48,53,51,49,49,46,41,53,37,12,60,76,70,73,28,85,53,53,23,33,33,37,33,75,36,26,80,47,30,58,73,50,45,24,60,38,42,50,34,28,26,79,94,54,68,13,30,15,28,35,27,31,51,39,40,32,73,47,40,35,44,42,66,50,68,81,72,53,76,47,93,46,58,54,57,78,35,68,80,56,69,50,38,34,66,35,72,59,26,48,54,49,23,50,54,50,30,53,52,16,53,74,73,73,40,51,22,46,33,45,43,36,14,53,54,50,64,41,93,65,48,37,21,40,36,43,74,56,83,46,70,68,48,41,55,47,54,60,54,15,48,70,45,82,78,53,70,67,58,54,51,50,52,47,52,51,30,58,73,64,39,54,36,25,51,74,87,128,82,76,73,54,64,44,58,31,32,75,44,88,52,68,37,32,45,44,24,46,40,40,45,39,25,60,69,75,27,50,62,68,56,43,48,52,50,49,54,51,34,45,74,67,60,35,35,30,38,41,52,31,51,57,18,13,54,84,69,46,79,88,37,49,35,37,26,37,33,47,50,9,54,46,33,60,73,66,68,43,63,91,69,44,46,41,30,35,30,42,60,32,42,50,90,97,53,91,43,16,44,58,48,12,59,40,39,86,71,68,46,64,31,92,79,36,57,64,38,42,55,44,64,73,46,46,53,43,44,50,53,30,43,29,58,38,34,62,45,79,54,36,49,29,44,23,41,49,34,51,52,46,68,66,56,58,93,28,39,49,61,50,55,76,88,62,56,58,90,52,64,52,58,56,58,41,41,52,46,53,37,52,37,38,75,70,52,41,25,70,41,36,29,39,13,61,67,49,37,47,53,52,48,50,45,40,52,37,11,60,74,69,72,26,86,54,52,22,33,35,36,33,74,35,25,81,46,30,58,72,49,45,22,58,39,41,49,32,27,26,79,92,54,68,12,31,15,28,35,26,32,49,38,38,32,74,48,39,36,44,41,65,51,69,80,72,53,76,46,94,48,59,55,56,79,35,67,81,56,68,49,40,36,66,35,75,58,27,47,54,49,22,48,54,52,30,53,50,16,53,76,73,73,40,52,22,47,34,46,42,36,16,54,54,51,63,41,92,65,50,35,20,38,39,43,74,56,84,44,71,70,48,42,55,47,55,59,53,16,48,69,46,82,77,54,71,67,59,53,51,50,52,47,51,52,30,57,72,63,40,52,35,26,51,73,87

InterPro domains:
  IPR023210 NADP-dependent oxidoreductase domain [PF00248] (19-356)
  IPR036812 NAD(P)-dependent oxidoreductase domain superfamily [G3DSA:3.20.20.100] (4-363)
  IPR036812 NAD(P)-dependent oxidoreductase domain superfamily [SSF51430] (4-359)
  IPR050523 Aldo/Keto Reductase Detoxification and Biosynthesis [PTHR43364] (2-359)

pLDDT: mean 97.01, std 4.23, range [50.91, 98.94]